Protein AF-0000000083951255 (afdb_homodimer)

Nearest PDB structures (foldseek):
  6qnm-assembly1_A  TM=9.210E-01  e=4.735E-25  Treponema denticola ATCC 35404
  2q9u-assembly1_A  TM=8.535E-01  e=2.891E-14  Giardia duodenalis
  6h0d-assembly1_A  TM=8.303E-01  e=8.601E-14  Synechocystis sp. PCC 6803 substr. Kazusa
  1e5d-assembly1_B  TM=8.683E-01  e=1.236E-12  Megalodesulfovibrio gigas
  1ycf-assembly1_A  TM=8.390E-01  e=2.263E-11  Neomoorella thermoacetica

Sequence (490 aa):
MKSQLLLETHSHKWIYFGRDPDKPDGIIDTNQYMLVTAEQALLMDPGGIELFAPMLANVVCHIPIEQLTHLFASHQDPDIISSLGLWDQTLERAQLHAPWIWEGFIRHFGMEHIQYQAIKDQGGKLTLDGVEVQFIPAHYLHASGNFHVYDPVGKVLMSGDIGAALEDTNAGLFVDDFGRHTEKMRFFHQRWMPSNRAKQDWIARVRELELDYLCPQHGRIFRGEQIPEFLDWFERLEVGVAVGNMKSQLLLETHSHKWIYFGRDPDKPDGIIDTNQYMLVTAEQALLMDPGGIELFAPMLANVVCHIPIEQLTHLFASHQDPDIISSLGLWDQTLERAQLHAPWIWEGFIRHFGMEHIQYQAIKDQGGKLTLDGVEVQFIPAHYLHASGNFHVYDPVGKVLMSGDIGAALEDTNAGLFVDDFGRHTEKMRFFHQRWMPSNRAKQDWIARVRELELDYLCPQHGRIFRGEQIPEFLDWFERLEVGVAVGN

InterPro domains:
  IPR001279 Metallo-beta-lactamase [SM00849] (29-218)
  IPR036866 Ribonuclease Z/Hydroxyacylglutathione hydrolase-like [G3DSA:3.60.15.10] (6-238)
  IPR036866 Ribonuclease Z/Hydroxyacylglutathione hydrolase-like [SSF56281] (7-237)
  IPR045761 ODP domain [PF19583] (28-219)

Solvent-accessible surface area (backbone atoms only — not comparable to full-atom values): 25078 Å² total; per-residue (Å²): 99,44,72,42,80,74,48,74,58,98,69,37,35,35,36,38,35,33,65,42,84,81,57,63,86,71,48,69,73,55,38,30,40,32,42,37,39,88,71,37,24,38,37,34,27,72,19,17,46,88,40,37,65,57,48,54,59,51,48,53,74,75,39,64,68,87,27,51,39,30,36,32,36,36,51,68,50,33,49,33,42,45,21,40,30,59,49,24,74,69,35,77,76,22,35,36,39,30,37,46,87,40,48,38,35,51,50,53,39,43,53,86,47,34,40,78,42,64,34,51,84,77,32,50,74,49,72,47,91,83,46,59,34,32,38,40,57,30,43,30,53,42,43,45,49,23,39,25,45,34,30,71,86,77,12,34,32,40,39,35,65,49,70,26,28,78,63,60,83,81,54,66,64,55,64,86,50,61,77,68,49,45,72,45,24,47,64,58,51,20,50,40,19,48,30,57,67,37,50,50,50,38,49,60,56,55,69,73,52,69,67,50,33,42,39,23,27,16,56,37,29,31,44,63,71,46,43,62,51,48,54,53,52,55,70,70,52,74,38,31,64,74,57,91,112,98,45,71,44,78,73,49,74,58,99,68,37,35,36,35,39,35,32,66,41,83,80,58,64,86,71,49,70,73,54,37,30,41,32,42,36,38,89,72,36,24,38,37,33,29,74,19,18,45,86,38,37,65,58,47,53,59,52,49,53,72,76,38,62,67,87,29,53,38,32,35,31,35,35,50,68,50,34,51,34,43,44,20,41,30,60,49,24,73,69,34,77,74,22,34,36,38,30,38,48,86,41,48,38,35,52,50,54,41,43,54,86,48,34,42,78,44,64,36,51,82,79,32,51,73,49,72,48,89,83,46,58,34,32,39,41,55,31,43,30,54,44,42,44,50,23,37,25,44,34,29,72,87,76,12,34,31,38,39,34,64,50,69,26,29,78,64,62,82,81,53,66,65,55,64,85,50,62,79,71,49,45,72,46,24,44,63,56,51,19,51,41,19,48,30,57,68,38,51,50,51,37,50,58,56,54,69,74,53,70,67,50,34,42,39,23,27,15,57,38,29,30,45,62,71,45,44,63,53,47,53,55,51,55,70,69,51,75,36,31,66,73,56,92,110

Radius of gyration: 22.28 Å; Cα contacts (8 Å, |Δi|>4): 1132; chains: 2; bounding box: 43×62×50 Å

Structure (mmCIF, N/CA/C/O backbone):
data_AF-0000000083951255-model_v1
#
loop_
_entity.id
_entity.type
_entity.pdbx_description
1 polymer 'Metallo-beta-lactamase superfamily'
#
loop_
_atom_site.group_PDB
_atom_site.id
_atom_site.type_symbol
_atom_site.label_atom_id
_atom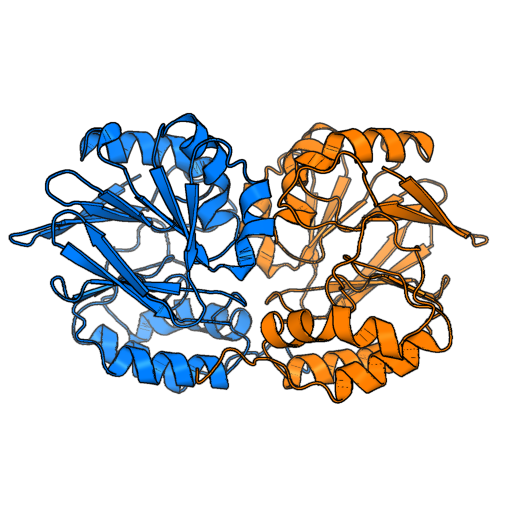_site.label_alt_id
_atom_site.label_comp_id
_atom_site.label_asym_id
_atom_site.label_entity_id
_atom_site.label_seq_id
_atom_site.pdbx_PDB_ins_code
_atom_site.Cartn_x
_atom_site.Cartn_y
_atom_site.Cartn_z
_atom_site.occupancy
_atom_site.B_iso_or_equiv
_atom_site.auth_seq_id
_atom_site.auth_comp_id
_atom_site.auth_asym_id
_atom_site.auth_atom_id
_atom_site.pdbx_PDB_model_num
ATOM 1 N N . MET A 1 1 ? 13.32 21.641 -3.357 1 88.94 1 MET A N 1
ATOM 2 C CA . MET A 1 1 ? 12.047 21.516 -2.662 1 88.94 1 MET A CA 1
ATOM 3 C C . MET A 1 1 ? 11.656 22.828 -1.981 1 88.94 1 MET A C 1
ATOM 5 O O . MET A 1 1 ? 12.492 23.469 -1.334 1 88.94 1 MET A O 1
ATOM 9 N N . LYS A 1 2 ? 10.422 23.188 -2.178 1 88.19 2 LYS A N 1
ATOM 10 C CA . LYS A 1 2 ? 9.898 24.422 -1.604 1 88.19 2 LYS A CA 1
ATOM 11 C C . LYS A 1 2 ? 9.281 24.172 -0.232 1 88.19 2 LYS A C 1
ATOM 13 O O . LYS A 1 2 ? 8.766 23.078 0.033 1 88.19 2 LYS A O 1
ATOM 18 N N . SER A 1 3 ? 9.469 25.141 0.637 1 94.38 3 SER A N 1
ATOM 19 C CA . SER A 1 3 ? 8.734 25.125 1.896 1 94.38 3 SER A CA 1
ATOM 20 C C . SER A 1 3 ? 7.941 26.422 2.09 1 94.38 3 SER A C 1
ATOM 22 O O . SER A 1 3 ? 8.344 27.484 1.607 1 94.38 3 SER A O 1
ATOM 24 N N . GLN A 1 4 ? 6.883 26.281 2.709 1 95.31 4 GLN A N 1
ATOM 25 C CA . GLN A 1 4 ? 6.004 27.422 2.93 1 95.31 4 GLN A CA 1
ATOM 26 C C . GLN A 1 4 ? 5.305 27.328 4.281 1 95.31 4 GLN A C 1
ATOM 28 O O . GLN A 1 4 ? 4.812 26.266 4.656 1 95.31 4 GLN A O 1
ATOM 33 N N . LEU A 1 5 ? 5.344 28.453 4.992 1 97.62 5 LEU A N 1
ATOM 34 C CA . LEU A 1 5 ? 4.543 28.547 6.211 1 97.62 5 LEU A CA 1
ATOM 35 C C . LEU A 1 5 ? 3.057 28.609 5.875 1 97.62 5 LEU A C 1
ATOM 37 O O . LEU A 1 5 ? 2.615 29.531 5.18 1 97.62 5 LEU A O 1
ATOM 41 N N . LEU A 1 6 ? 2.285 27.656 6.316 1 97.12 6 LEU A N 1
ATOM 42 C CA . LEU A 1 6 ? 0.853 27.641 6.039 1 97.12 6 LEU A CA 1
ATOM 43 C C . LEU A 1 6 ? 0.089 28.484 7.059 1 97.12 6 LEU A C 1
ATOM 45 O O . LEU A 1 6 ? -0.825 29.219 6.695 1 97.12 6 LEU A O 1
ATOM 49 N N . LEU A 1 7 ? 0.428 28.297 8.328 1 97.12 7 LEU A N 1
ATOM 50 C CA . LEU A 1 7 ? -0.223 29.031 9.406 1 97.12 7 LEU A CA 1
ATOM 51 C C . LEU A 1 7 ? 0.658 29.062 10.648 1 97.12 7 LEU A C 1
ATOM 53 O O . LEU A 1 7 ? 1.54 28.219 10.812 1 97.12 7 LEU A O 1
ATOM 57 N N . GLU A 1 8 ? 0.464 30.078 11.43 1 97.94 8 GLU A N 1
ATOM 58 C CA . GLU A 1 8 ? 1.115 30.25 12.719 1 97.94 8 GLU A CA 1
ATOM 59 C C . GLU A 1 8 ? 0.124 30.719 13.781 1 97.94 8 GLU A C 1
ATOM 61 O O . GLU A 1 8 ? -0.564 31.734 13.586 1 97.94 8 GLU A O 1
ATOM 66 N N . THR A 1 9 ? 0.064 29.906 14.766 1 97.62 9 THR A N 1
ATOM 67 C CA . THR A 1 9 ? -0.744 30.281 15.922 1 97.62 9 THR A CA 1
ATOM 68 C C . THR A 1 9 ? 0.145 30.688 17.094 1 97.62 9 THR A C 1
ATOM 70 O O . THR A 1 9 ? 1.362 30.812 16.938 1 97.62 9 THR A O 1
ATOM 73 N N . HIS A 1 10 ? -0.508 30.953 18.234 1 97.12 10 HIS A N 1
ATOM 74 C CA . HIS A 1 10 ? 0.247 31.297 19.438 1 97.12 10 HIS A CA 1
ATOM 75 C C . HIS A 1 10 ? 1.044 30.109 19.953 1 97.12 10 HIS A C 1
ATOM 77 O O . HIS A 1 10 ? 2.082 30.281 20.594 1 97.12 10 HIS A O 1
ATOM 83 N N . SER A 1 11 ? 0.602 28.891 19.531 1 97.94 11 SER A N 1
ATOM 84 C CA . SER A 1 11 ? 1.183 27.703 20.172 1 97.94 11 SER A CA 1
ATOM 85 C C . SER A 1 11 ? 1.994 26.891 19.188 1 97.94 11 SER A C 1
ATOM 87 O O . SER A 1 11 ? 2.85 26.094 19.578 1 97.94 11 SER A O 1
ATOM 89 N N . HIS A 1 12 ? 1.701 27.047 17.891 1 98.62 12 HIS A N 1
ATOM 90 C CA . HIS A 1 12 ? 2.393 26.188 16.938 1 98.62 12 HIS A CA 1
ATOM 91 C C . HIS A 1 12 ? 2.283 26.734 15.523 1 98.62 12 HIS A C 1
ATOM 93 O O . HIS A 1 12 ? 1.58 27.719 15.289 1 98.62 12 HIS A O 1
ATOM 99 N N . LYS A 1 13 ? 3.02 26.125 14.617 1 98.5 13 LYS A N 1
ATOM 100 C CA . LYS A 1 13 ? 2.943 26.484 13.203 1 98.5 13 LYS A CA 1
ATOM 101 C C . LYS A 1 13 ? 2.891 25.25 12.32 1 98.5 13 LYS A C 1
ATOM 103 O O . LYS A 1 13 ? 3.244 24.156 12.758 1 98.5 13 LYS A O 1
ATOM 108 N N . TRP A 1 14 ? 2.346 25.406 11.133 1 98.81 14 TRP A N 1
ATOM 109 C CA . TRP A 1 14 ? 2.316 24.391 10.078 1 98.81 14 TRP A CA 1
ATOM 110 C C . TRP A 1 14 ? 3.197 24.812 8.898 1 98.81 14 TRP A C 1
ATOM 112 O O . TRP A 1 14 ? 3.102 25.938 8.414 1 98.81 14 TRP A O 1
ATOM 122 N N . ILE A 1 15 ? 4.023 23.891 8.492 1 98.69 15 ILE A N 1
ATOM 123 C CA . ILE A 1 15 ? 4.914 24.125 7.359 1 98.69 15 ILE A CA 1
ATOM 124 C C . ILE A 1 15 ? 4.637 23.109 6.262 1 98.69 15 ILE A C 1
ATOM 126 O O . ILE A 1 15 ? 4.504 21.906 6.543 1 98.69 15 ILE A O 1
ATOM 130 N N . TYR A 1 16 ? 4.516 23.594 5.074 1 97.88 16 TYR A N 1
ATOM 131 C CA . TYR A 1 16 ? 4.352 22.797 3.867 1 97.88 16 TYR A CA 1
ATOM 132 C C . TYR A 1 16 ? 5.688 22.578 3.168 1 97.88 16 TYR A C 1
ATOM 134 O O . TYR A 1 16 ? 6.516 23.484 3.105 1 97.88 16 TYR A O 1
ATOM 142 N N . PHE A 1 17 ? 5.918 21.328 2.727 1 96.44 17 PHE A N 1
ATOM 143 C CA . PHE A 1 17 ? 7.043 21 1.859 1 96.44 17 PHE A CA 1
ATOM 144 C C . PHE A 1 17 ? 6.559 20.344 0.566 1 96.44 17 PHE A C 1
ATOM 146 O O . PHE A 1 17 ? 5.719 19.453 0.594 1 96.44 17 PHE A O 1
ATOM 153 N N . GLY A 1 18 ? 6.992 20.781 -0.582 1 92.06 18 GLY A N 1
ATOM 154 C CA . GLY A 1 18 ? 6.641 20.125 -1.834 1 92.06 18 GLY A CA 1
ATOM 155 C C . GLY A 1 18 ? 7.238 20.812 -3.049 1 92.06 18 GLY A C 1
ATOM 156 O O . GLY A 1 18 ? 8.141 21.641 -2.92 1 92.06 18 GLY A O 1
ATOM 157 N N . ARG A 1 19 ? 6.855 20.281 -4.168 1 86.81 19 ARG A N 1
ATOM 158 C CA . ARG A 1 19 ? 7.227 20.844 -5.461 1 86.81 19 ARG A CA 1
ATOM 159 C C . ARG A 1 19 ? 8.742 20.828 -5.652 1 86.81 19 ARG A C 1
ATOM 161 O O . ARG A 1 19 ? 9.336 21.859 -5.988 1 86.81 19 ARG A O 1
ATOM 168 N N . ASP A 1 20 ? 9.219 19.703 -5.469 1 82.38 20 ASP A N 1
ATOM 169 C CA . ASP A 1 20 ? 10.648 19.547 -5.719 1 82.38 20 ASP A CA 1
ATOM 170 C C . ASP A 1 20 ? 10.945 19.516 -7.219 1 82.38 20 ASP A C 1
ATOM 172 O O . ASP A 1 20 ? 10.594 18.547 -7.902 1 82.38 20 ASP A O 1
ATOM 176 N N . PRO A 1 21 ? 11.578 20.516 -7.723 1 79.19 21 PRO A N 1
ATOM 177 C CA . PRO A 1 21 ? 11.836 20.547 -9.164 1 79.19 21 PRO A CA 1
ATOM 178 C C . PRO A 1 21 ? 12.758 19.422 -9.633 1 79.19 21 PRO A C 1
ATOM 180 O O . PRO A 1 21 ? 12.797 19.109 -10.828 1 79.19 21 PRO A O 1
ATOM 183 N N . ASP A 1 22 ? 13.516 18.844 -8.742 1 79.5 22 ASP A N 1
ATOM 184 C CA . ASP A 1 22 ? 14.5 17.828 -9.094 1 79.5 22 ASP A CA 1
ATOM 185 C C . ASP A 1 22 ? 13.922 16.422 -8.898 1 79.5 22 ASP A C 1
ATOM 187 O O . ASP A 1 22 ? 14.656 15.43 -8.992 1 79.5 22 ASP A O 1
ATOM 191 N N . LYS A 1 23 ? 12.68 16.422 -8.609 1 79 23 LYS A N 1
ATOM 192 C CA . LYS A 1 23 ? 12.055 15.117 -8.484 1 79 23 LYS A CA 1
ATOM 193 C C . LYS A 1 23 ? 12.25 14.289 -9.75 1 79 23 LYS A C 1
ATOM 195 O O . LYS A 1 23 ? 12.117 14.812 -10.867 1 79 23 LYS A O 1
ATOM 200 N N . PRO A 1 24 ? 12.586 12.977 -9.594 1 76.31 24 PRO A N 1
ATOM 201 C CA . PRO A 1 24 ? 12.75 12.141 -10.781 1 76.31 24 PRO A CA 1
ATOM 202 C C . PRO A 1 24 ? 11.453 12.008 -11.586 1 76.31 24 PRO A C 1
ATOM 204 O O . PRO A 1 24 ? 10.367 12 -11.016 1 76.31 24 PRO A O 1
ATOM 207 N N . ASP A 1 25 ? 11.711 11.875 -12.852 1 78.06 25 ASP A N 1
ATOM 208 C CA . ASP A 1 25 ? 10.57 11.656 -13.75 1 78.06 25 ASP A CA 1
ATOM 209 C C . ASP A 1 25 ? 9.891 10.32 -13.445 1 78.06 25 ASP A C 1
ATOM 211 O O . ASP A 1 25 ? 10.547 9.344 -13.086 1 78.06 25 ASP A O 1
ATOM 215 N N . GLY A 1 26 ? 8.617 10.297 -13.477 1 78.12 26 GLY A N 1
ATOM 216 C CA . GLY A 1 26 ? 7.918 9.023 -13.398 1 78.12 26 GLY A CA 1
ATOM 217 C C . GLY A 1 26 ? 7.387 8.719 -12.016 1 78.12 26 GLY A C 1
ATOM 218 O O . GLY A 1 26 ? 6.652 7.746 -11.828 1 78.12 26 GLY A O 1
ATOM 219 N N . ILE A 1 27 ? 7.852 9.539 -11.102 1 80.5 27 ILE A N 1
ATOM 220 C CA . ILE A 1 27 ? 7.293 9.312 -9.773 1 80.5 27 ILE A CA 1
ATOM 221 C C . ILE A 1 27 ? 6.234 10.367 -9.469 1 80.5 27 ILE A C 1
ATOM 223 O O . ILE A 1 27 ? 6.281 11.477 -10 1 80.5 27 ILE A O 1
ATOM 227 N N . ILE A 1 28 ? 5.32 10.078 -8.609 1 82.25 28 ILE A N 1
ATOM 228 C CA . ILE A 1 28 ? 4.242 10.992 -8.25 1 82.25 28 ILE A CA 1
ATOM 229 C C . ILE A 1 28 ? 4.762 12.031 -7.258 1 82.25 28 ILE A C 1
ATOM 231 O O . ILE A 1 28 ? 5.574 11.711 -6.383 1 82.25 28 ILE A O 1
ATOM 235 N N . ASP A 1 29 ? 4.293 13.25 -7.445 1 85.06 29 ASP A N 1
ATOM 236 C CA . ASP A 1 29 ? 4.641 14.312 -6.504 1 85.06 29 ASP A CA 1
ATOM 237 C C . ASP A 1 29 ? 3.877 14.156 -5.191 1 85.06 29 ASP A C 1
ATOM 239 O O . ASP A 1 29 ? 2.697 13.789 -5.191 1 85.06 29 ASP A O 1
ATOM 243 N N . THR A 1 30 ? 4.598 14.477 -4.141 1 92.25 30 THR A N 1
ATOM 244 C CA . THR A 1 30 ? 3.971 14.352 -2.83 1 92.25 30 THR A CA 1
ATOM 245 C C . THR A 1 30 ? 4.152 15.633 -2.023 1 92.25 30 THR A C 1
ATOM 247 O O . THR A 1 30 ? 5.152 16.344 -2.184 1 92.25 30 THR A O 1
ATOM 250 N N . ASN A 1 31 ? 3.186 15.93 -1.269 1 95.62 31 ASN A N 1
ATOM 251 C CA . ASN A 1 31 ? 3.248 16.984 -0.261 1 95.62 31 ASN A CA 1
ATOM 252 C C . ASN A 1 31 ? 3.584 16.422 1.117 1 95.62 31 ASN A C 1
ATOM 254 O O . ASN A 1 31 ? 3.098 15.359 1.494 1 95.62 31 ASN A O 1
ATOM 258 N N . GLN A 1 32 ? 4.418 17.141 1.788 1 97.69 32 GLN A N 1
ATOM 259 C CA . GLN A 1 32 ? 4.656 16.859 3.197 1 97.69 32 GLN A CA 1
ATOM 260 C C . GLN A 1 32 ? 4.258 18.031 4.078 1 97.69 32 GLN A C 1
ATOM 262 O O . GLN A 1 32 ? 4.238 19.188 3.623 1 97.69 32 GLN A O 1
ATOM 267 N N . TYR A 1 33 ? 3.941 17.719 5.297 1 98.69 33 TYR A N 1
ATOM 268 C CA . TYR A 1 33 ? 3.537 18.734 6.258 1 98.69 33 TYR A CA 1
ATOM 269 C C . TYR A 1 33 ? 4.219 18.516 7.605 1 98.69 33 TYR A C 1
ATOM 271 O O . TYR A 1 33 ? 4.426 17.375 8.023 1 98.69 33 TYR A O 1
ATOM 279 N N . MET A 1 34 ? 4.523 19.609 8.234 1 98.88 34 MET A N 1
ATOM 280 C CA . MET A 1 34 ? 5.141 19.531 9.555 1 98.88 34 MET A CA 1
ATOM 281 C C . MET A 1 34 ? 4.469 20.484 10.531 1 98.88 34 MET A C 1
ATOM 283 O O . MET A 1 34 ? 4.25 21.656 10.203 1 98.88 34 MET A O 1
ATOM 287 N N . LEU A 1 35 ? 4 19.938 11.617 1 98.88 35 LEU A N 1
ATOM 288 C CA . LEU A 1 35 ? 3.541 20.75 12.75 1 98.88 35 LEU A CA 1
ATOM 289 C C . LEU A 1 35 ? 4.668 20.969 13.75 1 98.88 35 LEU A C 1
ATOM 291 O O . LEU A 1 35 ? 5.328 20.016 14.172 1 98.88 35 LEU A O 1
ATOM 295 N N . VAL A 1 36 ? 4.926 22.219 14.086 1 98.88 36 VAL A N 1
ATOM 296 C CA . VAL A 1 36 ? 6.039 22.562 14.961 1 98.88 36 VAL A CA 1
ATOM 297 C C . VAL A 1 36 ? 5.516 23.266 16.203 1 98.88 36 VAL A C 1
ATOM 299 O O . VAL A 1 36 ? 4.77 24.25 16.109 1 98.88 36 VAL A O 1
ATOM 302 N N . THR A 1 37 ? 5.855 22.719 17.312 1 98.69 37 THR A N 1
ATOM 303 C CA . THR A 1 37 ? 5.574 23.344 18.594 1 98.69 37 THR A CA 1
ATOM 304 C C . THR A 1 37 ? 6.859 23.875 19.234 1 98.69 37 THR A C 1
ATOM 306 O O . THR A 1 37 ? 7.871 24.047 18.547 1 98.69 37 THR A O 1
ATOM 309 N N . ALA A 1 38 ? 6.812 24.234 20.531 1 98.12 38 ALA A N 1
ATOM 310 C CA . ALA A 1 38 ? 7.945 24.875 21.203 1 98.12 38 ALA A CA 1
ATOM 311 C C . ALA A 1 38 ? 9.172 23.953 21.188 1 98.12 38 ALA A C 1
ATOM 313 O O . ALA A 1 38 ? 10.289 24.406 20.938 1 98.12 38 ALA A O 1
ATOM 314 N N . GLU A 1 39 ? 8.93 22.641 21.422 1 98.31 39 GLU A N 1
ATOM 315 C CA . GLU A 1 39 ? 10.086 21.766 21.625 1 98.31 39 GLU A CA 1
ATOM 316 C C . GLU A 1 39 ? 9.977 20.516 20.766 1 98.31 39 GLU A C 1
ATOM 318 O O . GLU A 1 39 ? 10.906 19.703 20.734 1 98.31 39 GLU A O 1
ATOM 323 N N . GLN A 1 40 ? 8.852 20.359 20.094 1 98.62 40 GLN A N 1
ATOM 324 C CA . GLN A 1 40 ? 8.609 19.141 19.344 1 98.62 40 GLN A CA 1
ATOM 325 C C . GLN A 1 40 ? 8.109 19.438 17.938 1 98.62 40 GLN A C 1
ATOM 327 O O . GLN A 1 40 ? 7.719 20.562 17.641 1 98.62 40 GLN A O 1
ATOM 332 N N . ALA A 1 41 ? 8.164 18.438 17.078 1 98.81 41 ALA A N 1
ATOM 333 C CA . ALA A 1 41 ? 7.594 18.531 15.742 1 98.81 41 ALA A CA 1
ATOM 334 C C . ALA A 1 41 ? 7.062 17.188 15.266 1 98.81 41 ALA A C 1
ATOM 336 O O . ALA A 1 41 ? 7.547 16.141 15.695 1 98.81 41 ALA A O 1
ATOM 337 N N . LEU A 1 42 ? 6.066 17.266 14.492 1 98.88 42 LEU A N 1
ATOM 338 C CA . LEU A 1 42 ? 5.441 16.125 13.828 1 98.88 42 LEU A CA 1
ATOM 339 C C . LEU A 1 42 ? 5.547 16.266 12.312 1 98.88 42 LEU A C 1
ATOM 341 O O . LEU A 1 42 ? 4.938 17.156 11.719 1 98.88 42 LEU A O 1
ATOM 345 N N . LEU A 1 43 ? 6.375 15.445 11.703 1 98.81 43 LEU A N 1
ATOM 346 C CA . LEU A 1 43 ? 6.473 15.383 10.25 1 98.81 43 LEU A CA 1
ATOM 347 C C . LEU A 1 43 ? 5.527 14.328 9.688 1 98.81 43 LEU A C 1
ATOM 349 O O . LEU A 1 43 ? 5.559 13.172 10.102 1 98.81 43 LEU A O 1
ATOM 353 N N . MET A 1 44 ? 4.68 14.742 8.75 1 98.75 44 MET A N 1
ATOM 354 C CA . MET A 1 44 ? 3.609 13.883 8.258 1 98.75 44 MET A CA 1
ATOM 355 C C . MET A 1 44 ? 3.889 13.43 6.832 1 98.75 44 MET A C 1
ATOM 357 O O . MET A 1 44 ? 4.141 14.25 5.949 1 98.75 44 MET A O 1
ATOM 361 N N . ASP A 1 45 ? 3.811 12.078 6.656 1 98 45 ASP A N 1
ATOM 362 C CA . ASP A 1 45 ? 4.07 11.453 5.363 1 98 45 ASP A CA 1
ATOM 363 C C . ASP A 1 45 ? 5.395 11.93 4.777 1 98 45 ASP A C 1
ATOM 365 O O . ASP A 1 45 ? 5.414 12.602 3.742 1 98 45 ASP A O 1
ATOM 369 N N . PRO A 1 46 ? 6.5 11.531 5.34 1 96.12 46 PRO A N 1
ATOM 370 C CA . PRO A 1 46 ? 7.809 12.148 5.113 1 96.12 46 PRO A CA 1
ATOM 371 C C . PRO A 1 46 ? 8.328 11.922 3.693 1 96.12 46 PRO A C 1
ATOM 373 O O . PRO A 1 46 ? 9.344 12.508 3.307 1 96.12 46 PRO A O 1
ATOM 376 N N . GLY A 1 47 ? 7.684 11.055 2.885 1 93.88 47 GLY A N 1
ATOM 377 C CA . GLY A 1 47 ? 8.016 10.977 1.47 1 93.88 47 GLY A CA 1
ATOM 378 C C . GLY A 1 47 ? 8.797 9.734 1.104 1 93.88 47 GLY A C 1
ATOM 379 O O . GLY A 1 47 ? 9.039 8.875 1.955 1 93.88 47 GLY A O 1
ATOM 380 N N . GLY A 1 48 ? 9.117 9.617 -0.182 1 92.56 48 GLY A N 1
ATOM 381 C CA . GLY A 1 48 ? 9.914 8.516 -0.692 1 92.56 48 GLY A CA 1
ATOM 382 C C . GLY A 1 48 ? 11.406 8.711 -0.486 1 92.56 48 GLY A C 1
ATOM 383 O O . GLY A 1 48 ? 11.844 9.789 -0.067 1 92.56 48 GLY A O 1
ATOM 384 N N . ILE A 1 49 ? 12.125 7.656 -0.814 1 90.88 49 ILE A N 1
ATOM 385 C CA . ILE A 1 49 ? 13.562 7.613 -0.578 1 90.88 49 ILE A CA 1
ATOM 386 C C . ILE A 1 49 ? 14.242 8.766 -1.313 1 90.88 49 ILE A C 1
ATOM 388 O O . ILE A 1 49 ? 15.156 9.398 -0.782 1 90.88 49 ILE A O 1
ATOM 392 N N . GLU A 1 50 ? 13.758 9.117 -2.436 1 89.25 50 GLU A N 1
ATOM 393 C CA . GLU A 1 50 ? 14.367 10.141 -3.273 1 89.25 50 GLU A CA 1
ATOM 394 C C . GLU A 1 50 ? 14.172 11.531 -2.67 1 89.25 50 GLU A C 1
ATOM 396 O O . GLU A 1 50 ? 14.867 12.484 -3.045 1 89.25 50 GLU A O 1
ATOM 401 N N . LEU A 1 51 ? 13.266 11.68 -1.774 1 90.12 51 LEU A N 1
ATOM 402 C CA . LEU A 1 51 ? 12.922 12.977 -1.2 1 90.12 51 LEU A CA 1
ATOM 403 C C . LEU A 1 51 ? 13.617 13.18 0.139 1 90.12 51 LEU A C 1
ATOM 405 O O . LEU A 1 51 ? 13.562 14.273 0.715 1 90.12 51 LEU A O 1
ATOM 409 N N . PHE A 1 52 ? 14.344 12.18 0.588 1 94.31 52 PHE A N 1
ATOM 410 C CA . PHE A 1 52 ? 14.891 12.258 1.937 1 94.31 52 PHE A CA 1
ATOM 411 C C . PHE A 1 52 ? 15.852 13.43 2.062 1 94.31 52 PHE A C 1
ATOM 413 O O . PHE A 1 52 ? 15.711 14.266 2.961 1 94.31 52 PHE A O 1
ATOM 420 N N . ALA A 1 53 ? 16.797 13.516 1.148 1 94.5 53 ALA A N 1
ATOM 421 C CA . ALA A 1 53 ? 17.875 14.508 1.265 1 94.5 53 ALA A CA 1
ATOM 422 C C . ALA A 1 53 ? 17.312 15.922 1.215 1 94.5 53 ALA A C 1
ATOM 424 O O . ALA A 1 53 ? 17.562 16.734 2.107 1 94.5 53 ALA A O 1
ATOM 425 N N . PRO A 1 54 ? 16.484 16.219 0.199 1 94.5 54 PRO A N 1
ATOM 426 C CA . PRO A 1 54 ? 15.922 17.562 0.21 1 94.5 54 PRO A CA 1
ATOM 427 C C . PRO A 1 54 ? 14.992 17.812 1.398 1 94.5 54 PRO A C 1
ATOM 429 O O . PRO A 1 54 ? 14.922 18.938 1.904 1 94.5 54 PRO A O 1
ATOM 432 N N . MET A 1 55 ? 14.273 16.875 1.86 1 95.75 55 MET A N 1
ATOM 433 C CA . MET A 1 55 ? 13.414 17.016 3.033 1 95.75 55 MET A CA 1
ATOM 434 C C . MET A 1 55 ? 14.234 17.312 4.277 1 95.75 55 MET A C 1
ATOM 436 O O . MET A 1 55 ? 13.906 18.234 5.035 1 95.75 55 MET A O 1
ATOM 440 N N . LEU A 1 56 ? 15.297 16.547 4.484 1 96.69 56 LEU A N 1
ATOM 441 C CA . LEU A 1 56 ? 16.156 16.75 5.641 1 96.69 56 LEU A CA 1
ATOM 442 C C . LEU A 1 56 ? 16.766 18.156 5.625 1 96.69 56 LEU A C 1
ATOM 444 O O . LEU A 1 56 ? 16.719 18.859 6.633 1 96.69 56 LEU A O 1
ATOM 448 N N . ALA A 1 57 ? 17.234 18.516 4.465 1 95.69 57 ALA A N 1
ATOM 449 C CA . ALA A 1 57 ? 17.828 19.844 4.301 1 95.69 57 ALA A CA 1
ATOM 450 C C . ALA A 1 57 ? 16.828 20.938 4.645 1 95.69 57 ALA A C 1
ATOM 452 O O . ALA A 1 57 ? 17.188 21.938 5.285 1 95.69 57 ALA A O 1
ATOM 453 N N . ASN A 1 58 ? 15.602 20.734 4.238 1 96.06 58 ASN A N 1
ATOM 454 C CA . ASN A 1 58 ? 14.578 21.75 4.488 1 96.06 58 ASN A CA 1
ATOM 455 C C . ASN A 1 58 ? 14.141 21.75 5.949 1 96.06 58 ASN A C 1
ATOM 457 O O . ASN A 1 58 ? 13.93 22.812 6.539 1 96.06 58 ASN A O 1
ATOM 461 N N . VAL A 1 59 ? 13.953 20.609 6.473 1 97.5 59 VAL A N 1
ATOM 462 C CA . VAL A 1 59 ? 13.508 20.484 7.855 1 97.5 59 VAL A CA 1
ATOM 463 C C . VAL A 1 59 ? 14.477 21.203 8.789 1 97.5 59 VAL A C 1
ATOM 465 O O . VAL A 1 59 ? 14.062 21.953 9.672 1 97.5 59 VAL A O 1
ATOM 468 N N . VAL A 1 60 ? 15.797 21.047 8.578 1 97 60 VAL A N 1
ATOM 469 C CA . VAL A 1 60 ? 16.797 21.578 9.5 1 97 60 VAL A CA 1
ATOM 470 C C . VAL A 1 60 ? 16.891 23.094 9.352 1 97 60 VAL A C 1
ATOM 472 O O . VAL A 1 60 ? 17.484 23.781 10.188 1 97 60 VAL A O 1
ATOM 475 N N . CYS A 1 61 ? 16.312 23.625 8.281 1 96.69 61 CYS A N 1
ATOM 476 C CA . CYS A 1 61 ? 16.219 25.078 8.141 1 96.69 61 CYS A CA 1
ATOM 477 C C . CYS A 1 61 ? 15.148 25.641 9.07 1 96.69 61 CYS A C 1
ATOM 479 O O . CYS A 1 61 ? 15.148 26.828 9.367 1 96.69 61 CYS A O 1
ATOM 481 N N . HIS A 1 62 ? 14.25 24.797 9.5 1 97.06 62 HIS A N 1
ATOM 482 C CA . HIS A 1 62 ? 13.125 25.281 10.289 1 97.06 62 HIS A CA 1
ATOM 483 C C . HIS A 1 62 ? 13.273 24.906 11.758 1 97.06 62 HIS A C 1
ATOM 485 O O . HIS A 1 62 ? 12.812 25.641 12.641 1 97.06 62 HIS A O 1
ATOM 491 N N . ILE A 1 63 ? 13.875 23.797 11.984 1 97.75 63 ILE A N 1
ATOM 492 C CA . ILE A 1 63 ? 14.031 23.312 13.352 1 97.75 63 ILE A CA 1
ATOM 493 C C . ILE A 1 63 ? 15.344 22.547 13.484 1 97.75 63 ILE A C 1
ATOM 495 O O . ILE A 1 63 ? 15.844 21.984 12.5 1 97.75 63 ILE A O 1
ATOM 499 N N . PRO A 1 64 ? 15.898 22.516 14.797 1 97.38 64 PRO A N 1
ATOM 500 C CA . PRO A 1 64 ? 16.938 21.5 15.008 1 97.38 64 PRO A CA 1
ATOM 501 C C . PRO A 1 64 ? 16.422 20.078 14.836 1 97.38 64 PRO A C 1
ATOM 503 O O . PRO A 1 64 ? 15.273 19.781 15.188 1 97.38 64 PRO A O 1
ATOM 506 N N . ILE A 1 65 ? 17.234 19.25 14.32 1 97.31 65 ILE A N 1
ATOM 507 C CA . ILE A 1 65 ? 16.797 17.906 13.945 1 97.31 65 ILE A CA 1
ATOM 508 C C . ILE A 1 65 ? 16.297 17.172 15.188 1 97.31 65 ILE A C 1
ATOM 510 O O . ILE A 1 65 ? 15.367 16.359 15.094 1 97.31 65 ILE A O 1
ATOM 514 N N . GLU A 1 66 ? 16.875 17.5 16.391 1 96.69 66 GLU A N 1
ATOM 515 C CA . GLU A 1 66 ? 16.5 16.844 17.641 1 96.69 66 GLU A CA 1
ATOM 516 C C . GLU A 1 66 ? 15.062 17.188 18.031 1 96.69 66 GLU A C 1
ATOM 518 O O . GLU A 1 66 ? 14.445 16.484 18.844 1 96.69 66 GLU A O 1
ATOM 523 N N . GLN A 1 67 ? 14.562 18.203 17.422 1 97.94 67 GLN A N 1
ATOM 524 C CA . GLN A 1 67 ? 13.195 18.641 17.703 1 97.94 67 GLN A CA 1
ATOM 525 C C . GLN A 1 67 ? 12.18 17.797 16.953 1 97.94 67 GLN A C 1
ATOM 527 O O . GLN A 1 67 ? 10.992 17.797 17.281 1 97.94 67 GLN A O 1
ATOM 532 N N . LEU A 1 68 ? 12.586 17.109 15.938 1 98.44 68 LEU A N 1
ATOM 533 C CA . LEU A 1 68 ? 11.711 16.203 15.211 1 98.44 68 LEU A CA 1
ATOM 534 C C . LEU A 1 68 ? 11.5 14.914 15.992 1 98.44 68 LEU A C 1
ATOM 536 O O . LEU A 1 68 ? 12.172 13.914 15.734 1 98.44 68 LEU A O 1
ATOM 540 N N . THR A 1 69 ? 10.484 14.914 16.797 1 98.38 69 THR A N 1
ATOM 541 C CA . THR A 1 69 ? 10.305 13.836 17.766 1 98.38 69 THR A CA 1
ATOM 542 C C . THR A 1 69 ? 9.203 12.883 17.297 1 98.38 69 THR A C 1
ATOM 544 O O . THR A 1 69 ? 9.07 11.773 17.828 1 98.38 69 THR A O 1
ATOM 547 N N . HIS A 1 70 ? 8.391 13.312 16.312 1 98.75 70 HIS A N 1
ATOM 548 C CA . HIS A 1 70 ? 7.277 12.492 15.852 1 98.75 70 HIS A CA 1
ATOM 549 C C . HIS A 1 70 ? 7.203 12.469 14.328 1 98.75 70 HIS A C 1
ATOM 551 O O . HIS A 1 70 ? 7.449 13.484 13.68 1 98.75 70 HIS A O 1
ATOM 557 N N . LEU A 1 71 ? 6.93 11.352 13.836 1 98.62 71 LEU A N 1
ATOM 558 C CA . LEU A 1 71 ? 6.539 11.133 12.445 1 98.62 71 LEU A CA 1
ATOM 559 C C . LEU A 1 71 ? 5.133 10.547 12.367 1 98.62 71 LEU A C 1
ATOM 561 O O . LEU A 1 71 ? 4.668 9.906 13.305 1 98.62 71 LEU A O 1
ATOM 565 N N . PHE A 1 72 ? 4.48 10.812 11.32 1 98.81 72 PHE A N 1
ATOM 566 C CA . PHE A 1 72 ? 3.176 10.242 11.016 1 98.81 72 PHE A CA 1
ATOM 567 C C . PHE A 1 72 ? 3.156 9.664 9.602 1 98.81 72 PHE A C 1
ATOM 569 O O . PHE A 1 72 ? 3.643 10.297 8.664 1 98.81 72 PHE A O 1
ATOM 576 N N . ALA A 1 73 ? 2.697 8.484 9.438 1 98.31 73 ALA A N 1
ATOM 577 C CA . ALA A 1 73 ? 2.406 7.875 8.141 1 98.31 73 ALA A CA 1
ATOM 578 C C . ALA A 1 73 ? 0.918 7.566 8 1 98.31 73 ALA A C 1
ATOM 580 O O . ALA A 1 73 ? 0.369 6.77 8.766 1 98.31 73 ALA A O 1
ATOM 581 N N . SER A 1 74 ? 0.326 8.164 7.031 1 98.5 74 SER A N 1
ATOM 582 C CA . SER A 1 74 ? -1.104 7.957 6.828 1 98.5 74 SER A CA 1
ATOM 583 C C . SER A 1 74 ? -1.407 6.508 6.453 1 98.5 74 SER A C 1
ATOM 585 O O . SER A 1 74 ? -2.439 5.965 6.852 1 98.5 74 SER A O 1
ATOM 587 N N . HIS A 1 75 ? -0.565 5.93 5.602 1 97.88 75 HIS A N 1
ATOM 588 C CA . HIS A 1 75 ? -0.685 4.547 5.156 1 97.88 75 HIS A CA 1
ATOM 589 C C . HIS A 1 75 ? 0.652 4.012 4.656 1 97.88 75 HIS A C 1
ATOM 591 O O . HIS A 1 75 ? 1.693 4.641 4.855 1 97.88 75 HIS A O 1
ATOM 597 N N . GLN A 1 76 ? 0.751 2.842 4.027 1 96.25 76 GLN A N 1
ATOM 598 C CA . GLN A 1 76 ? 1.989 2.084 3.873 1 96.25 76 GLN A CA 1
ATOM 599 C C . GLN A 1 76 ? 2.586 2.283 2.482 1 96.25 76 GLN A C 1
ATOM 601 O O . GLN A 1 76 ? 3.594 1.66 2.139 1 96.25 76 GLN A O 1
ATOM 606 N N . ASP A 1 77 ? 2.01 3.119 1.608 1 96.81 77 ASP A N 1
ATOM 607 C CA . ASP A 1 77 ? 2.502 3.258 0.241 1 96.81 77 ASP A CA 1
ATOM 608 C C . ASP A 1 77 ? 3.936 3.781 0.225 1 96.81 77 ASP A C 1
ATOM 610 O O . ASP A 1 77 ? 4.301 4.637 1.034 1 96.81 77 ASP A O 1
ATOM 614 N N . PRO A 1 78 ? 4.727 3.328 -0.737 1 94.88 78 PRO A N 1
ATOM 615 C CA . PRO A 1 78 ? 6.152 3.662 -0.749 1 94.88 78 PRO A CA 1
ATOM 616 C C . PRO A 1 78 ? 6.41 5.137 -1.056 1 94.88 78 PRO A C 1
ATOM 618 O O . PRO A 1 78 ? 7.41 5.699 -0.601 1 94.88 78 PRO A O 1
ATOM 621 N N . ASP A 1 79 ? 5.531 5.828 -1.765 1 93.44 79 ASP A N 1
ATOM 622 C CA . ASP A 1 79 ? 5.781 7.223 -2.117 1 93.44 79 ASP A CA 1
ATOM 623 C C . ASP A 1 79 ? 5.715 8.125 -0.885 1 93.44 79 ASP A C 1
ATOM 625 O O . ASP A 1 79 ? 6.234 9.242 -0.897 1 93.44 79 ASP A O 1
ATOM 629 N N . ILE A 1 80 ? 5.156 7.621 0.17 1 93.19 80 ILE A N 1
ATOM 630 C CA . ILE A 1 80 ? 4.977 8.5 1.322 1 93.19 80 ILE A CA 1
ATOM 631 C C . ILE A 1 80 ? 5.957 8.102 2.426 1 93.19 80 ILE A C 1
ATOM 633 O O . ILE A 1 80 ? 6.316 8.93 3.268 1 93.19 80 ILE A O 1
ATOM 637 N N . ILE A 1 81 ? 6.434 6.777 2.367 1 94.75 81 ILE A N 1
ATOM 638 C CA . ILE A 1 81 ? 7.133 6.422 3.596 1 94.75 81 ILE A CA 1
ATOM 639 C C . ILE A 1 81 ? 8.352 5.559 3.266 1 94.75 81 ILE A C 1
ATOM 641 O O . ILE A 1 81 ? 9 5.016 4.164 1 94.75 81 ILE A O 1
ATOM 645 N N . SER A 1 82 ? 8.75 5.391 2.051 1 94.25 82 SER A N 1
ATOM 646 C CA . SER A 1 82 ? 9.922 4.574 1.74 1 94.25 82 SER A CA 1
ATOM 647 C C . SER A 1 82 ? 11.203 5.238 2.229 1 94.25 82 SER A C 1
ATOM 649 O O . SER A 1 82 ? 12.258 4.605 2.266 1 94.25 82 SER A O 1
ATOM 651 N N . SER A 1 83 ? 11.164 6.492 2.666 1 95.38 83 SER A N 1
ATOM 652 C CA . SER A 1 83 ? 12.32 7.188 3.236 1 95.38 83 SER A CA 1
ATOM 653 C C . SER A 1 83 ? 12.492 6.844 4.711 1 95.38 83 SER A C 1
ATOM 655 O O . SER A 1 83 ? 13.469 7.27 5.34 1 95.38 83 SER A O 1
ATOM 657 N N . LEU A 1 84 ? 11.625 6.078 5.285 1 95.88 84 LEU A N 1
ATOM 658 C CA . LEU A 1 84 ? 11.586 5.82 6.723 1 95.88 84 LEU A CA 1
ATOM 659 C C . LEU A 1 84 ? 12.898 5.207 7.199 1 95.88 84 LEU A C 1
ATOM 661 O O . LEU A 1 84 ? 13.367 5.508 8.305 1 95.88 84 LEU A O 1
ATOM 665 N N . GLY A 1 85 ? 13.477 4.344 6.418 1 94.31 85 GLY A N 1
ATOM 666 C CA . GLY A 1 85 ? 14.758 3.771 6.797 1 94.31 85 GLY A CA 1
ATOM 667 C C . GLY A 1 85 ? 15.836 4.812 7.012 1 94.31 85 GLY A C 1
ATOM 668 O O . GLY A 1 85 ? 16.625 4.711 7.949 1 94.31 85 GLY A O 1
ATOM 669 N N . LEU A 1 86 ? 15.867 5.797 6.172 1 96 86 LEU A N 1
ATOM 670 C CA . LEU A 1 86 ? 16.844 6.879 6.285 1 96 86 LEU A CA 1
ATOM 671 C C . LEU A 1 86 ? 16.516 7.777 7.473 1 96 86 LEU A C 1
ATOM 673 O O . LEU A 1 86 ? 17.422 8.188 8.211 1 96 86 LEU A O 1
ATOM 677 N N . TRP A 1 87 ? 15.25 8.039 7.691 1 97.25 87 TRP A N 1
ATOM 678 C CA . TRP A 1 87 ? 14.844 8.805 8.867 1 97.25 87 TRP A CA 1
ATOM 679 C C . TRP A 1 87 ? 15.219 8.062 10.148 1 97.25 87 TRP A C 1
ATOM 681 O O . TRP A 1 87 ? 15.625 8.688 11.133 1 97.25 87 TRP A O 1
ATOM 691 N N . ASP A 1 88 ? 15.062 6.754 10.086 1 96.44 88 ASP A N 1
ATOM 692 C CA . ASP A 1 88 ? 15.391 5.918 11.242 1 96.44 88 ASP A CA 1
ATOM 693 C C . ASP A 1 88 ? 16.859 6.051 11.609 1 96.44 88 ASP A C 1
ATOM 695 O O . ASP A 1 88 ? 17.219 6.051 12.797 1 96.44 88 ASP A O 1
ATOM 699 N N . GLN A 1 89 ? 17.703 6.199 10.664 1 95.25 89 GLN A N 1
ATOM 700 C CA . GLN A 1 89 ? 19.141 6.344 10.898 1 95.25 89 GLN A CA 1
ATOM 701 C C . GLN A 1 89 ? 19.469 7.746 11.398 1 95.25 89 GLN A C 1
ATOM 703 O O . GLN A 1 89 ? 20.531 7.965 11.992 1 95.25 89 GLN A O 1
ATOM 708 N N . THR A 1 90 ? 18.625 8.625 11.102 1 96.38 90 THR A N 1
ATOM 709 C CA . THR A 1 90 ? 18.906 10.031 11.352 1 96.38 90 THR A CA 1
ATOM 710 C C . THR A 1 90 ? 18.359 10.453 12.711 1 96.38 90 THR A C 1
ATOM 712 O O . THR A 1 90 ? 18.969 11.258 13.414 1 96.38 90 THR A O 1
ATOM 715 N N . LEU A 1 91 ? 17.203 9.859 13.016 1 96 91 LEU A N 1
ATOM 716 C CA . LEU A 1 91 ? 16.516 10.281 14.227 1 96 91 LEU A CA 1
ATOM 717 C C . LEU A 1 91 ? 16.781 9.297 15.367 1 96 91 LEU A C 1
ATOM 719 O O . LEU A 1 91 ? 16.609 8.086 15.203 1 96 91 LEU A O 1
ATOM 723 N N . GLU A 1 92 ? 17.25 9.656 16.516 1 86.62 92 GLU A N 1
ATOM 724 C CA . GLU A 1 92 ? 17.641 8.797 17.641 1 86.62 92 GLU A CA 1
ATOM 725 C C . GLU A 1 92 ? 16.406 8.281 18.391 1 86.62 92 GLU A C 1
ATOM 727 O O . GLU A 1 92 ? 16.359 7.117 18.781 1 86.62 92 GLU A O 1
ATOM 732 N N . ARG A 1 93 ? 15.414 9.109 18.688 1 86.56 93 ARG A N 1
ATOM 733 C CA . ARG A 1 93 ? 14.336 8.727 19.594 1 86.56 93 ARG A CA 1
ATOM 734 C C . ARG A 1 93 ? 12.984 9.188 19.062 1 86.56 93 ARG A C 1
ATOM 736 O O . ARG A 1 93 ? 12.102 9.562 19.828 1 86.56 93 ARG A O 1
ATOM 743 N N . ALA A 1 94 ? 12.75 9.039 17.828 1 96.56 94 ALA A N 1
ATOM 744 C CA . ALA A 1 94 ? 11.477 9.523 17.297 1 96.56 94 ALA A CA 1
ATOM 745 C C . ALA A 1 94 ? 10.406 8.438 17.375 1 96.56 94 ALA A C 1
ATOM 747 O O . ALA A 1 94 ? 10.719 7.266 17.578 1 96.56 94 ALA A O 1
ATOM 748 N N . GLN A 1 95 ? 9.156 8.805 17.391 1 98.31 95 GLN A N 1
ATOM 749 C CA . GLN A 1 95 ? 8 7.922 17.328 1 98.31 95 GLN A CA 1
ATOM 750 C C . GLN A 1 95 ? 7.297 8.031 15.977 1 98.31 95 GLN A C 1
ATOM 752 O O . GLN A 1 95 ? 7.105 9.141 15.461 1 98.31 95 GLN A O 1
ATOM 757 N N . LEU A 1 96 ? 7.008 6.895 15.398 1 98.44 96 LEU A N 1
ATOM 758 C CA . LEU A 1 96 ? 6.188 6.855 14.188 1 98.44 96 LEU A CA 1
ATOM 759 C C . LEU A 1 96 ? 4.754 6.461 14.516 1 98.44 96 LEU A C 1
ATOM 761 O O . LEU A 1 96 ? 4.504 5.359 15.008 1 98.44 96 LEU A O 1
ATOM 765 N N . HIS A 1 97 ? 3.838 7.367 14.312 1 98.81 97 HIS A N 1
ATOM 766 C CA . HIS A 1 97 ? 2.412 7.086 14.438 1 98.81 97 HIS A CA 1
ATOM 767 C C . HIS A 1 97 ? 1.821 6.645 13.102 1 98.81 97 HIS A C 1
ATOM 769 O O . HIS A 1 97 ? 1.854 7.395 12.125 1 98.81 97 HIS A O 1
ATOM 775 N N . ALA A 1 98 ? 1.327 5.434 13.008 1 98.44 98 ALA A N 1
ATOM 776 C CA . ALA A 1 98 ? 0.744 4.859 11.805 1 98.44 98 ALA A CA 1
ATOM 777 C C . ALA A 1 98 ? -0.302 3.803 12.148 1 98.44 98 ALA A C 1
ATOM 779 O O . ALA A 1 98 ? -0.332 3.291 13.266 1 98.44 98 ALA A O 1
ATOM 780 N N . PRO A 1 99 ? -1.219 3.527 11.219 1 98.38 99 PRO A N 1
ATOM 781 C CA . PRO A 1 99 ? -2.238 2.518 11.516 1 98.38 99 PRO A CA 1
ATOM 782 C C . PRO A 1 99 ? -1.639 1.2 12 1 98.38 99 PRO A C 1
ATOM 784 O O . PRO A 1 99 ? -0.645 0.727 11.445 1 98.38 99 PRO A O 1
ATOM 787 N N . TRP A 1 100 ? -2.307 0.571 12.945 1 98.12 100 TRP A N 1
ATOM 788 C CA . TRP A 1 100 ? -1.8 -0.65 13.562 1 98.12 100 TRP A CA 1
ATOM 789 C C . TRP A 1 100 ? -1.675 -1.769 12.531 1 98.12 100 TRP A C 1
ATOM 791 O O . TRP A 1 100 ? -0.748 -2.58 12.594 1 98.12 100 TRP A O 1
ATOM 801 N N . ILE A 1 101 ? -2.48 -1.794 11.57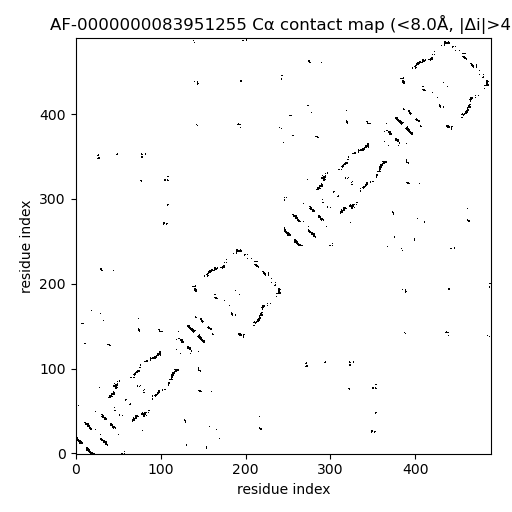 1 96.88 101 ILE A N 1
ATOM 802 C CA . ILE A 1 101 ? -2.557 -2.938 10.672 1 96.88 101 ILE A CA 1
ATOM 803 C C . ILE A 1 101 ? -1.344 -2.941 9.742 1 96.88 101 ILE A C 1
ATOM 805 O O . ILE A 1 101 ? -1.052 -3.953 9.094 1 96.88 101 ILE A O 1
ATOM 809 N N . TRP A 1 102 ? -0.651 -1.851 9.664 1 96.88 102 TRP A N 1
ATOM 810 C CA . TRP A 1 102 ? 0.429 -1.753 8.688 1 96.88 102 TRP A CA 1
ATOM 811 C C . TRP A 1 102 ? 1.784 -1.981 9.352 1 96.88 102 TRP A C 1
ATOM 813 O O . TRP A 1 102 ? 2.82 -1.949 8.688 1 96.88 102 TRP A O 1
ATOM 823 N N . GLU A 1 103 ? 1.823 -2.225 10.648 1 95.88 103 GLU A N 1
ATOM 824 C CA . GLU A 1 103 ? 3.104 -2.289 11.352 1 95.88 103 GLU A CA 1
ATOM 825 C C . GLU A 1 103 ? 4.027 -3.328 10.719 1 95.88 103 GLU A C 1
ATOM 827 O O . GLU A 1 103 ? 5.176 -3.029 10.391 1 95.88 103 GLU A O 1
ATOM 832 N N . GLY A 1 104 ? 3.463 -4.527 10.469 1 92.25 104 GLY A N 1
ATOM 833 C CA . GLY A 1 104 ? 4.266 -5.605 9.914 1 92.25 104 GLY A CA 1
ATOM 834 C C . GLY A 1 104 ? 4.715 -5.34 8.492 1 92.25 104 GLY A C 1
ATOM 835 O O . GLY A 1 104 ? 5.605 -6.02 7.977 1 92.25 104 GLY A O 1
ATOM 836 N N . PHE A 1 105 ? 4.141 -4.406 7.82 1 93.19 105 PHE A N 1
ATOM 837 C CA . PHE A 1 105 ? 4.477 -4.012 6.457 1 93.19 105 PHE A CA 1
ATOM 838 C C . PHE A 1 105 ? 5.488 -2.873 6.457 1 93.19 105 PHE A C 1
ATOM 840 O O . PHE A 1 105 ? 6.488 -2.924 5.734 1 93.19 105 PHE A O 1
ATOM 847 N N . ILE A 1 106 ? 5.25 -1.899 7.285 1 94 106 ILE A N 1
ATOM 848 C CA . ILE A 1 106 ? 6.043 -0.677 7.32 1 94 106 ILE A CA 1
ATOM 849 C C . ILE A 1 106 ? 7.441 -0.986 7.852 1 94 106 ILE A C 1
ATOM 851 O O . ILE A 1 106 ? 8.422 -0.372 7.43 1 94 106 ILE A O 1
ATOM 855 N N . ARG A 1 107 ? 7.582 -2.002 8.641 1 92.5 107 ARG A N 1
ATOM 856 C CA . ARG A 1 107 ? 8.867 -2.375 9.211 1 92.5 107 ARG A CA 1
ATOM 857 C C . ARG A 1 107 ? 9.82 -2.877 8.133 1 92.5 107 ARG A C 1
ATOM 859 O O . ARG A 1 107 ? 11.039 -2.936 8.352 1 92.5 107 ARG A O 1
ATOM 866 N N . HIS A 1 108 ? 9.328 -3.182 7.016 1 89.12 108 HIS A N 1
ATOM 867 C CA . HIS A 1 108 ? 10.18 -3.592 5.906 1 89.12 108 HIS A CA 1
ATOM 868 C C . HIS A 1 108 ? 11.016 -2.422 5.395 1 89.12 108 HIS A C 1
ATOM 870 O O . HIS A 1 108 ? 11.984 -2.623 4.656 1 89.12 108 HIS A O 1
ATOM 876 N N . PHE A 1 109 ? 10.664 -1.185 5.68 1 88.38 109 PHE A N 1
ATOM 877 C CA . PHE A 1 109 ? 11.43 -0.015 5.262 1 88.38 109 PHE A CA 1
ATOM 878 C C . PHE A 1 109 ? 12.586 0.241 6.219 1 88.38 109 PHE A C 1
ATOM 880 O O . PHE A 1 109 ? 13.367 1.18 6.023 1 88.38 109 PHE A O 1
ATOM 887 N N . GLY A 1 110 ? 12.758 -0.542 7.152 1 82.69 110 GLY A N 1
ATOM 888 C CA . GLY A 1 110 ? 13.828 -0.33 8.109 1 82.69 110 GLY A CA 1
ATOM 889 C C . GLY A 1 110 ? 13.406 0.528 9.289 1 82.69 110 GLY A C 1
ATOM 890 O O . GLY A 1 110 ? 12.945 1.657 9.117 1 82.69 110 GLY A O 1
ATOM 891 N N . MET A 1 111 ? 13.258 0.006 10.461 1 86.69 111 MET A N 1
ATOM 892 C CA . MET A 1 111 ? 12.844 0.718 11.664 1 86.69 111 MET A CA 1
ATOM 893 C C . MET A 1 111 ? 13.523 0.132 12.898 1 86.69 111 MET A C 1
ATOM 895 O O . MET A 1 111 ? 12.859 -0.444 13.766 1 86.69 111 MET A O 1
ATOM 899 N N . GLU A 1 112 ? 14.688 0.464 13.031 1 87.62 112 GLU A N 1
ATOM 900 C CA . GLU A 1 112 ? 15.469 -0.083 14.133 1 87.62 112 GLU A CA 1
ATOM 901 C C . GLU A 1 112 ? 15.383 0.813 15.367 1 87.62 112 GLU A C 1
ATOM 903 O O . GLU A 1 112 ? 15.359 0.323 16.5 1 87.62 112 GLU A O 1
ATOM 908 N N . HIS A 1 113 ? 15.305 2.088 15.18 1 92.25 113 HIS A N 1
ATOM 909 C CA . HIS A 1 113 ? 15.398 3.035 16.281 1 92.25 113 HIS A CA 1
ATOM 910 C C . HIS A 1 113 ? 14.055 3.711 16.547 1 92.25 113 HIS A C 1
ATOM 912 O O . HIS A 1 113 ? 13.664 3.904 17.703 1 92.25 113 HIS A O 1
ATOM 918 N N . ILE A 1 114 ? 13.391 4.039 15.492 1 95.12 114 ILE A N 1
ATOM 919 C CA . ILE A 1 114 ? 12.102 4.723 15.602 1 95.12 114 ILE A CA 1
ATOM 920 C C . ILE A 1 114 ? 11.07 3.787 16.234 1 95.12 114 ILE A C 1
ATOM 922 O O . ILE A 1 114 ? 10.945 2.631 15.828 1 95.12 114 ILE A O 1
ATOM 926 N N . GLN A 1 115 ? 10.398 4.246 17.25 1 96.75 115 GLN A N 1
ATOM 927 C CA . GLN A 1 115 ? 9.359 3.465 17.906 1 96.75 115 GLN A CA 1
ATOM 928 C C . GLN A 1 115 ? 8.039 3.549 17.156 1 96.75 115 GLN A C 1
ATOM 930 O O . GLN A 1 115 ? 7.559 4.645 16.844 1 96.75 115 GLN A O 1
ATOM 935 N N . TYR A 1 116 ? 7.473 2.396 16.875 1 96.69 116 TYR A N 1
ATOM 936 C CA . TYR A 1 116 ? 6.172 2.359 16.219 1 96.69 116 TYR A CA 1
ATOM 937 C C . TYR A 1 116 ? 5.043 2.576 17.219 1 96.69 116 TYR A C 1
ATOM 939 O O . TYR A 1 116 ? 4.895 1.811 18.172 1 96.69 116 TYR A O 1
ATOM 947 N N . GLN A 1 117 ? 4.344 3.621 17.109 1 98.25 117 GLN A N 1
ATOM 948 C CA . GLN A 1 117 ? 3.137 3.889 17.875 1 98.25 117 GLN A CA 1
ATOM 949 C C . GLN A 1 117 ? 1.884 3.574 17.062 1 98.25 117 GLN A C 1
ATOM 951 O O . GLN A 1 117 ? 1.387 4.426 16.328 1 98.25 117 GLN A O 1
ATOM 956 N N . ALA A 1 118 ? 1.339 2.389 17.281 1 98.25 118 ALA A N 1
ATOM 957 C CA . ALA A 1 118 ? 0.217 1.887 16.484 1 98.25 118 ALA A CA 1
ATOM 958 C C . ALA A 1 118 ? -1.062 2.656 16.797 1 98.25 118 ALA A C 1
ATOM 960 O O . ALA A 1 118 ? -1.452 2.775 17.969 1 98.25 118 ALA A O 1
ATOM 961 N N . ILE A 1 119 ? -1.697 3.178 15.805 1 98.56 119 ILE A N 1
ATOM 962 C CA . ILE A 1 119 ? -2.986 3.842 15.969 1 98.56 119 ILE A CA 1
ATOM 963 C C . ILE A 1 119 ? -4.113 2.816 15.844 1 98.56 119 ILE A C 1
ATOM 965 O O . ILE A 1 119 ? -4.219 2.123 14.836 1 98.56 119 ILE A O 1
ATOM 969 N N . LYS A 1 120 ? -4.941 2.783 16.828 1 97.69 120 LYS A N 1
ATOM 970 C CA . LYS A 1 120 ? -6.098 1.893 16.781 1 97.69 120 LYS A CA 1
ATOM 971 C C . LYS A 1 120 ? -7.133 2.379 15.781 1 97.69 120 LYS A C 1
ATOM 973 O O . LYS A 1 120 ? -7.129 3.549 15.391 1 97.69 120 LYS A O 1
ATOM 978 N N . ASP A 1 121 ? -8.055 1.521 15.383 1 97.81 121 ASP A N 1
ATOM 979 C CA . ASP A 1 121 ? -8.992 1.793 14.305 1 97.81 121 ASP A CA 1
ATOM 980 C C . ASP A 1 121 ? -9.812 3.049 14.594 1 97.81 121 ASP A C 1
ATOM 982 O O . ASP A 1 121 ? -10.172 3.787 13.672 1 97.81 121 ASP A O 1
ATOM 986 N N . GLN A 1 122 ? -10.047 3.27 15.812 1 96.75 122 GLN A N 1
ATOM 987 C CA . GLN A 1 122 ? -10.914 4.383 16.172 1 96.75 122 GLN A CA 1
ATOM 988 C C . GLN A 1 122 ? -10.156 5.703 16.172 1 96.75 122 GLN A C 1
ATOM 990 O O . GLN A 1 122 ? -10.758 6.773 16.281 1 96.75 122 GLN A O 1
ATOM 995 N N . GLY A 1 123 ? -8.898 5.645 15.984 1 97.19 123 GLY A N 1
ATOM 996 C CA . GLY A 1 123 ? -8.078 6.848 16.016 1 97.19 123 GLY A CA 1
ATOM 997 C C . GLY A 1 123 ? -7.562 7.18 17.406 1 97.19 123 GLY A C 1
ATOM 998 O O . GLY A 1 123 ? -7.234 6.281 18.172 1 97.19 123 GLY A O 1
ATOM 999 N N . GLY A 1 124 ? -7.234 8.367 17.578 1 96.81 124 GLY A N 1
ATOM 1000 C CA . GLY A 1 124 ? -6.688 8.844 18.844 1 96.81 124 GLY A CA 1
ATOM 1001 C C . GLY A 1 124 ? -6.152 10.258 18.766 1 96.81 124 GLY A C 1
ATOM 1002 O O . GLY A 1 124 ? -6.523 11.023 17.875 1 96.81 124 GLY A O 1
ATOM 1003 N N . LYS A 1 125 ? -5.457 10.586 19.859 1 98.44 125 LYS A N 1
ATOM 1004 C CA . LYS A 1 125 ? -4.906 11.93 19.969 1 98.44 125 LYS A CA 1
ATOM 1005 C C . LYS A 1 125 ? -3.412 11.891 20.266 1 98.44 125 LYS A C 1
ATOM 1007 O O . LYS A 1 125 ? -2.902 10.891 20.766 1 98.44 125 LYS A O 1
ATOM 1012 N N . LEU A 1 126 ? -2.725 12.859 19.859 1 98.75 126 LEU A N 1
ATOM 1013 C CA . LEU A 1 126 ? -1.322 13.117 20.172 1 98.75 126 LEU A CA 1
ATOM 1014 C C . LEU A 1 126 ? -1.129 14.531 20.703 1 98.75 126 LEU A C 1
ATOM 1016 O O . LEU A 1 126 ? -1.656 15.492 20.141 1 98.75 126 LEU A O 1
ATOM 1020 N N . THR A 1 127 ? -0.488 14.672 21.812 1 98.69 127 THR A N 1
ATOM 1021 C CA . THR A 1 127 ? -0.229 15.984 22.391 1 98.69 127 THR A CA 1
ATOM 1022 C C . THR A 1 127 ? 1.258 16.328 22.328 1 98.69 127 THR A C 1
ATOM 1024 O O . THR A 1 127 ? 2.1 15.547 22.781 1 98.69 127 THR A O 1
ATOM 1027 N N . LEU A 1 128 ? 1.566 17.438 21.688 1 98.25 128 LEU A N 1
ATOM 1028 C CA . LEU A 1 128 ? 2.912 17.984 21.594 1 98.25 128 LEU A CA 1
ATOM 1029 C C . LEU A 1 128 ? 2.992 19.328 22.328 1 98.25 128 LEU A C 1
ATOM 1031 O O . LEU A 1 128 ? 2.447 20.328 21.859 1 98.25 128 LEU A O 1
ATOM 1035 N N . ASP A 1 129 ? 3.678 19.406 23.438 1 98.31 129 ASP A N 1
ATOM 1036 C CA . ASP A 1 129 ? 3.84 20.625 24.203 1 98.31 129 ASP A CA 1
ATOM 1037 C C . ASP A 1 129 ? 2.492 21.297 24.453 1 98.31 129 ASP A C 1
ATOM 1039 O O . ASP A 1 129 ? 2.348 22.516 24.25 1 98.31 129 ASP A O 1
ATOM 1043 N N . GLY A 1 130 ? 1.529 20.5 24.719 1 97.94 130 GLY A N 1
ATOM 1044 C CA . GLY A 1 130 ? 0.216 21.031 25.031 1 97.94 130 GLY A CA 1
ATOM 1045 C C . GLY A 1 130 ? -0.68 21.188 23.812 1 97.94 130 GLY A C 1
ATOM 1046 O O . GLY A 1 130 ? -1.882 21.422 23.953 1 97.94 130 GLY A O 1
ATOM 1047 N N . VAL A 1 131 ? -0.164 21.094 22.609 1 98.25 131 VAL A N 1
ATOM 1048 C CA . VAL A 1 131 ? -0.941 21.141 21.375 1 98.25 131 VAL A CA 1
ATOM 1049 C C . VAL A 1 131 ? -1.479 19.75 21.047 1 98.25 131 VAL A C 1
ATOM 1051 O O . VAL A 1 131 ? -0.708 18.797 20.875 1 98.25 131 VAL A O 1
ATOM 1054 N N . GLU A 1 132 ? -2.779 19.641 20.969 1 98.44 132 GLU A N 1
ATOM 1055 C CA . GLU A 1 132 ? -3.398 18.359 20.688 1 98.44 132 GLU A CA 1
ATOM 1056 C C . GLU A 1 132 ? -3.82 18.234 19.234 1 98.44 132 GLU A C 1
ATOM 1058 O O . GLU A 1 132 ? -4.48 19.125 18.703 1 98.44 132 GLU A O 1
ATOM 1063 N N . VAL A 1 133 ? -3.373 17.188 18.609 1 98.81 133 VAL A N 1
ATOM 1064 C CA . VAL A 1 133 ? -3.893 16.828 17.297 1 98.81 133 VAL A CA 1
ATOM 1065 C C . VAL A 1 133 ? -4.621 15.477 17.391 1 98.81 133 VAL A C 1
ATOM 1067 O O . VAL A 1 133 ? -4.426 14.727 18.344 1 98.81 133 VAL A O 1
ATOM 1070 N N . GLN A 1 134 ? -5.477 15.242 16.391 1 98.88 134 GLN A N 1
ATOM 1071 C CA . GLN A 1 134 ? -6.309 14.047 16.391 1 98.88 134 GLN A CA 1
ATOM 1072 C C . GLN A 1 134 ? -6.055 13.203 15.141 1 98.88 134 GLN A C 1
ATOM 1074 O O . GLN A 1 134 ? -5.895 13.742 14.039 1 98.88 134 GLN A O 1
ATOM 1079 N N . PHE A 1 135 ? -5.973 11.922 15.328 1 98.81 135 PHE A N 1
ATOM 1080 C CA . PHE A 1 135 ? -5.941 10.977 14.219 1 98.81 135 PHE A CA 1
ATOM 1081 C C . PHE A 1 135 ? -7.352 10.602 13.781 1 98.81 135 PHE A C 1
ATOM 1083 O O . PHE A 1 135 ? -8.094 9.977 14.539 1 98.81 135 PHE A O 1
ATOM 1090 N N . ILE A 1 136 ? -7.734 10.945 12.562 1 98.31 136 ILE A N 1
ATOM 1091 C CA . ILE A 1 136 ? -9.078 10.773 12.031 1 98.31 136 ILE A CA 1
ATOM 1092 C C . ILE A 1 136 ? -9.117 9.562 11.102 1 98.31 136 ILE A C 1
ATOM 1094 O O . ILE A 1 136 ? -8.398 9.516 10.102 1 98.31 136 ILE A O 1
ATOM 1098 N N . PRO A 1 137 ? -9.984 8.602 11.43 1 98.06 137 PRO A N 1
ATOM 1099 C CA . PRO A 1 137 ? -10.047 7.43 10.562 1 98.06 137 PRO A CA 1
ATOM 1100 C C . PRO A 1 137 ? -10.484 7.777 9.141 1 98.06 137 PRO A C 1
ATOM 1102 O O . PRO A 1 137 ? -11.406 8.578 8.945 1 98.06 137 PRO A O 1
ATOM 1105 N N . ALA A 1 138 ? -9.797 7.219 8.242 1 98.25 138 ALA A N 1
ATOM 1106 C CA . ALA A 1 138 ? -10.133 7.266 6.82 1 98.25 138 ALA A CA 1
ATOM 1107 C C . ALA A 1 138 ? -9.961 5.895 6.172 1 98.25 138 ALA A C 1
ATOM 1109 O O . ALA A 1 138 ? -9.508 5.789 5.031 1 98.25 138 ALA A O 1
ATOM 1110 N N . HIS A 1 139 ? -10.32 4.848 6.848 1 98.25 139 HIS A N 1
ATOM 1111 C CA . HIS A 1 139 ? -10.117 3.48 6.383 1 98.25 139 HIS A CA 1
ATOM 1112 C C . HIS A 1 139 ? -10.703 3.277 4.992 1 98.25 139 HIS A C 1
ATOM 1114 O O . HIS A 1 139 ? -11.797 3.768 4.699 1 98.25 139 HIS A O 1
ATOM 1120 N N . TYR A 1 140 ? -9.93 2.555 4.125 1 98.25 140 TYR A N 1
ATOM 1121 C CA . TYR A 1 140 ? -10.312 2.096 2.797 1 98.25 140 TYR A CA 1
ATOM 1122 C C . TYR A 1 140 ? -10.344 3.256 1.808 1 98.25 140 TYR A C 1
ATOM 1124 O O . TYR A 1 140 ? -10.82 3.105 0.68 1 98.25 140 TYR A O 1
ATOM 1132 N N . LEU A 1 141 ? -9.68 4.48 2.139 1 97.5 141 LEU A N 1
ATOM 1133 C CA . LEU A 1 141 ? -9.594 5.629 1.244 1 97.5 141 LEU A CA 1
ATOM 1134 C C . LEU A 1 141 ? -8.156 6.109 1.103 1 97.5 141 LEU A C 1
ATOM 1136 O O . LEU A 1 141 ? -7.777 7.133 1.677 1 97.5 141 LEU A O 1
ATOM 1140 N N . HIS A 1 142 ? -7.441 5.348 0.329 1 95.5 142 HIS A N 1
ATOM 1141 C CA . HIS A 1 142 ? -7.75 4.125 -0.406 1 95.5 142 HIS A CA 1
ATOM 1142 C C . HIS A 1 142 ? -7.203 2.896 0.314 1 95.5 142 HIS A C 1
ATOM 1144 O O . HIS A 1 142 ? -7.535 1.765 -0.044 1 95.5 142 HIS A O 1
ATOM 1150 N N . ALA A 1 143 ? -6.285 3.086 1.256 1 97.62 143 ALA A N 1
ATOM 1151 C CA . ALA A 1 143 ? -5.656 1.974 1.965 1 97.62 143 ALA A CA 1
ATOM 1152 C C . ALA A 1 143 ? -6.598 1.386 3.01 1 97.62 143 ALA A C 1
ATOM 1154 O O . ALA A 1 143 ? -7.406 2.105 3.6 1 97.62 143 ALA A O 1
ATOM 1155 N N . SER A 1 144 ? -6.438 0.076 3.34 1 98.06 144 SER A N 1
ATOM 1156 C CA . SER A 1 144 ? -7.301 -0.609 4.297 1 98.06 144 SER A CA 1
ATOM 1157 C C . SER A 1 144 ? -7.254 0.065 5.664 1 98.06 144 SER A C 1
ATOM 1159 O O . SER A 1 144 ? -8.258 0.091 6.383 1 98.06 144 SER A O 1
ATOM 1161 N N . GLY A 1 145 ? -6.113 0.458 6.086 1 97.75 145 GLY A N 1
ATOM 1162 C CA . GLY A 1 145 ? -5.887 1.317 7.238 1 97.75 145 GLY A CA 1
ATOM 1163 C C . GLY A 1 145 ? -5.301 2.668 6.871 1 97.75 145 GLY A C 1
ATOM 1164 O O . GLY A 1 145 ? -4.191 2.746 6.34 1 97.75 145 GLY A O 1
ATOM 1165 N N . ASN A 1 146 ? -6.055 3.674 7.043 1 98.19 146 ASN A N 1
ATOM 1166 C CA . ASN A 1 146 ? -5.68 5.035 6.68 1 98.19 146 ASN A CA 1
ATOM 1167 C C . ASN A 1 146 ? -6.133 6.043 7.73 1 98.19 146 ASN A C 1
ATOM 1169 O O . ASN A 1 146 ? -7.223 5.914 8.289 1 98.19 146 ASN A O 1
ATOM 1173 N N . PHE A 1 147 ? -5.262 7.008 7.988 1 98.62 147 PHE A N 1
ATOM 1174 C CA . PHE A 1 147 ? -5.617 8.055 8.945 1 98.62 147 PHE A CA 1
ATOM 1175 C C . PHE A 1 147 ? -5.234 9.43 8.414 1 98.62 147 PHE A C 1
ATOM 1177 O O . PHE A 1 147 ? -4.367 9.547 7.543 1 98.62 147 PHE A O 1
ATOM 1184 N N . HIS A 1 148 ? -5.879 10.406 8.953 1 98.75 148 HIS A N 1
ATOM 1185 C CA . HIS A 1 148 ? -5.582 11.82 8.758 1 98.75 148 HIS A CA 1
ATOM 1186 C C . HIS A 1 148 ? -5.215 12.492 10.078 1 98.75 148 HIS A C 1
ATOM 1188 O O . HIS A 1 148 ? -5.418 11.922 11.148 1 98.75 148 HIS A O 1
ATOM 1194 N N . VAL A 1 149 ? -4.633 13.617 10.008 1 98.94 149 VAL A N 1
ATOM 1195 C CA . VAL A 1 149 ? -4.309 14.398 11.195 1 98.94 149 VAL A CA 1
ATOM 1196 C C . VAL A 1 149 ? -5.117 15.695 11.195 1 98.94 149 VAL A C 1
ATOM 1198 O O . VAL A 1 149 ? -5.078 16.453 10.227 1 98.94 149 VAL A O 1
ATOM 1201 N N . TYR A 1 150 ? -5.863 15.883 12.297 1 98.94 150 TYR A N 1
ATOM 1202 C CA . TYR A 1 150 ? -6.672 17.078 12.477 1 98.94 150 TYR A CA 1
ATOM 1203 C C . TYR A 1 150 ? -6.121 17.938 13.617 1 98.94 150 TYR A C 1
ATOM 1205 O O . TYR A 1 150 ? -5.859 17.438 14.711 1 98.94 150 TYR A O 1
ATOM 1213 N N . ASP A 1 151 ? -5.84 19.156 13.32 1 98.88 151 ASP A N 1
ATOM 1214 C CA . ASP A 1 151 ? -5.469 20.188 14.281 1 98.88 151 ASP A CA 1
ATOM 1215 C C . ASP A 1 151 ? -6.641 21.125 14.547 1 98.88 151 ASP A C 1
ATOM 1217 O O . ASP A 1 151 ? -6.902 22.047 13.758 1 98.88 151 ASP A O 1
ATOM 1221 N N . PRO A 1 152 ? -7.312 20.891 15.688 1 98.44 152 PRO A N 1
ATOM 1222 C CA . PRO A 1 152 ? -8.516 21.703 15.93 1 98.44 152 PRO A CA 1
ATOM 1223 C C . PRO A 1 152 ? -8.195 23.172 16.141 1 98.44 152 PRO A C 1
ATOM 1225 O O . PRO A 1 152 ? -9.016 24.031 15.82 1 98.44 152 PRO A O 1
ATOM 1228 N N . VAL A 1 153 ? -7.043 23.516 16.688 1 98.31 153 VAL A N 1
ATOM 1229 C CA . VAL A 1 153 ? -6.684 24.906 16.953 1 98.31 153 VAL A CA 1
ATOM 1230 C C . VAL A 1 153 ? -6.383 25.609 15.633 1 98.31 153 VAL A C 1
ATOM 1232 O O . VAL A 1 153 ? -6.922 26.688 15.367 1 98.31 153 VAL A O 1
ATOM 1235 N N . GLY A 1 154 ? -5.598 25 14.82 1 98.12 154 GLY A N 1
ATOM 1236 C CA . GLY A 1 154 ? -5.27 25.578 13.523 1 98.12 154 GLY A CA 1
ATOM 1237 C C . GLY A 1 154 ? -6.348 25.344 12.484 1 98.12 154 GLY A C 1
ATOM 1238 O O . GLY A 1 154 ? -6.336 25.969 11.422 1 98.12 154 GLY A O 1
ATOM 1239 N N . LYS A 1 155 ? -7.285 24.469 12.797 1 98.44 155 LYS A N 1
ATOM 1240 C CA . LYS A 1 155 ? -8.367 24.078 11.898 1 98.44 155 LYS A CA 1
ATOM 1241 C C . LYS A 1 155 ? -7.816 23.531 10.578 1 98.44 155 LYS A C 1
ATOM 1243 O O . LYS A 1 155 ? -8.25 23.953 9.5 1 98.44 155 LYS A O 1
ATOM 1248 N N . VAL A 1 156 ? -6.863 22.641 10.664 1 98.75 156 VAL A N 1
ATOM 1249 C CA . VAL A 1 156 ? -6.188 22.016 9.531 1 98.75 156 VAL A CA 1
ATOM 1250 C C . VAL A 1 156 ? -6.426 20.516 9.547 1 98.75 156 VAL A C 1
ATOM 1252 O O . VAL A 1 156 ? -6.336 19.875 10.594 1 98.75 156 VAL A O 1
ATOM 1255 N N . LEU A 1 157 ? -6.812 19.984 8.414 1 98.88 157 LEU A N 1
ATOM 1256 C CA . LEU A 1 157 ? -6.855 18.531 8.227 1 98.88 157 LEU A CA 1
ATOM 1257 C C . LEU A 1 157 ? -5.859 18.109 7.152 1 98.88 157 LEU A C 1
ATOM 1259 O O . LEU A 1 157 ? -6.004 18.469 5.98 1 98.88 157 LEU A O 1
ATOM 1263 N N . MET A 1 158 ? -4.777 17.469 7.535 1 98.88 158 MET A N 1
ATOM 1264 C CA . MET A 1 158 ? -3.994 16.703 6.559 1 98.88 158 MET A CA 1
ATOM 1265 C C . MET A 1 158 ? -4.746 15.461 6.105 1 98.88 158 MET A C 1
ATOM 1267 O O . MET A 1 158 ? -4.973 14.547 6.898 1 98.88 158 MET A O 1
ATOM 1271 N N . SER A 1 159 ? -5.125 15.367 4.855 1 98.75 159 SER A N 1
ATOM 1272 C CA . SER A 1 159 ? -6.168 14.438 4.426 1 98.75 159 SER A CA 1
ATOM 1273 C C . SER A 1 159 ? -5.59 13.312 3.572 1 98.75 159 SER A C 1
ATOM 1275 O O . SER A 1 159 ? -6.312 12.68 2.799 1 98.75 159 SER A O 1
ATOM 1277 N N . GLY A 1 160 ? -4.305 13.117 3.672 1 97.44 160 GLY A N 1
ATOM 1278 C CA . GLY A 1 160 ? -3.715 12.039 2.896 1 97.44 160 GLY A CA 1
ATOM 1279 C C . GLY A 1 160 ? -4.051 12.109 1.419 1 97.44 160 GLY A C 1
ATOM 1280 O O . GLY A 1 160 ? -3.865 13.148 0.784 1 97.44 160 GLY A O 1
ATOM 1281 N N . ASP A 1 161 ? -4.594 11.031 0.855 1 97.62 161 ASP A N 1
ATOM 1282 C CA . ASP A 1 161 ? -4.84 10.945 -0.581 1 97.62 161 ASP A CA 1
ATOM 1283 C C . ASP A 1 161 ? -6.211 11.516 -0.938 1 97.62 161 ASP A C 1
ATOM 1285 O O . ASP A 1 161 ? -6.559 11.617 -2.115 1 97.62 161 ASP A O 1
ATOM 1289 N N . ILE A 1 162 ? -7.004 11.82 0.068 1 98.5 162 ILE A N 1
ATOM 1290 C CA . ILE A 1 162 ? -8.281 12.453 -0.239 1 98.5 162 ILE A CA 1
ATOM 1291 C C . ILE A 1 162 ? -8.055 13.914 -0.617 1 98.5 162 ILE A C 1
ATOM 1293 O O . ILE A 1 162 ? -7.449 14.672 0.142 1 98.5 162 ILE A O 1
ATOM 1297 N N . GLY A 1 163 ? -8.523 14.305 -1.754 1 98.12 163 GLY A N 1
ATOM 1298 C CA . GLY A 1 163 ? -8.281 15.625 -2.309 1 98.12 163 GLY A CA 1
ATOM 1299 C C . GLY A 1 163 ? -7.094 15.664 -3.256 1 98.12 163 GLY A C 1
ATOM 1300 O O . GLY A 1 163 ? -6.754 16.719 -3.791 1 98.12 163 GLY A O 1
ATOM 1301 N N . ALA A 1 164 ? -6.496 14.5 -3.516 1 96.44 164 ALA A N 1
ATOM 1302 C CA . ALA A 1 164 ? -5.297 14.414 -4.344 1 96.44 164 ALA A CA 1
ATOM 1303 C C . ALA A 1 164 ? -5.598 14.789 -5.789 1 96.44 164 ALA A C 1
ATOM 1305 O O . ALA A 1 164 ? -6.66 14.453 -6.316 1 96.44 164 ALA A O 1
ATOM 1306 N N . ALA A 1 165 ? -4.648 15.398 -6.375 1 94 165 ALA A N 1
ATOM 1307 C CA . ALA A 1 165 ? -4.691 15.766 -7.789 1 94 165 ALA A CA 1
ATOM 1308 C C . ALA A 1 165 ? -3.299 15.727 -8.406 1 94 165 ALA A C 1
ATOM 1310 O O . ALA A 1 165 ? -2.299 15.945 -7.723 1 94 165 ALA A O 1
ATOM 1311 N N . LEU A 1 166 ? -3.275 15.367 -9.688 1 83.81 166 LEU A N 1
ATOM 1312 C CA . LEU A 1 166 ? -2.027 15.5 -10.43 1 83.81 166 LEU A CA 1
ATOM 1313 C C . LEU A 1 166 ? -1.857 16.922 -10.961 1 83.81 166 LEU A C 1
ATOM 1315 O O . LEU A 1 166 ? -2.73 17.438 -11.664 1 83.81 166 LEU A O 1
ATOM 1319 N N . GLU A 1 167 ? -0.85 17.5 -10.516 1 82.75 167 GLU A N 1
ATOM 1320 C CA . GLU A 1 167 ? -0.607 18.891 -10.891 1 82.75 167 GLU A CA 1
ATOM 1321 C C . GLU A 1 167 ? 0.758 19.047 -11.555 1 82.75 167 GLU A C 1
ATOM 1323 O O . GLU A 1 167 ? 1.66 18.234 -11.336 1 82.75 167 GLU A O 1
ATOM 1328 N N . ASP A 1 168 ? 0.75 20.047 -12.352 1 78 168 ASP A N 1
ATOM 1329 C CA . ASP A 1 168 ? 2.049 20.453 -12.867 1 78 168 ASP A CA 1
ATOM 1330 C C . ASP A 1 168 ? 2.924 21.031 -11.758 1 78 168 ASP A C 1
ATOM 1332 O O . ASP A 1 168 ? 2.414 21.609 -10.789 1 78 168 ASP A O 1
ATOM 1336 N N . THR A 1 169 ? 4.207 20.922 -11.93 1 75.88 169 THR A N 1
ATOM 1337 C CA . THR A 1 169 ? 5.156 21.406 -10.938 1 75.88 169 THR A CA 1
ATOM 1338 C C . THR A 1 169 ? 4.992 22.906 -10.727 1 75.88 169 THR A C 1
ATOM 1340 O O . THR A 1 169 ? 5.363 23.438 -9.672 1 75.88 169 THR A O 1
ATOM 1343 N N . ASN A 1 170 ? 4.391 23.562 -11.68 1 80 170 ASN A N 1
ATOM 1344 C CA . ASN A 1 170 ? 4.285 25.016 -11.594 1 80 170 ASN A CA 1
ATOM 1345 C C . ASN A 1 170 ? 2.932 25.453 -11.039 1 80 170 ASN A C 1
ATOM 1347 O O . ASN A 1 170 ? 2.664 26.641 -10.914 1 80 170 ASN A O 1
ATOM 1351 N N . ALA A 1 171 ? 2.143 24.531 -10.633 1 83.81 171 ALA A N 1
ATOM 1352 C CA . ALA A 1 171 ? 0.823 24.859 -10.102 1 83.81 171 ALA A CA 1
ATOM 1353 C C . ALA A 1 171 ? 0.934 25.578 -8.766 1 83.81 171 ALA A C 1
ATOM 1355 O O . ALA A 1 171 ? 1.887 25.375 -8.016 1 83.81 171 ALA A O 1
ATOM 1356 N N . GLY A 1 172 ? 0.053 26.484 -8.578 1 87.5 172 GLY A N 1
ATOM 1357 C CA . GLY A 1 172 ? -0.013 27.141 -7.277 1 87.5 172 GLY A CA 1
ATOM 1358 C C . GLY A 1 172 ? -0.293 26.172 -6.141 1 87.5 172 GLY A C 1
ATOM 1359 O O . GLY A 1 172 ? -0.634 25.016 -6.371 1 87.5 172 GLY A O 1
ATOM 1360 N N . LEU A 1 173 ? -0.154 26.672 -4.938 1 93.12 173 LEU A N 1
ATOM 1361 C CA . LEU A 1 173 ? -0.276 25.844 -3.742 1 93.12 173 LEU A CA 1
ATOM 1362 C C . LEU A 1 173 ? -1.741 25.609 -3.395 1 93.12 173 LEU A C 1
ATOM 1364 O O . LEU A 1 173 ? -2.098 24.547 -2.885 1 93.12 173 LEU A O 1
ATOM 1368 N N . PHE A 1 174 ? -2.578 26.609 -3.75 1 96.25 174 PHE A N 1
ATOM 1369 C CA . PHE A 1 174 ? -3.965 26.562 -3.299 1 96.25 174 PHE A CA 1
ATOM 1370 C C . PHE A 1 174 ? -4.91 26.375 -4.477 1 96.25 174 PHE A C 1
ATOM 1372 O O . PHE A 1 174 ? -4.652 26.875 -5.574 1 96.25 174 PHE A O 1
ATOM 1379 N N . VAL A 1 175 ? -5.945 25.656 -4.238 1 96.19 175 VAL A N 1
ATOM 1380 C CA . VAL A 1 175 ? -7.02 25.562 -5.219 1 96.19 175 VAL A CA 1
ATOM 1381 C C . VAL A 1 175 ? -7.688 26.922 -5.387 1 96.19 175 VAL A C 1
ATOM 1383 O O . VAL A 1 175 ? -8.055 27.562 -4.402 1 96.19 175 VAL A O 1
ATOM 1386 N N . ASP A 1 176 ? -7.844 27.406 -6.59 1 91.56 176 ASP A N 1
ATOM 1387 C CA . ASP A 1 176 ? -8.422 28.719 -6.836 1 91.56 176 ASP A CA 1
ATOM 1388 C C . ASP A 1 176 ? -9.703 28.609 -7.66 1 91.56 176 ASP A C 1
ATOM 1390 O O . ASP A 1 176 ? -10.516 29.531 -7.676 1 91.56 176 ASP A O 1
ATOM 1394 N N . ASP A 1 177 ? -9.828 27.594 -8.383 1 91.94 177 ASP A N 1
ATOM 1395 C CA . ASP A 1 177 ? -11.016 27.266 -9.164 1 91.94 177 ASP A CA 1
ATOM 1396 C C . ASP A 1 177 ? -11.406 25.812 -8.984 1 91.94 177 ASP A C 1
ATOM 1398 O O . ASP A 1 177 ? -10.922 24.938 -9.711 1 91.94 177 ASP A O 1
ATOM 1402 N N . PHE A 1 178 ? -12.344 25.578 -8.109 1 95.19 178 PHE A N 1
ATOM 1403 C CA . PHE A 1 178 ? -12.711 24.203 -7.75 1 95.19 178 PHE A CA 1
ATOM 1404 C C . PHE A 1 178 ? -13.266 23.469 -8.953 1 95.19 178 PHE A C 1
ATOM 1406 O O . PHE A 1 178 ? -12.93 22.297 -9.18 1 95.19 178 PHE A O 1
ATOM 1413 N N . GLY A 1 179 ? -14.18 24.094 -9.703 1 94.25 179 GLY A N 1
ATOM 1414 C CA . GLY A 1 179 ? -14.75 23.469 -10.883 1 94.25 179 GLY A CA 1
ATOM 1415 C C . GLY A 1 179 ? -13.703 22.875 -11.812 1 94.25 179 GLY A C 1
ATOM 1416 O O . GLY A 1 179 ? -13.805 21.703 -12.203 1 94.25 179 GLY A O 1
ATOM 1417 N N . ARG A 1 180 ? -12.742 23.688 -12.125 1 93.62 180 ARG A N 1
ATOM 1418 C CA . ARG A 1 180 ? -11.664 23.234 -13 1 93.62 180 ARG A CA 1
ATOM 1419 C C . ARG A 1 180 ? -10.812 22.188 -12.305 1 93.62 180 ARG A C 1
ATOM 1421 O O . ARG A 1 180 ? -10.32 21.25 -12.945 1 93.62 180 ARG A O 1
ATOM 1428 N N . HIS A 1 181 ? -10.609 22.344 -11.031 1 95.75 181 HIS A N 1
ATOM 1429 C CA . HIS A 1 181 ? -9.75 21.453 -10.258 1 95.75 181 HIS A CA 1
ATOM 1430 C C . HIS A 1 181 ? -10.336 20.047 -10.156 1 95.75 181 HIS A C 1
ATOM 1432 O O . HIS A 1 181 ? -9.602 19.078 -10.047 1 95.75 181 HIS A O 1
ATOM 1438 N N . THR A 1 182 ? -11.711 19.891 -10.281 1 96.44 182 THR A N 1
ATOM 1439 C CA . THR A 1 182 ? -12.359 18.578 -10.148 1 96.44 182 THR A CA 1
ATOM 1440 C C . THR A 1 182 ? -11.859 17.609 -11.211 1 96.44 182 THR A C 1
ATOM 1442 O O . THR A 1 182 ? -11.75 16.406 -10.961 1 96.44 182 THR A O 1
ATOM 1445 N N . GLU A 1 183 ? -11.531 18.094 -12.367 1 94.81 183 GLU A N 1
ATOM 1446 C CA . GLU A 1 183 ? -11.094 17.266 -13.477 1 94.81 183 GLU A CA 1
ATOM 1447 C C . GLU A 1 183 ? -9.758 16.594 -13.164 1 94.81 183 GLU A C 1
ATOM 1449 O O . GLU A 1 183 ? -9.477 15.492 -13.641 1 94.81 183 GLU A O 1
ATOM 1454 N N . LYS A 1 184 ? -8.984 17.219 -12.328 1 94.75 184 LYS A N 1
ATOM 1455 C CA . LYS A 1 184 ? -7.668 16.703 -11.961 1 94.75 184 LYS A CA 1
ATOM 1456 C C . LYS A 1 184 ? -7.77 15.695 -10.82 1 94.75 184 LYS A C 1
ATOM 1458 O O . LYS A 1 184 ? -6.816 14.969 -10.539 1 94.75 184 LYS A O 1
ATOM 1463 N N . MET A 1 185 ? -8.961 15.648 -10.211 1 96.94 185 MET A N 1
ATOM 1464 C CA . MET A 1 185 ? -9.141 14.82 -9.016 1 96.94 185 MET A CA 1
ATOM 1465 C C . MET A 1 185 ? -9.977 13.586 -9.336 1 96.94 185 MET A C 1
ATOM 1467 O O . MET A 1 185 ? -9.805 12.539 -8.703 1 96.94 185 MET A O 1
ATOM 1471 N N . ARG A 1 186 ? -10.805 13.695 -10.32 1 97.38 186 ARG A N 1
ATOM 1472 C CA . ARG A 1 186 ? -11.922 12.789 -10.516 1 97.38 186 ARG A CA 1
ATOM 1473 C C . ARG A 1 186 ? -11.445 11.352 -10.688 1 97.38 186 ARG A C 1
ATOM 1475 O O . ARG A 1 186 ? -11.82 10.461 -9.922 1 97.38 186 ARG A O 1
ATOM 1482 N N . PHE A 1 187 ? -10.641 11.125 -11.648 1 96.69 187 PHE A N 1
ATOM 1483 C CA . PHE A 1 187 ? -10.258 9.766 -11.992 1 96.69 187 PHE A CA 1
ATOM 1484 C C . PHE A 1 187 ? -9.523 9.102 -10.828 1 96.69 187 PHE A C 1
ATOM 1486 O O . PHE A 1 187 ? -9.766 7.934 -10.523 1 96.69 187 PHE A O 1
ATOM 1493 N N . PHE A 1 188 ? -8.625 9.836 -10.164 1 95.81 188 PHE A N 1
ATOM 1494 C CA . PHE A 1 188 ? -7.875 9.273 -9.039 1 95.81 188 PHE A CA 1
ATOM 1495 C C . PHE A 1 188 ? -8.82 8.781 -7.953 1 95.81 188 PHE A C 1
ATOM 1497 O O . PHE A 1 188 ? -8.711 7.637 -7.504 1 95.81 188 PHE A O 1
ATOM 1504 N N . HIS A 1 189 ? -9.75 9.602 -7.57 1 98.12 189 HIS A N 1
ATOM 1505 C CA . HIS A 1 189 ? -10.664 9.227 -6.496 1 98.12 189 HIS A CA 1
ATOM 1506 C C . HIS A 1 189 ? -11.555 8.055 -6.918 1 98.12 189 HIS A C 1
ATOM 1508 O O . HIS A 1 189 ? -11.773 7.129 -6.141 1 98.12 189 HIS A O 1
ATOM 1514 N N . GLN A 1 190 ? -11.977 8.062 -8.156 1 97.94 190 GLN A N 1
ATOM 1515 C CA . GLN A 1 190 ? -12.852 7.008 -8.656 1 97.94 190 GLN A CA 1
ATOM 1516 C C . GLN A 1 190 ? -12.117 5.672 -8.727 1 97.94 190 GLN A C 1
ATOM 1518 O O . GLN A 1 190 ? -12.695 4.625 -8.414 1 97.94 190 GLN A O 1
ATOM 1523 N N . ARG A 1 191 ? -10.883 5.742 -9.102 1 97.69 191 ARG A N 1
ATOM 1524 C CA . ARG A 1 191 ? -10.148 4.52 -9.414 1 97.69 191 ARG A CA 1
ATOM 1525 C C . ARG A 1 191 ? -9.43 3.977 -8.188 1 97.69 191 ARG A C 1
ATOM 1527 O O . ARG A 1 191 ? -9.328 2.762 -8.008 1 97.69 191 ARG A O 1
ATOM 1534 N N . TRP A 1 192 ? -8.938 4.832 -7.301 1 97.69 192 TRP A N 1
ATOM 1535 C CA . TRP A 1 192 ? -8.102 4.375 -6.195 1 97.69 192 TRP A CA 1
ATOM 1536 C C . TRP A 1 192 ? -8.945 4.074 -4.961 1 97.69 192 TRP A C 1
ATOM 1538 O O . TRP A 1 192 ? -8.492 3.379 -4.051 1 97.69 192 TRP A O 1
ATOM 1548 N N . MET A 1 193 ? -10.133 4.625 -4.867 1 97.88 193 MET A N 1
ATOM 1549 C CA . MET A 1 193 ? -10.953 4.43 -3.674 1 97.88 193 MET A CA 1
ATOM 1550 C C . MET A 1 193 ? -12.094 3.455 -3.947 1 97.88 193 MET A C 1
ATOM 1552 O O . MET A 1 193 ? -12.922 3.695 -4.824 1 97.88 193 MET A O 1
ATOM 1556 N N . PRO A 1 194 ? -12.234 2.424 -3.166 1 97.44 194 PRO A N 1
ATOM 1557 C CA . PRO A 1 194 ? -13.031 1.259 -3.543 1 97.44 194 PRO A CA 1
ATOM 1558 C C . PRO A 1 194 ? -14.477 1.353 -3.057 1 97.44 194 PRO A C 1
ATOM 1560 O O . PRO A 1 194 ? -15.344 0.609 -3.527 1 97.44 194 PRO A O 1
ATOM 1563 N N . SER A 1 195 ? -14.773 2.135 -2.07 1 96.38 195 SER A N 1
ATOM 1564 C CA . SER A 1 195 ? -15.984 1.911 -1.288 1 96.38 195 SER A CA 1
ATOM 1565 C C . SER A 1 195 ? -16.766 3.209 -1.088 1 96.38 195 SER A C 1
ATOM 1567 O O . SER A 1 195 ? -16.297 4.109 -0.382 1 96.38 195 SER A O 1
ATOM 1569 N N . ASN A 1 196 ? -17.938 3.236 -1.622 1 96.94 196 ASN A N 1
ATOM 1570 C CA . ASN A 1 196 ? -18.828 4.367 -1.377 1 96.94 196 ASN A CA 1
ATOM 1571 C C . ASN A 1 196 ? -19.234 4.457 0.092 1 96.94 196 ASN A C 1
ATOM 1573 O O . ASN A 1 196 ? -19.391 5.551 0.636 1 96.94 196 ASN A O 1
ATOM 1577 N N . ARG A 1 197 ? -19.375 3.291 0.684 1 96.56 197 ARG A N 1
ATOM 1578 C CA . ARG A 1 197 ? -19.719 3.268 2.104 1 96.56 197 ARG A CA 1
ATOM 1579 C C . ARG A 1 197 ? -18.625 3.943 2.934 1 96.56 197 ARG A C 1
ATOM 1581 O O . ARG A 1 197 ? -18.922 4.773 3.797 1 96.56 197 ARG A O 1
ATOM 1588 N N . ALA A 1 198 ? -17.406 3.611 2.672 1 97.56 198 ALA A N 1
ATOM 1589 C CA . ALA A 1 198 ? -16.281 4.223 3.377 1 97.56 198 ALA A CA 1
ATOM 1590 C C . ALA A 1 198 ? -16.219 5.723 3.104 1 97.56 198 ALA A C 1
ATOM 1592 O O . ALA A 1 198 ? -15.977 6.516 4.02 1 97.56 198 ALA A O 1
ATOM 1593 N N . LYS A 1 199 ? -16.422 6.078 1.842 1 98.12 199 LYS A N 1
ATOM 1594 C CA . LYS A 1 199 ? -16.406 7.477 1.425 1 98.12 199 LYS A CA 1
ATOM 1595 C C . LYS A 1 199 ? -17.453 8.289 2.189 1 98.12 199 LYS A C 1
ATOM 1597 O O . LYS A 1 199 ? -17.125 9.344 2.748 1 98.12 199 LYS A O 1
ATOM 1602 N N . GLN A 1 200 ? -18.641 7.742 2.268 1 98.06 200 GLN A N 1
ATOM 1603 C CA . GLN A 1 200 ? -19.719 8.445 2.945 1 98.06 200 GLN A CA 1
ATOM 1604 C C . GLN A 1 200 ? -19.453 8.578 4.441 1 98.06 200 GLN A C 1
ATOM 1606 O O . GLN A 1 200 ? -19.719 9.617 5.043 1 98.06 200 GLN A O 1
ATOM 1611 N N . ASP A 1 201 ? -18.953 7.52 5 1 97.81 201 ASP A N 1
ATOM 1612 C CA . ASP A 1 201 ? -18.594 7.531 6.418 1 97.81 201 ASP A CA 1
ATOM 1613 C C . ASP A 1 201 ? -17.562 8.609 6.723 1 97.81 201 ASP A C 1
ATOM 1615 O O . ASP A 1 201 ? -17.703 9.352 7.695 1 97.81 201 ASP A O 1
ATOM 1619 N N . TRP A 1 202 ? -16.562 8.703 5.938 1 98.06 202 TRP A N 1
ATOM 1620 C CA . TRP A 1 202 ? -15.516 9.703 6.09 1 98.06 202 TRP A CA 1
ATOM 1621 C C . TRP A 1 202 ? -16.078 11.109 5.945 1 98.06 202 TRP A C 1
ATOM 1623 O O . TRP A 1 202 ? -15.766 12 6.734 1 98.06 202 TRP A O 1
ATOM 1633 N N . ILE A 1 203 ? -16.906 11.336 4.941 1 98.44 203 ILE A N 1
ATOM 1634 C CA . ILE A 1 203 ? -17.469 12.648 4.668 1 98.44 203 ILE A CA 1
ATOM 1635 C C . ILE A 1 203 ? -18.297 13.109 5.863 1 98.44 203 ILE A C 1
ATOM 1637 O O . ILE A 1 203 ? -18.203 14.258 6.293 1 98.44 203 ILE A O 1
ATOM 1641 N N . ALA A 1 204 ? -19.109 12.195 6.371 1 97.88 204 ALA A N 1
ATOM 1642 C CA . ALA A 1 204 ? -19.922 12.523 7.539 1 97.88 204 ALA A CA 1
ATOM 1643 C C . ALA A 1 204 ? -19.047 12.961 8.711 1 97.88 204 ALA A C 1
ATOM 1645 O O . ALA A 1 204 ? -19.359 13.938 9.398 1 97.88 204 ALA A O 1
ATOM 1646 N N . ARG A 1 205 ? -17.969 12.281 8.914 1 97.06 205 ARG A N 1
ATOM 1647 C CA . ARG A 1 205 ? -17.047 12.578 10 1 97.06 205 ARG A CA 1
ATOM 1648 C C . ARG A 1 205 ? -16.359 13.922 9.789 1 97.06 205 ARG A C 1
ATOM 1650 O O . ARG A 1 205 ? -16.25 14.727 10.719 1 97.06 205 ARG A O 1
ATOM 1657 N N . VAL A 1 206 ? -15.922 14.203 8.609 1 98.12 206 VAL A N 1
ATOM 1658 C CA . VAL A 1 206 ? -15.133 15.391 8.312 1 98.12 206 VAL A CA 1
ATOM 1659 C C . VAL A 1 206 ? -16.031 16.625 8.344 1 98.12 206 VAL A C 1
ATOM 1661 O O . VAL A 1 206 ? -15.602 17.719 8.734 1 98.12 206 VAL A O 1
ATOM 1664 N N . ARG A 1 207 ? -17.266 16.469 8 1 98.06 207 ARG A N 1
ATOM 1665 C CA . ARG A 1 207 ? -18.203 17.594 8.016 1 98.06 207 ARG A CA 1
ATOM 1666 C C . ARG A 1 207 ? -18.422 18.109 9.43 1 98.06 207 ARG A C 1
ATOM 1668 O O . ARG A 1 207 ? -18.891 19.234 9.617 1 98.06 207 ARG A O 1
ATOM 1675 N N . GLU A 1 208 ? -18.109 17.312 10.438 1 97.81 208 GLU A N 1
ATOM 1676 C CA . GLU A 1 208 ? -18.281 17.719 11.828 1 97.81 208 GLU A CA 1
ATOM 1677 C C . GLU A 1 208 ? -17.094 18.547 12.312 1 97.81 208 GLU A C 1
ATOM 1679 O O . GLU A 1 208 ? -17.125 19.109 13.398 1 97.81 208 GLU A O 1
ATOM 1684 N N . LEU A 1 209 ? -16.062 18.609 11.539 1 98.19 209 LEU A N 1
ATOM 1685 C CA . LEU A 1 209 ? -14.844 19.312 11.93 1 98.19 209 LEU A CA 1
ATOM 1686 C C . LEU A 1 209 ? -14.883 20.766 11.477 1 98.19 209 LEU A C 1
ATOM 1688 O O . LEU A 1 209 ? -15.461 21.078 10.43 1 98.19 209 LEU A O 1
ATOM 1692 N N . GLU A 1 210 ? -14.32 21.641 12.289 1 98.12 210 GLU A N 1
ATOM 1693 C CA . GLU A 1 210 ? -14.055 23 11.844 1 98.12 210 GLU A CA 1
ATOM 1694 C C . GLU A 1 210 ? -12.758 23.078 11.047 1 98.12 210 GLU A C 1
ATOM 1696 O O . GLU A 1 210 ? -11.68 22.844 11.586 1 98.12 210 GLU A O 1
ATOM 1701 N N . LEU A 1 211 ? -12.883 23.484 9.734 1 98.31 211 LEU A N 1
ATOM 1702 C CA . LEU A 1 211 ? -11.703 23.438 8.867 1 98.31 211 LEU A CA 1
ATOM 1703 C C . LEU A 1 211 ? -11.484 24.766 8.172 1 98.31 211 LEU A C 1
ATOM 1705 O O . LEU A 1 211 ? -12.422 25.344 7.617 1 98.31 211 LEU A O 1
ATOM 1709 N N . ASP A 1 212 ? -10.273 25.219 8.211 1 98.25 212 ASP A N 1
ATOM 1710 C CA . ASP A 1 212 ? -9.828 26.328 7.367 1 98.25 212 ASP A CA 1
ATOM 1711 C C . ASP A 1 212 ? -8.93 25.828 6.238 1 98.25 212 ASP A C 1
ATOM 1713 O O . ASP A 1 212 ? -8.836 26.469 5.188 1 98.25 212 ASP A O 1
ATOM 1717 N N . TYR A 1 213 ? -8.242 24.656 6.445 1 98.5 213 TYR A N 1
ATOM 1718 C CA . TYR A 1 213 ? -7.34 24.078 5.461 1 98.5 213 TYR A CA 1
ATOM 1719 C C . TYR A 1 213 ? -7.586 22.578 5.32 1 98.5 213 TYR A C 1
ATOM 1721 O O . TYR A 1 213 ? -7.738 21.859 6.316 1 98.5 213 TYR A O 1
ATOM 1729 N N . LEU A 1 214 ? -7.777 22.109 4.141 1 98.75 214 LEU A N 1
ATOM 1730 C CA . LEU A 1 214 ? -7.676 20.703 3.775 1 98.75 214 LEU A CA 1
ATOM 1731 C C . LEU A 1 214 ? -6.406 20.453 2.967 1 98.75 214 LEU A C 1
ATOM 1733 O O . LEU A 1 214 ? -6.25 20.984 1.865 1 98.75 214 LEU A O 1
ATOM 1737 N N . CYS A 1 215 ? -5.496 19.656 3.494 1 98.62 215 CYS A N 1
ATOM 1738 C CA . CYS A 1 215 ? -4.125 19.547 3.01 1 98.62 215 CYS A CA 1
ATOM 1739 C C . CYS A 1 215 ? -3.852 18.141 2.496 1 98.62 215 CYS A C 1
ATOM 1741 O O . CYS A 1 215 ? -3.375 17.281 3.242 1 98.62 215 CYS A O 1
ATOM 1743 N N . PRO A 1 216 ? -4.094 17.906 1.195 1 98.12 216 PRO A N 1
ATOM 1744 C CA . PRO A 1 216 ? -3.869 16.562 0.64 1 98.12 216 PRO A CA 1
ATOM 1745 C C . PRO A 1 216 ? -2.389 16.25 0.433 1 98.12 216 PRO A C 1
ATOM 1747 O O . PRO A 1 216 ? -1.555 17.156 0.433 1 98.12 216 PRO A O 1
ATOM 1750 N N . GLN A 1 217 ? -2.154 14.992 0.318 1 96.25 217 GLN A N 1
ATOM 1751 C CA . GLN A 1 217 ? -0.801 14.492 0.101 1 96.25 217 GLN A CA 1
ATOM 1752 C C . GLN A 1 217 ? -0.321 14.797 -1.314 1 96.25 217 GLN A C 1
ATOM 1754 O O . GLN A 1 217 ? 0.882 14.789 -1.583 1 96.25 217 GLN A O 1
ATOM 1759 N N . HIS A 1 218 ? -1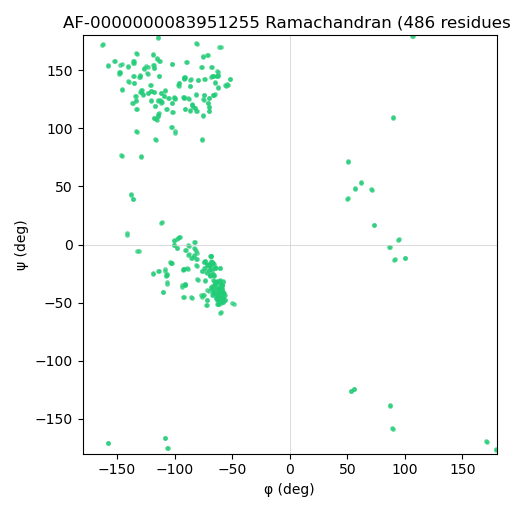.2 14.969 -2.205 1 94.56 218 HIS A N 1
ATOM 1760 C CA . HIS A 1 218 ? -0.907 15.312 -3.594 1 94.56 218 HIS A CA 1
ATOM 1761 C C . HIS A 1 218 ? -1.746 16.5 -4.059 1 94.56 218 HIS A C 1
ATOM 1763 O O . HIS A 1 218 ? -2.906 16.641 -3.662 1 94.56 218 HIS A O 1
ATOM 1769 N N . GLY A 1 219 ? -1.085 17.297 -4.898 1 93.94 219 GLY A N 1
ATOM 1770 C CA . GLY A 1 219 ? -1.832 18.375 -5.512 1 93.94 219 GLY A CA 1
ATOM 1771 C C . GLY A 1 219 ? -1.854 19.641 -4.664 1 93.94 219 GLY A C 1
ATOM 1772 O O . GLY A 1 219 ? -0.81 20.094 -4.188 1 93.94 219 GLY A O 1
ATOM 1773 N N . ARG A 1 220 ? -3.086 20.297 -4.629 1 96.12 220 ARG A N 1
ATOM 1774 C CA . ARG A 1 220 ? -3.191 21.641 -4.047 1 96.12 220 ARG A CA 1
ATOM 1775 C C . ARG A 1 220 ? -4.016 21.609 -2.764 1 96.12 220 ARG A C 1
ATOM 1777 O O . ARG A 1 220 ? -4.852 20.734 -2.574 1 96.12 220 ARG A O 1
ATOM 1784 N N . ILE A 1 221 ? -3.795 22.609 -1.966 1 97.81 221 ILE A N 1
ATOM 1785 C CA . ILE A 1 221 ? -4.453 22.766 -0.673 1 97.81 221 ILE A CA 1
ATOM 1786 C C . ILE A 1 221 ? -5.785 23.484 -0.853 1 97.81 221 ILE A C 1
ATOM 1788 O O . ILE A 1 221 ? -5.875 24.453 -1.618 1 97.81 221 ILE A O 1
ATOM 1792 N N . PHE A 1 222 ? -6.832 22.984 -0.173 1 98.38 222 PHE A N 1
ATOM 1793 C CA . PHE A 1 222 ? -8.141 23.641 -0.173 1 98.38 222 PHE A CA 1
ATOM 1794 C C . PHE A 1 222 ? -8.258 24.609 0.996 1 98.38 222 PHE A C 1
ATOM 1796 O O . PHE A 1 222 ? -7.801 24.312 2.104 1 98.38 222 PHE A O 1
ATOM 1803 N N . ARG A 1 223 ? -8.945 25.781 0.751 1 96.88 223 ARG A N 1
ATOM 1804 C CA . ARG A 1 223 ? -9.234 26.766 1.79 1 96.88 223 ARG A CA 1
ATOM 1805 C C . ARG A 1 223 ? -10.633 27.344 1.622 1 96.88 223 ARG A C 1
ATOM 1807 O O . ARG A 1 223 ? -11.203 27.297 0.528 1 96.88 223 ARG A O 1
ATOM 1814 N N . GLY A 1 224 ? -11.148 27.766 2.766 1 91.69 224 GLY A N 1
ATOM 1815 C CA . GLY A 1 224 ? -12.406 28.5 2.738 1 91.69 224 GLY A CA 1
ATOM 1816 C C . GLY A 1 224 ? -13.523 27.734 2.059 1 91.69 224 GLY A C 1
ATOM 1817 O O . GLY A 1 224 ? -13.781 26.578 2.391 1 91.69 224 GLY A O 1
ATOM 1818 N N . GLU A 1 225 ? -14.102 28.312 1.089 1 93.31 225 GLU A N 1
ATOM 1819 C CA . GLU A 1 225 ? -15.305 27.781 0.46 1 93.31 225 GLU A CA 1
ATOM 1820 C C . GLU A 1 225 ? -14.984 26.547 -0.376 1 93.31 225 GLU A C 1
ATOM 1822 O O . GLU A 1 225 ? -15.875 25.734 -0.674 1 93.31 225 GLU A O 1
ATOM 1827 N N . GLN A 1 226 ? -13.758 26.375 -0.677 1 96.12 226 GLN A N 1
ATOM 1828 C CA . GLN A 1 226 ? -13.383 25.234 -1.504 1 96.12 226 GLN A CA 1
ATOM 1829 C C . GLN A 1 226 ? -13.531 23.922 -0.734 1 96.12 226 GLN A C 1
ATOM 1831 O O . GLN A 1 226 ? -13.664 22.859 -1.335 1 96.12 226 GLN A O 1
ATOM 1836 N N . ILE A 1 227 ? -13.508 24 0.613 1 97.75 227 ILE A N 1
ATOM 1837 C CA . ILE A 1 227 ? -13.555 22.797 1.426 1 97.75 227 ILE A CA 1
ATOM 1838 C C . ILE A 1 227 ? -14.961 22.188 1.376 1 97.75 227 ILE A C 1
ATOM 1840 O O . ILE A 1 227 ? -15.141 21.031 0.984 1 97.75 227 ILE A O 1
ATOM 1844 N N . PRO A 1 228 ? -16.062 22.969 1.66 1 97.5 228 PRO A N 1
ATOM 1845 C CA . PRO A 1 228 ? -17.391 22.375 1.51 1 97.5 228 PRO A CA 1
ATOM 1846 C C . PRO A 1 228 ? -17.719 22 0.063 1 97.5 228 PRO A C 1
ATOM 1848 O O . PRO A 1 228 ? -18.438 21.031 -0.183 1 97.5 228 PRO A O 1
ATOM 1851 N N . GLU A 1 229 ? -17.234 22.703 -0.908 1 98.06 229 GLU A N 1
ATOM 1852 C CA . GLU A 1 229 ? -17.422 22.344 -2.311 1 98.06 229 GLU A CA 1
ATOM 1853 C C . GLU A 1 229 ? -16.812 20.984 -2.613 1 98.06 229 GLU A C 1
ATOM 1855 O O . GLU A 1 229 ? -17.438 20.156 -3.295 1 98.06 229 GLU A O 1
ATOM 1860 N N . PHE A 1 230 ? -15.617 20.797 -2.139 1 98.69 230 PHE A N 1
ATOM 1861 C CA . PHE A 1 230 ? -14.961 19.516 -2.326 1 98.69 230 PHE A CA 1
ATOM 1862 C C . PHE A 1 230 ? -15.766 18.391 -1.673 1 98.69 230 PHE A C 1
ATOM 1864 O O . PHE A 1 230 ? -15.969 17.344 -2.275 1 98.69 230 PHE A O 1
ATOM 1871 N N . LEU A 1 231 ? -16.188 18.594 -0.418 1 98.62 231 LEU A N 1
ATOM 1872 C CA . LEU A 1 231 ? -16.922 17.547 0.301 1 98.62 231 LEU A CA 1
ATOM 1873 C C . LEU A 1 231 ? -18.203 17.203 -0.427 1 98.62 231 LEU A C 1
ATOM 1875 O O . LEU A 1 231 ? -18.562 16.016 -0.539 1 98.62 231 LEU A O 1
ATOM 1879 N N . ASP A 1 232 ? -18.891 18.203 -0.971 1 98.56 232 ASP A N 1
ATOM 1880 C CA . ASP A 1 232 ? -20.109 17.953 -1.744 1 98.56 232 ASP A CA 1
ATOM 1881 C C . ASP A 1 232 ? -19.812 17.156 -3.01 1 98.56 232 ASP A C 1
ATOM 1883 O O . ASP A 1 232 ? -20.531 16.219 -3.342 1 98.56 232 ASP A O 1
ATOM 1887 N N . TRP A 1 233 ? -18.797 17.578 -3.684 1 98.62 233 TRP A N 1
ATOM 1888 C CA . TRP A 1 233 ? -18.391 16.906 -4.91 1 98.62 233 TRP A CA 1
ATOM 1889 C C . TRP A 1 233 ? -18.031 15.453 -4.641 1 98.62 233 TRP A C 1
ATOM 1891 O O . TRP A 1 233 ? -18.5 14.555 -5.352 1 98.62 233 TRP A O 1
ATOM 1901 N N . PHE A 1 234 ? -17.203 15.266 -3.625 1 98.69 234 PHE A N 1
ATOM 1902 C CA . PHE A 1 234 ? -16.75 13.922 -3.283 1 98.69 234 PHE A CA 1
ATOM 1903 C C . PHE A 1 234 ? -17.922 13.047 -2.863 1 98.69 234 PHE A C 1
ATOM 1905 O O . PHE A 1 234 ? -17.969 11.867 -3.201 1 98.69 234 PHE A O 1
ATOM 1912 N N . GLU A 1 235 ? -18.859 13.609 -2.168 1 98.5 235 GLU A N 1
ATOM 1913 C CA . GLU A 1 235 ? -20.062 12.891 -1.729 1 98.5 235 GLU A CA 1
ATOM 1914 C C . GLU A 1 235 ? -20.828 12.328 -2.92 1 98.5 235 GLU A C 1
ATOM 1916 O O . GLU A 1 235 ? -21.359 11.219 -2.852 1 98.5 235 GLU A O 1
ATOM 1921 N N . ARG A 1 236 ? -20.844 12.984 -4.004 1 98.19 236 ARG A N 1
ATOM 1922 C CA . ARG A 1 236 ? -21.625 12.602 -5.172 1 98.19 236 ARG A CA 1
ATOM 1923 C C . ARG A 1 236 ? -20.828 11.68 -6.09 1 98.19 236 ARG A C 1
ATOM 1925 O O . ARG A 1 236 ? -21.406 11.016 -6.961 1 98.19 236 ARG A O 1
ATOM 1932 N N . LEU A 1 237 ? -19.578 11.703 -5.957 1 98.25 237 LEU A N 1
ATOM 1933 C CA . LEU A 1 237 ? -18.703 10.953 -6.852 1 98.25 237 LEU A CA 1
ATOM 1934 C C . LEU A 1 237 ? -18.812 9.453 -6.594 1 98.25 237 LEU A C 1
ATOM 1936 O O . LEU A 1 237 ? -18.594 9 -5.469 1 98.25 237 LEU A O 1
ATOM 1940 N N . GLU A 1 238 ? -19.172 8.68 -7.609 1 97.75 238 GLU A N 1
ATOM 1941 C CA . GLU A 1 238 ? -19.109 7.223 -7.492 1 97.75 238 GLU A CA 1
ATOM 1942 C C . GLU A 1 238 ? -17.672 6.727 -7.566 1 97.75 238 GLU A C 1
ATOM 1944 O O . GLU A 1 238 ? -16.922 7.109 -8.461 1 97.75 238 GLU A O 1
ATOM 1949 N N . VAL A 1 239 ? -17.312 5.918 -6.57 1 97.62 239 VAL A N 1
ATOM 1950 C CA . VAL A 1 239 ? -15.961 5.383 -6.555 1 97.62 239 VAL A CA 1
ATOM 1951 C C . VAL A 1 239 ? -16 3.869 -6.742 1 97.62 239 VAL A C 1
ATO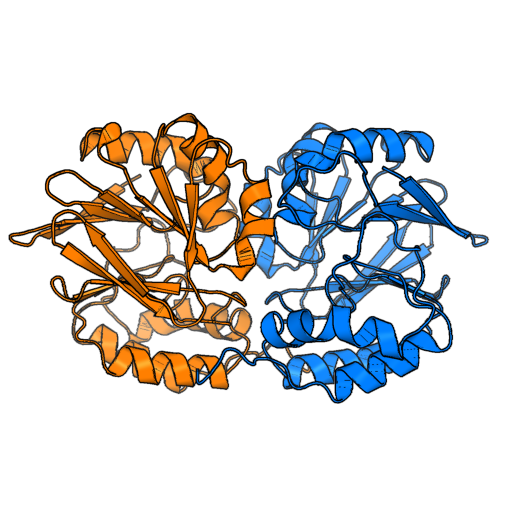M 1953 O O . VAL A 1 239 ? -17.078 3.271 -6.797 1 97.62 239 VAL A O 1
ATOM 1956 N N . GLY A 1 240 ? -14.805 3.193 -6.797 1 96.88 240 GLY A N 1
ATOM 1957 C CA . GLY A 1 240 ? -14.727 1.758 -7.02 1 96.88 240 GLY A CA 1
ATOM 1958 C C . GLY A 1 240 ? -15.086 1.354 -8.438 1 96.88 240 GLY A C 1
ATOM 1959 O O . GLY A 1 240 ? -15.797 0.369 -8.648 1 96.88 240 GLY A O 1
ATOM 1960 N N . VAL A 1 241 ? -14.539 2.033 -9.398 1 96 241 VAL A N 1
ATOM 1961 C CA . VAL A 1 241 ? -15.07 1.945 -10.75 1 96 241 VAL A CA 1
ATOM 1962 C C . VAL A 1 241 ? -14.375 0.817 -11.508 1 96 241 VAL A C 1
ATOM 1964 O O . VAL A 1 241 ? -14.719 0.533 -12.664 1 96 241 VAL A O 1
ATOM 1967 N N . ALA A 1 242 ? -13.422 0.211 -10.938 1 94.62 242 ALA A N 1
ATOM 1968 C CA . ALA A 1 242 ? -12.672 -0.811 -11.664 1 94.62 242 ALA A CA 1
ATOM 1969 C C . ALA A 1 242 ? -13.336 -2.178 -11.531 1 94.62 242 ALA A C 1
ATOM 1971 O O . ALA A 1 242 ? -12.828 -3.176 -12.039 1 94.62 242 ALA A O 1
ATOM 1972 N N . VAL A 1 243 ? -14.391 -2.254 -10.812 1 91.56 243 VAL A N 1
ATOM 1973 C CA . VAL A 1 243 ? -15.117 -3.512 -10.672 1 91.56 243 VAL A CA 1
ATOM 1974 C C . VAL A 1 243 ? -16.125 -3.66 -11.812 1 91.56 243 VAL A C 1
ATOM 1976 O O . VAL A 1 243 ? -16.812 -2.701 -12.164 1 91.56 243 VAL A O 1
ATOM 1979 N N . GLY A 1 244 ? -16.312 -4.887 -12.359 1 77.25 244 GLY A N 1
ATOM 1980 C CA . GLY A 1 244 ? -17.312 -5.188 -13.367 1 77.25 244 GLY A CA 1
ATOM 1981 C C . GLY A 1 244 ? -16.828 -4.941 -14.781 1 77.25 244 GLY A C 1
ATOM 1982 O O . GLY A 1 244 ? -17.609 -4.98 -15.734 1 77.25 244 GLY A O 1
ATOM 1983 N N . ASN A 1 245 ? -15.539 -4.418 -15.031 1 59.69 245 ASN A N 1
ATOM 1984 C CA . ASN A 1 245 ? -15.055 -4.184 -16.391 1 59.69 245 ASN A CA 1
ATOM 1985 C C . ASN A 1 245 ? -14.422 -5.441 -16.984 1 59.69 245 ASN A C 1
ATOM 1987 O O . ASN A 1 245 ? -13.875 -6.27 -16.25 1 59.69 245 ASN A O 1
ATOM 1991 N N . MET B 1 1 ? 15.391 -20.188 4.27 1 88.88 1 MET B N 1
ATOM 1992 C CA . MET B 1 1 ? 14.188 -20.203 3.438 1 88.88 1 MET B CA 1
ATOM 1993 C C . MET B 1 1 ? 14.031 -21.547 2.732 1 88.88 1 MET B C 1
ATOM 1995 O O . MET B 1 1 ? 15 -22.078 2.186 1 88.88 1 MET B O 1
ATOM 1999 N N . LYS B 1 2 ? 12.828 -22.047 2.799 1 88.31 2 LYS B N 1
ATOM 2000 C CA . LYS B 1 2 ? 12.523 -23.344 2.182 1 88.31 2 LYS B CA 1
ATOM 2001 C C . LYS B 1 2 ? 12.023 -23.156 0.75 1 88.31 2 LYS B C 1
ATOM 2003 O O . LYS B 1 2 ? 11.406 -22.141 0.424 1 88.31 2 LYS B O 1
ATOM 2008 N N . SER B 1 3 ? 12.422 -24.094 -0.086 1 94.31 3 SER B N 1
ATOM 2009 C CA . SER B 1 3 ? 11.828 -24.172 -1.417 1 94.31 3 SER B CA 1
ATOM 2010 C C . SER B 1 3 ? 11.211 -25.531 -1.685 1 94.31 3 SER B C 1
ATOM 2012 O O . SER B 1 3 ? 11.688 -26.547 -1.156 1 94.31 3 SER B O 1
ATOM 2014 N N . GLN B 1 4 ? 10.211 -25.516 -2.408 1 95.31 4 GLN B N 1
ATOM 2015 C CA . GLN B 1 4 ? 9.508 -26.766 -2.715 1 95.31 4 GLN B CA 1
ATOM 2016 C C . GLN B 1 4 ? 8.945 -26.734 -4.133 1 95.31 4 GLN B C 1
ATOM 2018 O O . GLN B 1 4 ? 8.375 -25.734 -4.562 1 95.31 4 GLN B O 1
ATOM 2023 N N . LEU B 1 5 ? 9.18 -27.844 -4.832 1 97.62 5 LEU B N 1
ATOM 2024 C CA . LEU B 1 5 ? 8.523 -28.031 -6.125 1 97.62 5 LEU B CA 1
ATOM 2025 C C . LEU B 1 5 ? 7.031 -28.281 -5.949 1 97.62 5 LEU B C 1
ATOM 2027 O O . LEU B 1 5 ? 6.633 -29.234 -5.297 1 97.62 5 LEU B O 1
ATOM 2031 N N . LEU B 1 6 ? 6.203 -27.422 -6.473 1 97.19 6 LEU B N 1
ATOM 2032 C CA . LEU B 1 6 ? 4.758 -27.578 -6.344 1 97.19 6 LEU B CA 1
ATOM 2033 C C . LEU B 1 6 ? 4.211 -28.484 -7.434 1 97.19 6 LEU B C 1
ATOM 2035 O O . LEU B 1 6 ? 3.357 -29.344 -7.164 1 97.19 6 LEU B O 1
ATOM 2039 N N . LEU B 1 7 ? 4.656 -28.25 -8.656 1 97.12 7 LEU B N 1
ATOM 2040 C CA . LEU B 1 7 ? 4.211 -29.062 -9.797 1 97.12 7 LEU B CA 1
ATOM 2041 C C . LEU B 1 7 ? 5.215 -28.984 -10.938 1 97.12 7 LEU B C 1
ATOM 2043 O O . LEU B 1 7 ? 6.004 -28.031 -11.016 1 97.12 7 LEU B O 1
ATOM 2047 N N . GLU B 1 8 ? 5.223 -30 -11.734 1 97.94 8 GLU B N 1
ATOM 2048 C CA . GLU B 1 8 ? 6.02 -30.078 -12.953 1 97.94 8 GLU B CA 1
ATOM 2049 C C . GLU B 1 8 ? 5.207 -30.672 -14.109 1 97.94 8 GLU B C 1
ATOM 2051 O O . GLU B 1 8 ? 4.621 -31.75 -13.977 1 97.94 8 GLU B O 1
ATOM 2056 N N . THR B 1 9 ? 5.148 -29.859 -15.102 1 97.62 9 THR B N 1
ATOM 2057 C CA . THR B 1 9 ? 4.516 -30.328 -16.328 1 97.62 9 THR B CA 1
ATOM 2058 C C . THR B 1 9 ? 5.562 -30.609 -17.406 1 97.62 9 THR B C 1
ATOM 2060 O O . THR B 1 9 ? 6.766 -30.578 -17.125 1 97.62 9 THR B O 1
ATOM 2063 N N . HIS B 1 10 ? 5.078 -30.938 -18.594 1 97.12 10 HIS B N 1
ATOM 2064 C CA . HIS B 1 10 ? 5.988 -31.188 -19.719 1 97.12 10 HIS B CA 1
ATOM 2065 C C . HIS B 1 10 ? 6.688 -29.906 -20.141 1 97.12 10 HIS B C 1
ATOM 2067 O O . HIS B 1 10 ? 7.801 -29.953 -20.672 1 97.12 10 HIS B O 1
ATOM 2073 N N . SER B 1 11 ? 6.059 -28.75 -19.797 1 97.94 11 SER B N 1
ATOM 2074 C CA . SER B 1 11 ? 6.559 -27.516 -20.375 1 97.94 11 SER B CA 1
ATOM 2075 C C . SER B 1 11 ? 7.164 -26.609 -19.312 1 97.94 11 SER B C 1
ATOM 2077 O O . SER B 1 11 ? 7.961 -25.719 -19.625 1 97.94 11 SER B O 1
ATOM 2079 N N . HIS B 1 12 ? 6.754 -26.797 -18.062 1 98.62 12 HIS B N 1
ATOM 2080 C CA . HIS B 1 12 ? 7.238 -25.875 -17.047 1 98.62 12 HIS B CA 1
ATOM 2081 C C . HIS B 1 12 ? 7.047 -26.453 -15.641 1 98.62 12 HIS B C 1
ATOM 2083 O O . HIS B 1 12 ? 6.449 -27.516 -15.477 1 98.62 12 HIS B O 1
ATOM 2089 N N . LYS B 1 13 ? 7.609 -25.75 -14.664 1 98.5 13 LYS B N 1
ATOM 2090 C CA . LYS B 1 13 ? 7.434 -26.141 -13.266 1 98.5 13 LYS B CA 1
ATOM 2091 C C . LYS B 1 13 ? 7.141 -24.906 -12.398 1 98.5 13 LYS B C 1
ATOM 2093 O O . LYS B 1 13 ? 7.406 -23.781 -12.805 1 98.5 13 LYS B O 1
ATOM 2098 N N . TRP B 1 14 ? 6.492 -25.141 -11.266 1 98.81 14 TRP B N 1
ATOM 2099 C CA . TRP B 1 14 ? 6.234 -24.156 -10.227 1 98.81 14 TRP B CA 1
ATOM 2100 C C . TRP B 1 14 ? 7.031 -24.469 -8.969 1 98.81 14 TRP B C 1
ATOM 2102 O O . TRP B 1 14 ? 7.012 -25.594 -8.477 1 98.81 14 TRP B O 1
ATOM 2112 N N . ILE B 1 15 ? 7.703 -23.469 -8.484 1 98.69 15 ILE B N 1
ATOM 2113 C CA . ILE B 1 15 ? 8.492 -23.594 -7.266 1 98.69 15 ILE B CA 1
ATOM 2114 C C . ILE B 1 15 ? 7.988 -22.609 -6.211 1 98.69 15 ILE B C 1
ATOM 2116 O O . ILE B 1 15 ? 7.746 -21.438 -6.512 1 98.69 15 ILE B O 1
ATOM 2120 N N . TYR B 1 16 ? 7.809 -23.125 -5.035 1 97.88 16 TYR B N 1
ATOM 2121 C CA . TYR B 1 16 ? 7.426 -22.344 -3.859 1 97.88 16 TYR B CA 1
ATOM 2122 C C . TYR B 1 16 ? 8.648 -21.984 -3.027 1 97.88 16 TYR B C 1
ATOM 2124 O O . TYR B 1 16 ? 9.57 -22.781 -2.877 1 97.88 16 TYR B O 1
ATOM 2132 N N . PHE B 1 17 ? 8.672 -20.703 -2.562 1 96.44 17 PHE B N 1
ATOM 2133 C CA . PHE B 1 17 ? 9.656 -20.25 -1.585 1 96.44 17 PHE B CA 1
ATOM 2134 C C . PHE B 1 17 ? 8.969 -19.672 -0.354 1 96.44 17 PHE B C 1
ATOM 2136 O O . PHE B 1 17 ? 8.031 -18.891 -0.476 1 96.44 17 PHE B O 1
ATOM 2143 N N . GLY B 1 18 ? 9.328 -20.062 0.825 1 92.12 18 GLY B N 1
ATOM 2144 C CA . GLY B 1 18 ? 8.773 -19.469 2.027 1 92.12 18 GLY B CA 1
ATOM 2145 C C . GLY B 1 18 ? 9.32 -20.078 3.305 1 92.12 18 GLY B C 1
ATOM 2146 O O . GLY B 1 18 ? 10.32 -20.781 3.277 1 92.12 18 GLY B O 1
ATOM 2147 N N . ARG B 1 19 ? 8.766 -19.594 4.367 1 86.81 19 ARG B N 1
ATOM 2148 C CA . ARG B 1 19 ? 9.062 -20.109 5.699 1 86.81 19 ARG B CA 1
ATOM 2149 C C . ARG B 1 19 ? 10.539 -19.922 6.043 1 86.81 19 ARG B C 1
ATOM 2151 O O . ARG B 1 19 ? 11.219 -20.859 6.453 1 86.81 19 ARG B O 1
ATOM 2158 N N . ASP B 1 20 ? 10.891 -18.75 5.906 1 82.31 20 ASP B N 1
ATOM 2159 C CA . ASP B 1 20 ? 12.25 -18.406 6.297 1 82.31 20 ASP B CA 1
ATOM 2160 C C . ASP B 1 20 ? 12.383 -18.344 7.816 1 82.31 20 ASP B C 1
ATOM 2162 O O . ASP B 1 20 ? 11.852 -17.438 8.453 1 82.31 20 ASP B O 1
ATOM 2166 N N . PRO B 1 21 ? 13.078 -19.266 8.391 1 79.12 21 PRO B N 1
ATOM 2167 C CA . PRO B 1 21 ? 13.188 -19.281 9.852 1 79.12 21 PRO B CA 1
ATOM 2168 C C . PRO B 1 21 ? 13.922 -18.062 10.406 1 79.12 21 PRO B C 1
ATOM 2170 O O . PRO B 1 21 ? 13.805 -17.75 11.594 1 79.12 21 PRO B O 1
ATOM 2173 N N . ASP B 1 22 ? 14.688 -17.406 9.586 1 79.38 22 ASP B N 1
ATOM 2174 C CA . ASP B 1 22 ? 15.508 -16.281 10.031 1 79.38 22 ASP B CA 1
ATOM 2175 C C . ASP B 1 22 ? 14.797 -14.945 9.781 1 79.38 22 ASP B C 1
ATOM 2177 O O . ASP B 1 22 ? 15.398 -13.883 9.93 1 79.38 22 ASP B O 1
ATOM 2181 N N . LYS B 1 23 ? 13.594 -15.102 9.367 1 79.19 23 LYS B N 1
ATOM 2182 C CA . LYS B 1 23 ? 12.836 -13.867 9.18 1 79.19 23 LYS B CA 1
ATOM 2183 C C . LYS B 1 23 ? 12.805 -13.039 10.461 1 79.19 23 LYS B C 1
ATOM 2185 O O . LYS B 1 23 ? 12.625 -13.578 11.547 1 79.19 23 LYS B O 1
ATOM 2190 N N . PRO B 1 24 ? 13 -11.688 10.328 1 76.25 24 PRO B N 1
ATOM 2191 C CA . PRO B 1 24 ? 12.945 -10.852 11.531 1 76.25 24 PRO B CA 1
ATOM 2192 C C . PRO B 1 24 ? 11.57 -10.875 12.195 1 76.25 24 PRO B C 1
ATOM 2194 O O . PRO B 1 24 ? 10.547 -10.992 11.516 1 76.25 24 PRO B O 1
ATOM 2197 N N . ASP B 1 25 ? 11.68 -10.719 13.469 1 78.06 25 ASP B N 1
ATOM 2198 C CA . ASP B 1 25 ? 10.445 -10.648 14.242 1 78.06 25 ASP B CA 1
ATOM 2199 C C . ASP B 1 25 ? 9.641 -9.406 13.867 1 78.06 25 ASP B C 1
ATOM 2201 O O . ASP B 1 25 ? 10.211 -8.352 13.57 1 78.06 25 ASP B O 1
ATOM 2205 N N . GLY B 1 26 ? 8.375 -9.547 13.766 1 78 26 GLY B N 1
ATOM 2206 C CA . GLY B 1 26 ? 7.539 -8.367 13.609 1 78 26 GLY B CA 1
ATOM 2207 C C . GLY B 1 26 ? 7.113 -8.117 12.172 1 78 26 GLY B C 1
ATOM 2208 O O . GLY B 1 26 ? 6.281 -7.25 11.906 1 78 26 GLY B O 1
ATOM 2209 N N . ILE B 1 27 ? 7.77 -8.859 11.32 1 80.62 27 ILE B N 1
ATOM 2210 C CA . ILE B 1 27 ? 7.324 -8.695 9.938 1 80.62 27 ILE B CA 1
ATOM 2211 C C . ILE B 1 27 ? 6.434 -9.875 9.539 1 80.62 27 ILE B C 1
ATOM 2213 O O . ILE B 1 27 ? 6.566 -10.969 10.086 1 80.62 27 ILE B O 1
ATOM 2217 N N . ILE B 1 28 ? 5.59 -9.688 8.594 1 82.19 28 ILE B N 1
ATOM 2218 C CA . ILE B 1 28 ? 4.668 -10.727 8.133 1 82.19 28 ILE B CA 1
ATOM 2219 C C . ILE B 1 28 ? 5.402 -11.695 7.203 1 82.19 28 ILE B C 1
ATOM 2221 O O . ILE B 1 28 ? 6.25 -11.273 6.41 1 82.19 28 ILE B O 1
ATOM 2225 N N . ASP B 1 29 ? 5.062 -12.961 7.355 1 85.12 29 ASP B N 1
ATOM 2226 C CA . ASP B 1 29 ? 5.625 -13.969 6.461 1 85.12 29 ASP B CA 1
ATOM 2227 C C . ASP B 1 29 ? 4.992 -13.891 5.074 1 85.12 29 ASP B C 1
ATOM 2229 O O . ASP B 1 29 ? 3.787 -13.672 4.949 1 85.12 29 ASP B O 1
ATOM 2233 N N . THR B 1 30 ? 5.852 -14.117 4.109 1 92.25 30 THR B N 1
ATOM 2234 C CA . THR B 1 30 ? 5.355 -14.062 2.736 1 92.25 30 THR B CA 1
ATOM 2235 C C . THR B 1 30 ? 5.77 -15.305 1.96 1 92.25 30 THR B C 1
ATOM 2237 O O . THR B 1 30 ? 6.82 -15.891 2.232 1 92.25 30 THR B O 1
ATOM 2240 N N . ASN B 1 31 ? 4.93 -15.703 1.102 1 95.69 31 ASN B N 1
ATOM 2241 C CA . ASN B 1 31 ? 5.215 -16.734 0.112 1 95.69 31 ASN B CA 1
ATOM 2242 C C . ASN B 1 31 ? 5.625 -16.125 -1.229 1 95.69 31 ASN B C 1
ATOM 2244 O O . ASN B 1 31 ? 5.059 -15.125 -1.659 1 95.69 31 ASN B O 1
ATOM 2248 N N . GLN B 1 32 ? 6.598 -16.75 -1.811 1 97.69 32 GLN B N 1
ATOM 2249 C CA . GLN B 1 32 ? 6.945 -16.422 -3.189 1 97.69 32 GLN B CA 1
ATOM 2250 C C . GLN B 1 32 ? 6.781 -17.641 -4.102 1 97.69 32 GLN B C 1
ATOM 2252 O O . GLN B 1 32 ? 6.852 -18.781 -3.641 1 97.69 32 GLN B O 1
ATOM 2257 N N . TYR B 1 33 ? 6.559 -17.359 -5.348 1 98.69 33 TYR B N 1
ATOM 2258 C CA . TYR B 1 33 ? 6.379 -18.422 -6.34 1 98.69 33 TYR B CA 1
ATOM 2259 C C . TYR B 1 33 ? 7.16 -18.109 -7.609 1 98.69 33 TYR B C 1
ATOM 2261 O O . TYR B 1 33 ? 7.27 -16.938 -8.016 1 98.69 33 TYR B O 1
ATOM 2269 N N . MET B 1 34 ? 7.668 -19.141 -8.203 1 98.88 34 MET B N 1
ATOM 2270 C CA . MET B 1 34 ? 8.398 -18.984 -9.453 1 98.88 34 MET B CA 1
ATOM 2271 C C . MET B 1 34 ? 7.953 -20.016 -10.484 1 98.88 34 MET B C 1
ATOM 2273 O O . MET B 1 34 ? 7.844 -21.203 -10.18 1 98.88 34 MET B O 1
ATOM 2277 N N . LEU B 1 35 ? 7.535 -19.516 -11.617 1 98.94 35 LEU B N 1
ATOM 2278 C CA . LEU B 1 35 ? 7.289 -20.359 -12.781 1 98.94 35 LEU B CA 1
ATOM 2279 C C . LEU B 1 35 ? 8.531 -20.453 -13.664 1 98.94 35 LEU B C 1
ATOM 2281 O O . LEU B 1 35 ? 9.117 -19.422 -14.023 1 98.94 35 LEU B O 1
ATOM 2285 N N . VAL B 1 36 ? 8.961 -21.641 -13.969 1 98.88 36 VAL B N 1
ATOM 2286 C CA . VAL B 1 36 ? 10.195 -21.859 -14.719 1 98.88 36 VAL B CA 1
ATOM 2287 C C . VAL B 1 36 ? 9.891 -22.609 -16.016 1 98.88 36 VAL B C 1
ATOM 2289 O O . VAL B 1 36 ? 9.258 -23.672 -15.992 1 98.88 36 VAL B O 1
ATOM 2292 N N . THR B 1 37 ? 10.281 -22 -17.078 1 98.69 37 THR B N 1
ATOM 2293 C CA . THR B 1 37 ? 10.211 -22.656 -18.375 1 98.69 37 THR B CA 1
ATOM 2294 C C . THR B 1 37 ? 11.609 -23.031 -18.875 1 98.69 37 THR B C 1
ATOM 2296 O O . THR B 1 37 ? 12.562 -23.078 -18.078 1 98.69 37 THR B O 1
ATOM 2299 N N . ALA B 1 38 ? 11.734 -23.391 -20.156 1 98.12 38 ALA B N 1
ATOM 2300 C CA . ALA B 1 38 ? 13 -23.891 -20.688 1 98.12 38 ALA B CA 1
ATOM 2301 C C . ALA B 1 38 ? 14.102 -22.844 -20.578 1 98.12 38 ALA B C 1
ATOM 2303 O O . ALA B 1 38 ? 15.234 -23.156 -20.203 1 98.12 38 ALA B O 1
ATOM 2304 N N . GLU B 1 39 ? 13.742 -21.562 -20.828 1 98.31 39 GLU B N 1
ATOM 2305 C CA . GLU B 1 39 ? 14.797 -20.562 -20.922 1 98.31 39 GLU B CA 1
ATOM 2306 C C . GLU B 1 39 ? 14.453 -19.328 -20.094 1 98.31 39 GLU B C 1
ATOM 2308 O O . GLU B 1 39 ? 15.266 -18.406 -19.984 1 98.31 39 GLU B O 1
ATOM 2313 N N . GLN B 1 40 ? 13.25 -19.312 -19.531 1 98.62 40 GLN B N 1
ATOM 2314 C CA . GLN B 1 40 ? 12.797 -18.125 -18.828 1 98.62 40 GLN B CA 1
ATOM 2315 C C . GLN B 1 40 ? 12.188 -18.5 -17.469 1 98.62 40 GLN B C 1
ATOM 2317 O O . GLN B 1 40 ? 11.906 -19.672 -17.203 1 98.62 40 GLN B O 1
ATOM 2322 N N . ALA B 1 41 ? 12.031 -17.5 -16.625 1 98.81 41 ALA B N 1
ATOM 2323 C CA . ALA B 1 41 ? 11.344 -17.672 -15.352 1 98.81 41 ALA B CA 1
ATOM 2324 C C . ALA B 1 41 ? 10.617 -16.391 -14.945 1 98.81 41 ALA B C 1
ATOM 2326 O O . ALA B 1 41 ? 11.008 -15.297 -15.328 1 98.81 41 ALA B O 1
ATOM 2327 N N . LEU B 1 42 ? 9.555 -16.609 -14.281 1 98.88 42 LEU B N 1
ATOM 2328 C CA . LEU B 1 42 ? 8.734 -15.547 -13.688 1 98.88 42 LEU B CA 1
ATOM 2329 C C . LEU B 1 42 ? 8.695 -15.68 -12.172 1 98.88 42 LEU B C 1
ATOM 2331 O O . LEU B 1 42 ? 8.133 -16.641 -11.641 1 98.88 42 LEU B O 1
ATOM 2335 N N . LEU B 1 43 ? 9.352 -14.773 -11.484 1 98.81 43 LEU B N 1
ATOM 2336 C CA . LEU B 1 43 ? 9.289 -14.711 -10.031 1 98.81 43 LEU B CA 1
ATOM 2337 C C . LEU B 1 43 ? 8.172 -13.781 -9.57 1 98.81 43 LEU B C 1
ATOM 2339 O O . LEU B 1 43 ? 8.109 -12.625 -9.992 1 98.81 43 LEU B O 1
ATOM 2343 N N . MET B 1 44 ? 7.285 -14.289 -8.727 1 98.75 44 MET B N 1
ATOM 2344 C CA . MET B 1 44 ? 6.074 -13.57 -8.352 1 98.75 44 MET B CA 1
ATOM 2345 C C . MET B 1 44 ? 6.152 -13.086 -6.902 1 98.75 44 MET B C 1
ATOM 2347 O O . MET B 1 44 ? 6.41 -13.875 -5.996 1 98.75 44 MET B O 1
ATOM 2351 N N . ASP B 1 45 ? 5.895 -11.75 -6.75 1 97.94 45 ASP B N 1
ATOM 2352 C CA . ASP B 1 45 ? 5.949 -11.109 -5.441 1 97.94 45 ASP B CA 1
ATOM 2353 C C . ASP B 1 45 ? 7.258 -11.438 -4.727 1 97.94 45 ASP B C 1
ATOM 2355 O O . ASP B 1 45 ? 7.254 -12.109 -3.693 1 97.94 45 ASP B O 1
ATOM 2359 N N . PRO B 1 46 ? 8.359 -10.891 -5.176 1 96.12 46 PRO B N 1
ATOM 2360 C CA . PRO B 1 46 ? 9.703 -11.352 -4.816 1 96.12 46 PRO B CA 1
ATOM 2361 C C . PRO B 1 46 ? 10.047 -11.086 -3.354 1 96.12 46 PRO B C 1
ATOM 2363 O O . PRO B 1 46 ? 11.078 -11.547 -2.863 1 96.12 46 PRO B O 1
ATOM 2366 N N . GLY B 1 47 ? 9.234 -10.305 -2.613 1 93.81 47 GLY B N 1
ATOM 2367 C CA . GLY B 1 47 ? 9.406 -10.211 -1.173 1 93.81 47 GLY B CA 1
ATOM 2368 C C . GLY B 1 47 ? 9.992 -8.883 -0.731 1 93.81 47 GLY B C 1
ATOM 2369 O O . GLY B 1 47 ? 10.227 -7.992 -1.555 1 93.81 47 GLY B O 1
ATOM 2370 N N . GLY B 1 48 ? 10.156 -8.742 0.581 1 92.5 48 GLY B N 1
ATOM 2371 C CA . GLY B 1 48 ? 10.766 -7.555 1.167 1 92.5 48 GLY B CA 1
ATOM 2372 C C . GLY B 1 48 ? 12.281 -7.574 1.114 1 92.5 48 GLY B C 1
ATOM 2373 O O . GLY B 1 48 ? 12.883 -8.586 0.75 1 92.5 48 GLY B O 1
ATOM 2374 N N . ILE B 1 49 ? 12.82 -6.438 1.504 1 90.88 49 ILE B N 1
ATOM 2375 C CA . ILE B 1 49 ? 14.258 -6.223 1.413 1 90.88 49 ILE B CA 1
ATOM 2376 C C . ILE B 1 49 ? 14.992 -7.289 2.225 1 90.88 49 ILE B C 1
ATOM 2378 O O . ILE B 1 49 ? 16.031 -7.801 1.797 1 90.88 49 ILE B O 1
ATOM 2382 N N . GLU B 1 50 ? 14.445 -7.691 3.299 1 89.19 50 GLU B N 1
ATOM 2383 C CA . GLU B 1 50 ? 15.086 -8.641 4.203 1 89.19 50 GLU B CA 1
ATOM 2384 C C . GLU B 1 50 ? 15.125 -10.039 3.598 1 89.19 50 GLU B C 1
ATOM 2386 O O . GLU B 1 50 ? 15.883 -10.898 4.051 1 89.19 50 GLU B O 1
ATOM 2391 N N . LEU B 1 51 ? 14.336 -10.297 2.619 1 90.06 51 LEU B N 1
ATOM 2392 C CA . LEU B 1 51 ? 14.211 -11.625 2.023 1 90.06 51 LEU B CA 1
ATOM 2393 C C . LEU B 1 51 ? 15.062 -11.734 0.761 1 90.06 51 LEU B C 1
ATOM 2395 O O . LEU B 1 51 ? 15.188 -12.82 0.188 1 90.06 51 LEU B O 1
ATOM 2399 N N . PHE B 1 52 ? 15.695 -10.656 0.385 1 94.25 52 PHE B N 1
ATOM 2400 C CA . PHE B 1 52 ? 16.391 -10.664 -0.9 1 94.25 52 PHE B CA 1
ATOM 2401 C C . PHE B 1 52 ? 17.484 -11.711 -0.921 1 94.25 52 PHE B C 1
ATOM 2403 O O . PHE B 1 52 ? 17.547 -12.555 -1.824 1 94.25 52 PHE B O 1
ATOM 2410 N N . ALA B 1 53 ? 18.344 -11.688 0.085 1 94.44 53 ALA B N 1
ATOM 2411 C CA . ALA B 1 53 ? 19.531 -12.547 0.081 1 94.44 53 ALA B CA 1
ATOM 2412 C C . ALA B 1 53 ? 19.141 -14.023 0.081 1 94.44 53 ALA B C 1
ATOM 2414 O O . ALA B 1 53 ? 19.578 -14.789 -0.778 1 94.44 53 ALA B O 1
ATOM 2415 N N . PRO B 1 54 ? 18.25 -14.422 1.018 1 94.44 54 PRO B N 1
ATOM 2416 C CA . PRO B 1 54 ? 17.859 -15.828 0.955 1 94.44 54 PRO B CA 1
ATOM 2417 C C . PRO B 1 54 ? 17.094 -16.172 -0.321 1 94.44 54 PRO B C 1
ATOM 2419 O O . PRO B 1 54 ? 17.203 -17.297 -0.829 1 94.44 54 PRO B O 1
ATOM 2422 N N . MET B 1 55 ? 16.312 -15.32 -0.861 1 95.75 55 MET B N 1
ATOM 2423 C CA . MET B 1 55 ? 15.602 -15.547 -2.115 1 95.75 55 MET B CA 1
ATOM 2424 C C . MET B 1 55 ? 16.578 -15.742 -3.27 1 95.75 55 MET B C 1
ATOM 2426 O O . MET B 1 55 ? 16.438 -16.688 -4.051 1 95.75 55 MET B O 1
ATOM 2430 N N . LEU B 1 56 ? 17.562 -14.852 -3.371 1 96.69 56 LEU B N 1
ATOM 2431 C CA . LEU B 1 56 ? 18.562 -14.961 -4.43 1 96.69 56 LEU B CA 1
ATOM 2432 C C . LEU B 1 56 ? 19.312 -16.281 -4.344 1 96.69 56 LEU B C 1
ATOM 2434 O O . LEU B 1 56 ? 19.469 -16.984 -5.348 1 96.69 56 LEU B O 1
ATOM 2438 N N . ALA B 1 57 ? 19.703 -16.578 -3.137 1 95.62 57 ALA B N 1
ATOM 2439 C CA . ALA B 1 57 ? 20.438 -17.828 -2.906 1 95.62 57 ALA B CA 1
ATOM 2440 C C . ALA B 1 57 ? 19.609 -19.031 -3.346 1 95.62 57 ALA B C 1
ATOM 2442 O O . ALA B 1 57 ? 20.141 -19.969 -3.943 1 95.62 57 ALA B O 1
ATOM 2443 N N . ASN B 1 58 ? 18.328 -18.984 -3.068 1 96.06 58 ASN B N 1
ATOM 2444 C CA . ASN B 1 58 ? 17.453 -20.109 -3.42 1 96.06 58 ASN B CA 1
ATOM 2445 C C . ASN B 1 58 ? 17.172 -20.156 -4.918 1 96.06 58 ASN B C 1
ATOM 2447 O O . ASN B 1 58 ? 17.156 -21.219 -5.523 1 96.06 58 ASN B O 1
ATOM 2451 N N . VAL B 1 59 ? 16.906 -19.047 -5.469 1 97.5 59 VAL B N 1
ATOM 2452 C CA . VAL B 1 59 ? 16.594 -18.953 -6.891 1 97.5 59 VAL B CA 1
ATOM 2453 C C . VAL B 1 59 ? 17.75 -19.547 -7.707 1 97.5 59 VAL B C 1
ATOM 2455 O O . VAL B 1 59 ? 17.516 -20.344 -8.625 1 97.5 59 VAL B O 1
ATOM 2458 N N . VAL B 1 60 ? 19 -19.234 -7.363 1 97 60 VAL B N 1
ATOM 2459 C CA . VAL B 1 60 ? 20.141 -19.641 -8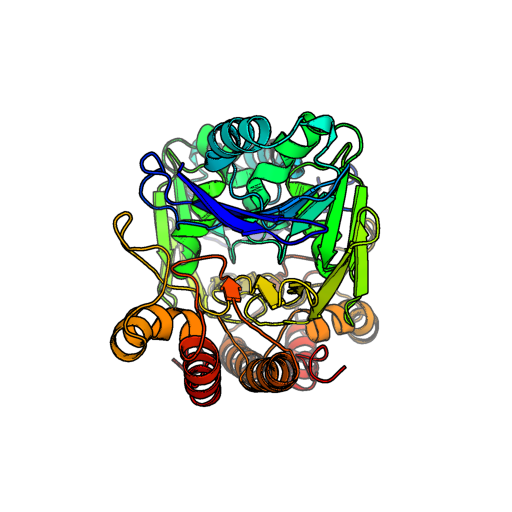.172 1 97 60 VAL B CA 1
ATOM 2460 C C . VAL B 1 60 ? 20.391 -21.141 -8 1 97 60 VAL B C 1
ATOM 2462 O O . VAL B 1 60 ? 21.141 -21.75 -8.773 1 97 60 VAL B O 1
ATOM 2465 N N . CYS B 1 61 ? 19.781 -21.734 -6.992 1 96.69 61 CYS B N 1
ATOM 2466 C CA . CYS B 1 61 ? 19.828 -23.188 -6.852 1 96.69 61 CYS B CA 1
ATOM 2467 C C . CYS B 1 61 ? 18.938 -23.875 -7.883 1 96.69 61 CYS B C 1
ATOM 2469 O O . CYS B 1 61 ? 19.109 -25.062 -8.172 1 96.69 61 CYS B O 1
ATOM 2471 N N . HIS B 1 62 ? 18 -23.141 -8.414 1 97.06 62 HIS B N 1
ATOM 2472 C CA . HIS B 1 62 ? 17.031 -23.75 -9.312 1 97.06 62 HIS B CA 1
ATOM 2473 C C . HIS B 1 62 ? 17.297 -23.359 -10.766 1 97.06 62 HIS B C 1
ATOM 2475 O O . HIS B 1 62 ? 17.016 -24.125 -11.688 1 97.06 62 HIS B O 1
ATOM 2481 N N . ILE B 1 63 ? 17.766 -22.172 -10.93 1 97.75 63 ILE B N 1
ATOM 2482 C CA . ILE B 1 63 ? 18.016 -21.656 -12.281 1 97.75 63 ILE B CA 1
ATOM 2483 C C . ILE B 1 63 ? 19.234 -20.75 -12.266 1 97.75 63 ILE B C 1
A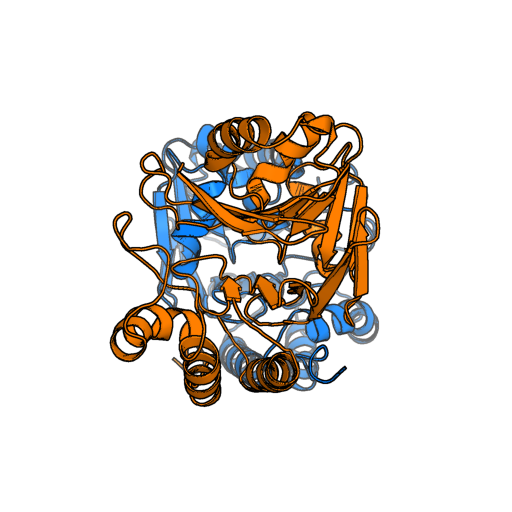TOM 2485 O O . ILE B 1 63 ? 19.562 -20.141 -11.242 1 97.75 63 ILE B O 1
ATOM 2489 N N . PRO B 1 64 ? 19.922 -20.625 -13.523 1 97.38 64 PRO B N 1
ATOM 2490 C CA . PRO B 1 64 ? 20.859 -19.5 -13.625 1 97.38 64 PRO B CA 1
ATOM 2491 C C . PRO B 1 64 ? 20.156 -18.156 -13.516 1 97.38 64 PRO B C 1
ATOM 2493 O O . PRO B 1 64 ? 19.016 -18 -13.984 1 97.38 64 PRO B O 1
ATOM 2496 N N . ILE B 1 65 ? 20.797 -17.25 -12.922 1 97.31 65 ILE B N 1
ATOM 2497 C CA . ILE B 1 65 ? 20.172 -15.969 -12.609 1 97.31 65 ILE B CA 1
ATOM 2498 C C . ILE B 1 65 ? 19.719 -15.281 -13.891 1 97.31 65 ILE B C 1
ATOM 2500 O O . ILE B 1 65 ? 18.703 -14.594 -13.906 1 97.31 65 ILE B O 1
ATOM 2504 N N . GLU B 1 66 ? 20.469 -15.516 -15.031 1 96.75 66 GLU B N 1
ATOM 2505 C CA . GLU B 1 66 ? 20.141 -14.906 -16.312 1 96.75 66 GLU B CA 1
ATOM 2506 C C . GLU B 1 66 ? 18.797 -15.414 -16.844 1 96.75 66 GLU B C 1
ATOM 2508 O O . GLU B 1 66 ? 18.188 -14.789 -17.719 1 96.75 66 GLU B O 1
ATOM 2513 N N . GLN B 1 67 ? 18.359 -16.484 -16.297 1 97.94 67 GLN B N 1
ATOM 2514 C CA . GLN B 1 67 ? 17.094 -17.078 -16.734 1 97.94 67 GLN B CA 1
ATOM 2515 C C . GLN B 1 67 ? 15.906 -16.375 -16.078 1 97.94 67 GLN B C 1
ATOM 2517 O O . GLN B 1 67 ? 14.773 -16.516 -16.531 1 97.94 67 GLN B O 1
ATOM 2522 N N . LEU B 1 68 ? 16.125 -15.664 -15.031 1 98.38 68 LEU B N 1
ATOM 2523 C CA . LEU B 1 68 ? 15.078 -14.875 -14.406 1 98.38 68 LEU B CA 1
ATOM 2524 C C . LEU B 1 68 ? 14.797 -13.609 -15.211 1 98.38 68 LEU B C 1
ATOM 2526 O O . LEU B 1 68 ? 15.32 -12.539 -14.891 1 98.38 68 LEU B O 1
ATOM 2530 N N . THR B 1 69 ? 13.883 -13.734 -16.125 1 98.31 69 THR B N 1
ATOM 2531 C CA . THR B 1 69 ? 13.672 -12.68 -17.109 1 98.31 69 THR B CA 1
ATOM 2532 C C . THR B 1 69 ? 12.43 -11.859 -16.766 1 98.31 69 THR B C 1
ATOM 2534 O O . THR B 1 69 ? 12.227 -10.773 -17.312 1 98.31 69 THR B O 1
ATOM 2537 N N . HIS B 1 70 ? 11.578 -12.383 -15.875 1 98.75 70 HIS B N 1
ATOM 2538 C CA . HIS B 1 70 ? 10.336 -11.703 -15.531 1 98.75 70 HIS B CA 1
ATOM 2539 C C . HIS B 1 70 ? 10.102 -11.695 -14.023 1 98.75 70 HIS B C 1
ATOM 2541 O O . HIS B 1 70 ? 10.391 -12.688 -13.344 1 98.75 70 HIS B O 1
ATOM 2547 N N . LEU B 1 71 ? 9.656 -10.625 -13.57 1 98.56 71 LEU B N 1
ATOM 2548 C CA . LEU B 1 71 ? 9.102 -10.461 -12.234 1 98.56 71 LEU B CA 1
ATOM 2549 C C . LEU B 1 71 ? 7.633 -10.047 -12.297 1 98.56 71 LEU B C 1
ATOM 2551 O O . LEU B 1 71 ? 7.199 -9.445 -13.281 1 98.56 71 LEU B O 1
ATOM 2555 N N . PHE B 1 72 ? 6.91 -10.391 -11.328 1 98.81 72 PHE B N 1
ATOM 2556 C CA . PHE B 1 72 ? 5.523 -9.977 -11.156 1 98.81 72 PHE B CA 1
ATOM 2557 C C . PHE B 1 72 ? 5.289 -9.414 -9.766 1 98.81 72 PHE B C 1
ATOM 2559 O O . PHE B 1 72 ? 5.742 -9.992 -8.773 1 98.81 72 PHE B O 1
ATOM 2566 N N . ALA B 1 73 ? 4.676 -8.297 -9.656 1 98.25 73 ALA B N 1
ATOM 2567 C CA . ALA B 1 73 ? 4.184 -7.738 -8.398 1 98.25 73 ALA B CA 1
ATOM 2568 C C . ALA B 1 73 ? 2.664 -7.605 -8.414 1 98.25 73 ALA B C 1
ATOM 2570 O O . ALA B 1 73 ? 2.109 -6.867 -9.227 1 98.25 73 ALA B O 1
ATOM 2571 N N . SER B 1 74 ? 2.055 -8.273 -7.512 1 98.5 74 SER B N 1
ATOM 2572 C CA . SER B 1 74 ? 0.597 -8.234 -7.457 1 98.5 74 SER B CA 1
ATOM 2573 C C . SER B 1 74 ? 0.091 -6.836 -7.125 1 98.5 74 SER B C 1
ATOM 2575 O O . SER B 1 74 ? -0.948 -6.406 -7.629 1 98.5 74 SER B O 1
ATOM 2577 N N . HIS B 1 75 ? 0.761 -6.172 -6.184 1 97.81 75 HIS B N 1
ATOM 2578 C CA . HIS B 1 75 ? 0.436 -4.816 -5.758 1 97.81 75 HIS B CA 1
ATOM 2579 C C . HIS B 1 75 ? 1.643 -4.137 -5.117 1 97.81 75 HIS B C 1
ATOM 2581 O O . HIS B 1 75 ? 2.764 -4.641 -5.211 1 97.81 75 HIS B O 1
ATOM 2587 N N . GLN B 1 76 ? 1.538 -2.969 -4.492 1 96.19 76 GLN B N 1
ATOM 2588 C CA . GLN B 1 76 ? 2.66 -2.078 -4.215 1 96.19 76 GLN B CA 1
ATOM 2589 C C . GLN B 1 76 ? 3.123 -2.211 -2.768 1 96.19 76 GLN B C 1
ATOM 2591 O O . GLN B 1 76 ? 4.008 -1.475 -2.322 1 96.19 76 GLN B O 1
ATOM 2596 N N . ASP B 1 77 ? 2.561 -3.117 -1.959 1 96.75 77 ASP B N 1
ATOM 2597 C CA . ASP B 1 77 ? 2.924 -3.209 -0.548 1 96.75 77 ASP B CA 1
ATOM 2598 C C . ASP B 1 77 ? 4.402 -3.559 -0.385 1 96.75 77 ASP B C 1
ATOM 2600 O O . ASP B 1 77 ? 4.945 -4.359 -1.149 1 96.75 77 ASP B O 1
ATOM 2604 N N . PRO B 1 78 ? 5.023 -3.02 0.65 1 94.81 78 PRO B N 1
ATOM 2605 C CA . PRO B 1 78 ? 6.473 -3.184 0.808 1 94.81 78 PRO B CA 1
ATOM 2606 C C . PRO B 1 78 ? 6.871 -4.617 1.146 1 94.81 78 PRO B C 1
ATOM 2608 O O . PRO B 1 78 ? 7.973 -5.055 0.801 1 94.81 78 PRO B O 1
ATOM 2611 N N . ASP B 1 79 ? 6.023 -5.41 1.771 1 93.44 79 ASP B N 1
ATOM 2612 C CA . ASP B 1 79 ? 6.398 -6.77 2.156 1 93.44 79 ASP B CA 1
ATOM 2613 C C . ASP B 1 79 ? 6.566 -7.66 0.927 1 93.44 79 ASP B C 1
ATOM 2615 O O . ASP B 1 79 ? 7.215 -8.703 0.997 1 93.44 79 ASP B O 1
ATOM 2619 N N . ILE B 1 80 ? 6.059 -7.23 -0.176 1 93.12 80 ILE B N 1
ATOM 2620 C CA . ILE B 1 80 ? 6.109 -8.117 -1.333 1 93.12 80 ILE B CA 1
ATOM 2621 C C . ILE B 1 80 ? 7.125 -7.59 -2.342 1 93.12 80 ILE B C 1
ATOM 2623 O O . ILE B 1 80 ? 7.648 -8.352 -3.16 1 93.12 80 ILE B O 1
ATOM 2627 N N . ILE B 1 81 ? 7.441 -6.219 -2.238 1 94.69 81 ILE B N 1
ATOM 2628 C CA . ILE B 1 81 ? 8.203 -5.762 -3.395 1 94.69 81 ILE B CA 1
ATOM 2629 C C . ILE B 1 81 ? 9.281 -4.773 -2.943 1 94.69 81 ILE B C 1
ATOM 2631 O O . ILE B 1 81 ? 9.953 -4.156 -3.773 1 94.69 81 ILE B O 1
ATOM 2635 N N . SER B 1 82 ? 9.531 -4.566 -1.698 1 94.19 82 SER B N 1
ATOM 2636 C CA . SER B 1 82 ? 10.555 -3.621 -1.275 1 94.19 82 SER B CA 1
ATOM 2637 C C . SER B 1 82 ? 11.953 -4.129 -1.626 1 94.19 82 SER B C 1
ATOM 2639 O O . SER B 1 82 ? 12.93 -3.377 -1.555 1 94.19 82 SER B O 1
ATOM 2641 N N . SER B 1 83 ? 12.109 -5.375 -2.062 1 95.31 83 SER B N 1
ATOM 2642 C CA . SER B 1 83 ? 13.383 -5.926 -2.506 1 95.31 83 SER B CA 1
ATOM 2643 C C . SER B 1 83 ? 13.672 -5.551 -3.957 1 95.31 83 SER B C 1
ATOM 2645 O O . SER B 1 83 ? 14.742 -5.855 -4.48 1 95.31 83 SER B O 1
ATOM 2647 N N . LEU B 1 84 ? 12.781 -4.895 -4.621 1 95.75 84 LEU B N 1
ATOM 2648 C CA . LEU B 1 84 ? 12.867 -4.633 -6.055 1 95.75 84 LEU B CA 1
ATOM 2649 C C . LEU B 1 84 ? 14.141 -3.863 -6.398 1 95.75 84 LEU B C 1
ATOM 2651 O O . LEU B 1 84 ? 14.742 -4.094 -7.445 1 95.75 84 LEU B O 1
ATOM 2655 N N . GLY B 1 85 ? 14.508 -2.943 -5.562 1 94.19 85 GLY B N 1
ATOM 2656 C CA . GLY B 1 85 ? 15.75 -2.221 -5.805 1 94.19 85 GLY B CA 1
ATOM 2657 C C . GLY B 1 85 ? 16.953 -3.127 -5.902 1 94.19 85 GLY B C 1
ATOM 2658 O O . GLY B 1 85 ? 17.828 -2.928 -6.762 1 94.19 85 GLY B O 1
ATOM 2659 N N . LEU B 1 86 ? 17.031 -4.102 -5.059 1 95.94 86 LEU B N 1
ATOM 2660 C CA . LEU B 1 86 ? 18.125 -5.062 -5.062 1 95.94 86 LEU B CA 1
ATOM 2661 C C . LEU B 1 86 ? 18.047 -5.984 -6.277 1 95.94 86 LEU B C 1
ATOM 2663 O O . LEU B 1 86 ? 19.062 -6.277 -6.91 1 95.94 86 LEU B O 1
ATOM 2667 N N . TRP B 1 87 ? 16.844 -6.395 -6.625 1 97.25 87 TRP B N 1
ATOM 2668 C CA . TRP B 1 87 ? 16.656 -7.195 -7.836 1 97.25 87 TRP B CA 1
ATOM 2669 C C . TRP B 1 87 ? 17.062 -6.406 -9.07 1 97.25 87 TRP B C 1
ATOM 2671 O O . TRP B 1 87 ? 17.656 -6.969 -10.008 1 97.25 87 TRP B O 1
ATOM 2681 N N . ASP B 1 88 ? 16.75 -5.129 -9.039 1 96.38 88 ASP B N 1
ATOM 2682 C CA . ASP B 1 88 ? 17.094 -4.25 -10.148 1 96.38 88 ASP B CA 1
ATOM 2683 C C . ASP B 1 88 ? 18.609 -4.203 -10.367 1 96.38 88 ASP B C 1
ATOM 2685 O O . ASP B 1 88 ? 19.078 -4.156 -11.508 1 96.38 88 ASP B O 1
ATOM 2689 N N . GLN B 1 89 ? 19.359 -4.25 -9.328 1 95.19 89 GLN B N 1
ATOM 2690 C CA . GLN B 1 89 ? 20.812 -4.219 -9.414 1 95.19 89 GLN B CA 1
ATOM 2691 C C . GLN B 1 89 ? 21.359 -5.57 -9.859 1 95.19 89 GLN B C 1
ATOM 2693 O O . GLN B 1 89 ? 22.484 -5.656 -10.344 1 95.19 89 GLN B O 1
ATOM 2698 N N . THR B 1 90 ? 20.594 -6.551 -9.648 1 96.38 90 THR B N 1
ATOM 2699 C CA . THR B 1 90 ? 21.078 -7.914 -9.867 1 96.38 90 THR B CA 1
ATOM 2700 C C . THR B 1 90 ? 20.719 -8.391 -11.273 1 96.38 90 THR B C 1
ATOM 2702 O O . THR B 1 90 ? 21.5 -9.109 -11.898 1 96.38 90 THR B O 1
ATOM 2705 N N . LEU B 1 91 ? 19.547 -7.938 -11.703 1 96 91 LEU B N 1
ATOM 2706 C CA . LEU B 1 91 ? 19.047 -8.422 -12.977 1 96 91 LEU B CA 1
ATOM 2707 C C . LEU B 1 91 ? 19.312 -7.414 -14.094 1 96 91 LEU B C 1
ATOM 2709 O O . LEU B 1 91 ? 18.969 -6.234 -13.953 1 96 91 LEU B O 1
ATOM 2713 N N . GLU B 1 92 ? 19.938 -7.707 -15.18 1 86.81 92 GLU B N 1
ATOM 2714 C CA . GLU B 1 92 ? 20.328 -6.801 -16.25 1 86.81 92 GLU B CA 1
ATOM 2715 C C . GLU B 1 92 ? 19.141 -6.434 -17.141 1 86.81 92 GLU B C 1
ATOM 2717 O O . GLU B 1 92 ? 18.984 -5.277 -17.531 1 86.81 92 GLU B O 1
ATOM 2722 N N . ARG B 1 93 ? 18.266 -7.379 -17.547 1 86.56 93 ARG B N 1
ATOM 2723 C CA . ARG B 1 93 ? 17.25 -7.125 -18.547 1 86.56 93 ARG B CA 1
ATOM 2724 C C . ARG B 1 93 ? 15.914 -7.746 -18.156 1 86.56 93 ARG B C 1
ATOM 2726 O O . ARG B 1 93 ? 15.172 -8.227 -19.016 1 86.56 93 ARG B O 1
ATOM 2733 N N . ALA B 1 94 ? 15.547 -7.617 -16.953 1 96.56 94 ALA B N 1
ATOM 2734 C CA . ALA B 1 94 ? 14.289 -8.25 -16.562 1 96.56 94 ALA B CA 1
ATOM 2735 C C . ALA B 1 94 ? 13.109 -7.297 -16.75 1 96.56 94 ALA B C 1
ATOM 2737 O O . ALA B 1 94 ? 13.305 -6.094 -16.938 1 96.56 94 ALA B O 1
ATOM 2738 N N . GLN B 1 95 ? 11.922 -7.816 -16.891 1 98.31 95 GLN B N 1
ATOM 2739 C CA . GLN B 1 95 ? 10.672 -7.07 -16.953 1 98.31 95 GLN B CA 1
ATOM 2740 C C . GLN B 1 95 ? 9.852 -7.273 -15.68 1 98.31 95 GLN B C 1
ATOM 2742 O O . GLN B 1 95 ? 9.742 -8.398 -15.172 1 98.31 95 GLN B O 1
ATOM 2747 N N . LEU B 1 96 ? 9.359 -6.176 -15.141 1 98.38 96 LEU B N 1
ATOM 2748 C CA . LEU B 1 96 ? 8.43 -6.242 -14.023 1 98.38 96 LEU B CA 1
ATOM 2749 C C . LEU B 1 96 ? 6.996 -6.016 -14.5 1 98.38 96 LEU B C 1
ATOM 2751 O O . LEU B 1 96 ? 6.672 -4.945 -15.023 1 98.38 96 LEU B O 1
ATOM 2755 N N . HIS B 1 97 ? 6.18 -7.02 -14.391 1 98.81 97 HIS B N 1
ATOM 2756 C CA . HIS B 1 97 ? 4.754 -6.906 -14.656 1 98.81 97 HIS B CA 1
ATOM 2757 C C . HIS B 1 97 ? 3.98 -6.547 -13.391 1 98.81 97 HIS B C 1
ATOM 2759 O O . HIS B 1 97 ? 4 -7.297 -12.414 1 98.81 97 HIS B O 1
ATOM 2765 N N . ALA B 1 98 ? 3.34 -5.402 -13.367 1 98.44 98 ALA B N 1
ATOM 2766 C CA . ALA B 1 98 ? 2.57 -4.914 -12.227 1 98.44 98 ALA B CA 1
ATOM 2767 C C . ALA B 1 98 ? 1.447 -3.984 -12.68 1 98.44 98 ALA B C 1
ATOM 2769 O O . ALA B 1 98 ? 1.474 -3.469 -13.797 1 98.44 98 ALA B O 1
ATOM 2770 N N . PRO B 1 99 ? 0.416 -3.824 -11.859 1 98.38 99 PRO B N 1
ATOM 2771 C CA . PRO B 1 99 ? -0.676 -2.936 -12.258 1 98.38 99 PRO B CA 1
ATOM 2772 C C . PRO B 1 99 ? -0.186 -1.554 -12.688 1 98.38 99 PRO B C 1
ATOM 2774 O O . PRO B 1 99 ? 0.689 -0.976 -12.039 1 98.38 99 PRO B O 1
ATOM 2777 N N . TRP B 1 100 ? -0.825 -0.998 -13.688 1 98.12 100 TRP B N 1
ATOM 2778 C CA . TRP B 1 100 ? -0.405 0.28 -14.258 1 98.12 100 TRP B CA 1
ATOM 2779 C C . TRP B 1 100 ? -0.516 1.396 -13.227 1 98.12 100 TRP B C 1
ATOM 2781 O O . TRP B 1 100 ? 0.312 2.311 -13.195 1 98.12 100 TRP B O 1
ATOM 2791 N N . ILE B 1 101 ? -1.41 1.32 -12.352 1 96.81 101 ILE B N 1
ATOM 2792 C CA . ILE B 1 101 ? -1.711 2.438 -11.469 1 96.81 101 ILE B CA 1
ATOM 2793 C C . ILE B 1 101 ? -0.606 2.58 -10.422 1 96.81 101 ILE B C 1
ATOM 2795 O O . ILE B 1 101 ? -0.501 3.613 -9.758 1 96.81 101 ILE B O 1
ATOM 2799 N N . TRP B 1 102 ? 0.203 1.582 -10.273 1 96.88 102 TRP B N 1
ATOM 2800 C CA . TRP B 1 102 ? 1.184 1.604 -9.195 1 96.88 102 TRP B CA 1
ATOM 2801 C C . TRP B 1 102 ? 2.562 1.995 -9.719 1 96.88 102 TRP B C 1
ATOM 2803 O O . TRP B 1 102 ? 3.523 2.078 -8.953 1 96.88 102 TRP B O 1
ATOM 2813 N N . GLU B 1 103 ? 2.701 2.252 -11.008 1 95.81 103 GLU B N 1
ATOM 2814 C CA . GLU B 1 103 ? 4.027 2.471 -11.57 1 95.81 103 GLU B CA 1
ATOM 2815 C C . GLU B 1 103 ? 4.754 3.605 -10.852 1 95.81 103 GLU B C 1
ATOM 2817 O O . GLU B 1 103 ? 5.887 3.438 -10.406 1 95.81 103 GLU B O 1
ATOM 2822 N N . GLY B 1 104 ? 4.027 4.73 -10.672 1 92.31 104 GLY B N 1
ATOM 2823 C CA . GLY B 1 104 ? 4.637 5.891 -10.039 1 92.31 104 GLY B CA 1
ATOM 2824 C C . GLY B 1 104 ? 4.961 5.664 -8.578 1 92.31 104 GLY B C 1
ATOM 2825 O O . GLY B 1 104 ? 5.715 6.434 -7.977 1 92.31 104 GLY B O 1
ATOM 2826 N N . PHE B 1 105 ? 4.426 4.672 -7.965 1 93.19 105 PHE B N 1
ATOM 2827 C CA . PHE B 1 105 ? 4.66 4.309 -6.574 1 93.19 105 PHE B CA 1
ATOM 2828 C C . PHE B 1 105 ? 5.797 3.299 -6.461 1 93.19 105 PHE B C 1
ATOM 2830 O O . PHE B 1 105 ? 6.699 3.461 -5.637 1 93.19 105 PHE B O 1
ATOM 2837 N N . ILE B 1 106 ? 5.77 2.309 -7.305 1 93.88 106 ILE B N 1
ATOM 2838 C CA . ILE B 1 106 ? 6.703 1.19 -7.25 1 93.88 106 ILE B CA 1
ATOM 2839 C C . ILE B 1 106 ? 8.102 1.667 -7.637 1 93.88 106 ILE B C 1
ATOM 2841 O O . ILE B 1 106 ? 9.102 1.174 -7.109 1 93.88 106 ILE B O 1
ATOM 2845 N N . ARG B 1 107 ? 8.195 2.701 -8.414 1 92.44 107 ARG B N 1
ATOM 2846 C CA . ARG B 1 107 ? 9.477 3.227 -8.859 1 92.44 107 ARG B CA 1
ATOM 2847 C C . ARG B 1 107 ? 10.25 3.836 -7.695 1 92.44 107 ARG B C 1
ATOM 2849 O O . ARG B 1 107 ? 11.461 4.051 -7.789 1 92.44 107 ARG B O 1
ATOM 2856 N N . HIS B 1 108 ? 9.617 4.066 -6.629 1 88.88 108 HIS B N 1
ATOM 2857 C CA . HIS B 1 108 ? 10.297 4.57 -5.441 1 88.88 108 HIS B CA 1
ATOM 2858 C C . HIS B 1 108 ? 11.219 3.512 -4.84 1 88.88 108 HIS B C 1
ATOM 2860 O O . HIS B 1 108 ? 12.078 3.826 -4.016 1 88.88 108 HIS B O 1
ATOM 2866 N N . PHE B 1 109 ? 11.047 2.24 -5.164 1 88.06 109 PHE B N 1
ATOM 2867 C CA . PHE B 1 109 ? 11.906 1.171 -4.668 1 88.06 109 PHE B CA 1
ATOM 2868 C C . PHE B 1 109 ? 13.172 1.061 -5.504 1 88.06 109 PHE B C 1
ATOM 2870 O O . PHE B 1 109 ? 14.039 0.223 -5.23 1 88.06 109 PHE B O 1
ATOM 2877 N N . GLY B 1 110 ? 13.336 1.858 -6.422 1 82.19 110 GLY B N 1
ATOM 2878 C CA . GLY B 1 110 ? 14.508 1.784 -7.273 1 82.19 110 GLY B CA 1
ATOM 2879 C C . GLY B 1 110 ? 14.32 0.89 -8.484 1 82.19 110 GLY B C 1
ATOM 2880 O O . GLY B 1 110 ? 13.984 -0.29 -8.344 1 82.19 110 GLY B O 1
ATOM 2881 N N . MET B 1 111 ? 14.234 1.386 -9.656 1 86.56 111 MET B N 1
ATOM 2882 C CA . MET B 1 111 ? 14.031 0.635 -10.891 1 86.56 111 MET B CA 1
ATOM 2883 C C . MET B 1 111 ? 14.766 1.296 -12.055 1 86.56 111 MET B C 1
ATOM 2885 O O . MET B 1 111 ? 14.133 1.789 -12.992 1 86.56 111 MET B O 1
ATOM 2889 N N . GLU B 1 112 ? 15.969 1.108 -12.055 1 87.62 112 GLU B N 1
ATOM 2890 C CA . GLU B 1 112 ? 16.797 1.739 -13.078 1 87.62 112 GLU B CA 1
ATOM 2891 C C . GLU B 1 112 ? 16.953 0.84 -14.305 1 87.62 112 GLU B C 1
ATOM 2893 O O . GLU B 1 112 ? 16.984 1.325 -15.438 1 87.62 112 GLU B O 1
ATOM 2898 N N . HIS B 1 113 ? 17 -0.437 -14.109 1 92.25 113 HIS B N 1
ATOM 2899 C CA . HIS B 1 113 ? 17.312 -1.367 -15.188 1 92.25 113 HIS B CA 1
ATOM 2900 C C . HIS B 1 113 ? 16.078 -2.191 -15.578 1 92.25 113 HIS B C 1
ATOM 2902 O O . HIS B 1 113 ? 15.844 -2.436 -16.766 1 92.25 113 HIS B O 1
ATOM 2908 N N . ILE B 1 114 ? 15.344 -2.594 -14.602 1 95.12 114 ILE B N 1
ATOM 2909 C CA . ILE B 1 114 ? 14.164 -3.42 -14.836 1 95.12 114 ILE B CA 1
ATOM 2910 C C . ILE B 1 114 ? 13.109 -2.605 -15.578 1 95.12 114 ILE B C 1
ATOM 2912 O O . ILE B 1 114 ? 12.812 -1.471 -15.195 1 95.12 114 ILE B O 1
ATOM 2916 N N . GLN B 1 115 ? 12.602 -3.137 -16.656 1 96.75 115 GLN B N 1
ATOM 2917 C CA . GLN B 1 115 ? 11.555 -2.477 -17.422 1 96.75 115 GLN B CA 1
ATOM 2918 C C . GLN B 1 115 ? 10.18 -2.721 -16.797 1 96.75 115 GLN B C 1
ATOM 2920 O O . GLN B 1 115 ? 9.805 -3.865 -16.547 1 96.75 115 GLN B O 1
ATOM 2925 N N . TYR B 1 116 ? 9.461 -1.646 -16.594 1 96.69 116 TYR B N 1
ATOM 2926 C CA . TYR B 1 116 ? 8.102 -1.765 -16.062 1 96.69 116 TYR B CA 1
ATOM 2927 C C . TYR B 1 116 ? 7.113 -2.105 -17.172 1 96.69 116 TYR B C 1
ATOM 2929 O O . TYR B 1 116 ? 6.98 -1.356 -18.141 1 96.69 116 TYR B O 1
ATOM 2937 N N . GLN B 1 117 ? 6.523 -3.223 -17.125 1 98.25 117 GLN B N 1
ATOM 2938 C CA . GLN B 1 117 ? 5.441 -3.623 -18.016 1 98.25 117 GLN B CA 1
ATOM 2939 C C . GLN B 1 117 ? 4.082 -3.463 -17.344 1 98.25 117 GLN B C 1
ATOM 2941 O O . GLN B 1 117 ? 3.605 -4.375 -16.672 1 98.25 117 GLN B O 1
ATOM 2946 N N . ALA B 1 118 ? 3.434 -2.336 -17.609 1 98.25 118 ALA B N 1
ATOM 2947 C CA . ALA B 1 118 ? 2.186 -1.973 -16.938 1 98.25 118 ALA B CA 1
ATOM 2948 C C . ALA B 1 118 ? 1.043 -2.883 -17.391 1 98.25 118 ALA B C 1
ATOM 2950 O O . ALA B 1 118 ? 0.786 -3.029 -18.578 1 98.25 118 ALA B O 1
ATOM 2951 N N . ILE B 1 119 ? 0.376 -3.492 -16.469 1 98.56 119 ILE B N 1
ATOM 2952 C CA . ILE B 1 119 ? -0.802 -4.301 -16.75 1 98.56 119 ILE B CA 1
ATOM 2953 C C . ILE B 1 119 ? -2.047 -3.416 -16.75 1 98.56 119 ILE B C 1
ATOM 2955 O O . ILE B 1 119 ? -2.342 -2.75 -15.758 1 98.56 119 ILE B O 1
ATOM 2959 N N . LYS B 1 120 ? -2.77 -3.475 -17.812 1 97.69 120 LYS B N 1
ATOM 2960 C CA . LYS B 1 120 ? -4.02 -2.727 -17.891 1 97.69 120 LYS B CA 1
ATOM 2961 C C . LYS B 1 120 ? -5.09 -3.338 -17 1 97.69 120 LYS B C 1
ATOM 2963 O O . LYS B 1 120 ? -4.988 -4.504 -16.609 1 97.69 120 LYS B O 1
ATOM 2968 N N . ASP B 1 121 ? -6.133 -2.596 -16.719 1 97.81 121 ASP B N 1
ATOM 2969 C CA . ASP B 1 121 ? -7.145 -2.988 -15.734 1 97.81 121 ASP B CA 1
ATOM 2970 C C . ASP B 1 121 ? -7.773 -4.328 -16.109 1 97.81 121 ASP B C 1
ATOM 2972 O O . ASP B 1 121 ? -8.133 -5.113 -15.219 1 97.81 121 ASP B O 1
ATOM 2976 N N . GLN B 1 122 ? -7.859 -4.559 -17.344 1 96.69 122 GLN B N 1
ATOM 2977 C CA . GLN B 1 122 ? -8.555 -5.762 -17.797 1 96.69 122 GLN B CA 1
ATOM 2978 C C . GLN B 1 122 ? -7.645 -6.988 -17.688 1 96.69 122 GLN B C 1
ATOM 2980 O O . GLN B 1 122 ? -8.102 -8.117 -17.859 1 96.69 122 GLN B O 1
ATOM 2985 N N . GLY B 1 123 ? -6.426 -6.793 -17.375 1 97.19 123 GLY B N 1
ATOM 2986 C CA . GLY B 1 123 ? -5.477 -7.891 -17.312 1 97.19 123 GLY B CA 1
ATOM 2987 C C . GLY B 1 123 ? -4.773 -8.148 -18.641 1 97.19 123 GLY B C 1
ATOM 2988 O O . GLY B 1 123 ? -4.473 -7.211 -19.375 1 97.19 123 GLY B O 1
ATOM 2989 N N . GLY B 1 124 ? -4.289 -9.297 -18.766 1 96.75 124 GLY B N 1
ATOM 2990 C CA . GLY B 1 124 ? -3.561 -9.688 -19.969 1 96.75 124 GLY B CA 1
ATOM 2991 C C . GLY B 1 124 ? -2.881 -11.039 -19.828 1 96.75 124 GLY B C 1
ATOM 2992 O O . GLY B 1 124 ? -3.254 -11.844 -18.984 1 96.75 124 GLY B O 1
ATOM 2993 N N . LYS B 1 125 ? -2.039 -11.281 -20.844 1 98.44 125 LYS B N 1
ATOM 2994 C CA . LYS B 1 125 ? -1.327 -12.555 -20.891 1 98.44 125 LYS B CA 1
ATOM 2995 C C . LYS B 1 125 ? 0.176 -12.336 -21.031 1 98.44 125 LYS B C 1
ATOM 2997 O O . LYS B 1 125 ? 0.614 -11.281 -21.484 1 98.44 125 LYS B O 1
ATOM 3002 N N . LEU B 1 126 ? 0.918 -13.219 -20.547 1 98.69 126 LEU B N 1
ATOM 3003 C CA . LEU B 1 126 ? 2.365 -13.305 -20.719 1 98.69 126 LEU B CA 1
ATOM 3004 C C . LEU B 1 126 ? 2.775 -14.688 -21.219 1 98.69 126 LEU B C 1
ATOM 3006 O O . LEU B 1 126 ? 2.309 -15.703 -20.703 1 98.69 126 LEU B O 1
ATOM 3010 N N . THR B 1 127 ? 3.543 -14.742 -22.25 1 98.69 127 THR B N 1
ATOM 3011 C CA . THR B 1 127 ? 4.012 -16.016 -22.797 1 98.69 127 THR B CA 1
ATOM 3012 C C . THR B 1 127 ? 5.512 -16.172 -22.578 1 98.69 127 THR B C 1
ATOM 3014 O O . THR B 1 127 ? 6.301 -15.297 -22.938 1 98.69 127 THR B O 1
ATOM 3017 N N . LEU B 1 128 ? 5.883 -17.25 -21.891 1 98.25 128 LEU B N 1
ATOM 3018 C CA . LEU B 1 128 ? 7.27 -17.641 -21.672 1 98.25 128 LEU B CA 1
ATOM 3019 C C . LEU B 1 128 ? 7.578 -18.953 -22.375 1 98.25 128 LEU B C 1
ATOM 3021 O O . LEU B 1 128 ? 7.109 -20.016 -21.969 1 98.25 128 LEU B O 1
ATOM 3025 N N . ASP B 1 129 ? 8.375 -18.938 -23.422 1 98.31 129 ASP B N 1
ATOM 3026 C CA . ASP B 1 129 ? 8.758 -20.141 -24.156 1 98.31 129 ASP B CA 1
ATOM 3027 C C . ASP B 1 129 ? 7.531 -20.969 -24.531 1 98.31 129 ASP B C 1
ATOM 3029 O O . ASP B 1 129 ? 7.504 -22.188 -24.328 1 98.31 129 ASP B O 1
ATOM 3033 N N . GLY B 1 130 ? 6.512 -20.281 -24.906 1 97.94 130 GLY B N 1
ATOM 3034 C CA . GLY B 1 130 ? 5.312 -20.953 -25.344 1 97.94 130 GLY B CA 1
ATOM 3035 C C . GLY B 1 130 ? 4.316 -21.219 -24.234 1 97.94 130 GLY B C 1
ATOM 3036 O O . GLY B 1 130 ? 3.174 -21.594 -24.484 1 97.94 130 GLY B O 1
ATOM 3037 N N . VAL B 1 131 ? 4.699 -21.078 -22.969 1 98.19 131 VAL B N 1
ATOM 3038 C CA . VAL B 1 131 ? 3.809 -21.219 -21.812 1 98.19 131 VAL B CA 1
ATOM 3039 C C . VAL B 1 131 ? 3.084 -19.906 -21.547 1 98.19 131 VAL B C 1
ATOM 3041 O O . VAL B 1 131 ? 3.721 -18.875 -21.312 1 98.19 131 VAL B O 1
ATOM 3044 N N . GLU B 1 132 ? 1.772 -19.953 -21.609 1 98.44 132 GLU B N 1
ATOM 3045 C CA . GLU B 1 132 ? 0.984 -18.75 -21.406 1 98.44 132 GLU B CA 1
ATOM 3046 C C . GLU B 1 132 ? 0.404 -18.688 -20 1 98.44 132 GLU B C 1
ATOM 3048 O O . GLU B 1 132 ? -0.195 -19.656 -19.531 1 98.44 132 GLU B O 1
ATOM 3053 N N . VAL B 1 133 ? 0.665 -17.594 -19.359 1 98.81 133 VAL B N 1
ATOM 3054 C CA . VAL B 1 133 ? -0.027 -17.297 -18.109 1 98.81 133 VAL B CA 1
ATOM 3055 C C . VAL B 1 133 ? -0.893 -16.062 -18.281 1 98.81 133 VAL B C 1
ATOM 3057 O O . VAL B 1 133 ? -0.691 -15.281 -19.203 1 98.81 133 VAL B O 1
ATOM 3060 N N . GLN B 1 134 ? -1.878 -15.93 -17.375 1 98.88 134 GLN B N 1
ATOM 3061 C CA . GLN B 1 134 ? -2.842 -14.836 -17.453 1 98.88 134 GLN B CA 1
ATOM 3062 C C . GLN B 1 134 ? -2.816 -13.977 -16.203 1 98.88 134 GLN B C 1
ATOM 3064 O O . GLN B 1 134 ? -2.707 -14.5 -15.086 1 98.88 134 GLN B O 1
ATOM 3069 N N . PHE B 1 135 ? -2.867 -12.703 -16.375 1 98.81 135 PHE B N 1
ATOM 3070 C CA . PHE B 1 135 ? -3.061 -11.766 -15.281 1 98.81 135 PHE B CA 1
ATOM 3071 C C . PHE B 1 135 ? -4.543 -11.562 -14.992 1 98.81 135 PHE B C 1
ATOM 3073 O O . PHE B 1 135 ? -5.27 -11.016 -15.82 1 98.81 135 PHE B O 1
ATOM 3080 N N . ILE B 1 136 ? -5.012 -11.961 -13.82 1 98.31 136 ILE B N 1
ATOM 3081 C CA . ILE B 1 136 ? -6.414 -11.945 -13.43 1 98.31 136 ILE B CA 1
ATOM 3082 C C . ILE B 1 136 ? -6.691 -10.75 -12.516 1 98.31 136 ILE B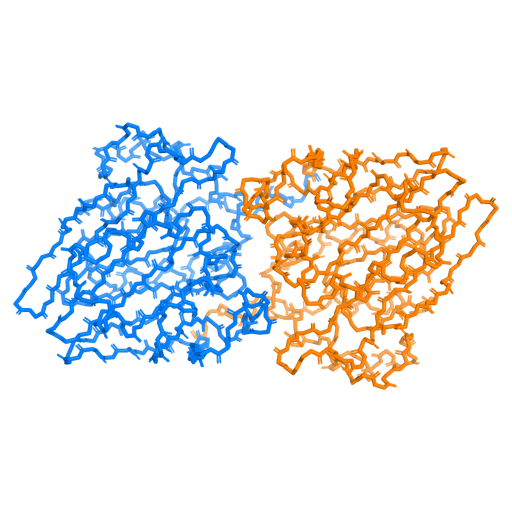 C 1
ATOM 3084 O O . ILE B 1 136 ? -6.086 -10.625 -11.445 1 98.31 136 ILE B O 1
ATOM 3088 N N . PRO B 1 137 ? -7.625 -9.906 -12.945 1 98.06 137 PRO B N 1
ATOM 3089 C CA . PRO B 1 137 ? -7.918 -8.758 -12.086 1 98.06 137 PRO B CA 1
ATOM 3090 C C . PRO B 1 137 ? -8.461 -9.156 -10.719 1 98.06 137 PRO B C 1
ATOM 3092 O O . PRO B 1 137 ? -9.297 -10.062 -10.617 1 98.06 137 PRO B O 1
ATOM 3095 N N . ALA B 1 138 ? -7.93 -8.523 -9.758 1 98.31 138 ALA B N 1
ATOM 3096 C CA . ALA B 1 138 ? -8.398 -8.617 -8.383 1 98.31 138 ALA B CA 1
ATOM 3097 C C . ALA B 1 138 ? -8.461 -7.242 -7.723 1 98.31 138 ALA B C 1
ATOM 3099 O O . ALA B 1 138 ? -8.148 -7.098 -6.539 1 98.31 138 ALA B O 1
ATOM 3100 N N . HIS B 1 139 ? -8.875 -6.246 -8.438 1 98.25 139 HIS B N 1
ATOM 3101 C CA . HIS B 1 139 ? -8.875 -4.871 -7.961 1 98.25 139 HIS B CA 1
ATOM 3102 C C . HIS B 1 139 ? -9.633 -4.746 -6.641 1 98.25 139 HIS B C 1
ATOM 3104 O O . HIS B 1 139 ? -10.68 -5.367 -6.465 1 98.25 139 HIS B O 1
ATOM 3110 N N . TYR B 1 140 ? -9.039 -3.938 -5.703 1 98.25 140 TYR B N 1
ATOM 3111 C CA . TYR B 1 140 ? -9.617 -3.541 -4.422 1 98.25 140 TYR B CA 1
ATOM 3112 C C . TYR B 1 140 ? -9.609 -4.707 -3.439 1 98.25 140 TYR B C 1
ATOM 3114 O O . TYR B 1 140 ? -10.25 -4.641 -2.385 1 98.25 140 TYR B O 1
ATOM 3122 N N . LEU B 1 141 ? -8.766 -5.824 -3.701 1 97.56 141 LEU B N 1
ATOM 3123 C CA . LEU B 1 141 ? -8.641 -6.965 -2.803 1 97.56 141 LEU B CA 1
ATOM 3124 C C . LEU B 1 141 ? -7.176 -7.277 -2.512 1 97.56 141 LEU B C 1
ATOM 3126 O O . LEU B 1 141 ? -6.625 -8.242 -3.039 1 97.56 141 LEU B O 1
ATOM 3130 N N . HIS B 1 142 ? -6.637 -6.434 -1.674 1 95.62 142 HIS B N 1
ATOM 3131 C CA . HIS B 1 142 ? -7.164 -5.266 -0.981 1 95.62 142 HIS B CA 1
ATOM 3132 C C . HIS B 1 142 ? -6.695 -3.975 -1.639 1 95.62 142 HIS B C 1
ATOM 3134 O O . HIS B 1 142 ? -7.195 -2.893 -1.323 1 95.62 142 HIS B O 1
ATOM 3140 N N . ALA B 1 143 ? -5.672 -4.059 -2.488 1 97.62 143 ALA B N 1
ATOM 3141 C CA . ALA B 1 143 ? -5.109 -2.871 -3.131 1 97.62 143 ALA B CA 1
ATOM 3142 C C . ALA B 1 143 ? -6 -2.389 -4.27 1 97.62 143 ALA B C 1
ATOM 3144 O O . ALA B 1 143 ? -6.648 -3.195 -4.941 1 97.62 143 ALA B O 1
ATOM 3145 N N . SER B 1 144 ? -5.969 -1.074 -4.578 1 98.06 144 SER B N 1
ATOM 3146 C CA . SER B 1 144 ? -6.805 -0.487 -5.621 1 98.06 144 SER B CA 1
ATOM 3147 C C . SER B 1 144 ? -6.539 -1.138 -6.973 1 98.06 144 SER B C 1
ATOM 3149 O O . SER B 1 144 ? -7.453 -1.289 -7.785 1 98.06 144 SER B O 1
ATOM 3151 N N . GLY B 1 145 ? -5.312 -1.376 -7.281 1 97.75 145 GLY B N 1
ATOM 3152 C CA . GLY B 1 145 ? -4.871 -2.195 -8.398 1 97.75 145 GLY B CA 1
ATOM 3153 C C . GLY B 1 145 ? -4.176 -3.471 -7.965 1 97.75 145 GLY B C 1
ATOM 3154 O O . GLY B 1 145 ? -3.131 -3.424 -7.312 1 97.75 145 GLY B O 1
ATOM 3155 N N . ASN B 1 146 ? -4.781 -4.559 -8.227 1 98.19 146 ASN B N 1
ATOM 3156 C CA . ASN B 1 146 ? -4.285 -5.867 -7.816 1 98.19 146 ASN B CA 1
ATOM 3157 C C . ASN B 1 146 ? -4.504 -6.914 -8.906 1 98.19 146 ASN B C 1
ATOM 3159 O O . ASN B 1 146 ? -5.531 -6.906 -9.586 1 98.19 146 ASN B O 1
ATOM 3163 N N . PHE B 1 147 ? -3.504 -7.777 -9.055 1 98.62 147 PHE B N 1
ATOM 3164 C CA . PHE B 1 147 ? -3.627 -8.852 -10.031 1 98.62 147 PHE B CA 1
ATOM 3165 C C . PHE B 1 147 ? -3.145 -10.172 -9.453 1 98.62 147 PHE B C 1
ATOM 3167 O O . PHE B 1 147 ? -2.365 -10.188 -8.492 1 98.62 147 PHE B O 1
ATOM 3174 N N . HIS B 1 148 ? -3.615 -11.219 -10.039 1 98.75 148 HIS B N 1
ATOM 3175 C CA . HIS B 1 148 ? -3.176 -12.594 -9.805 1 98.75 148 HIS B CA 1
ATOM 3176 C C . HIS B 1 148 ? -2.604 -13.211 -11.07 1 98.75 148 HIS B C 1
ATOM 3178 O O . HIS B 1 148 ? -2.766 -12.664 -12.164 1 98.75 148 HIS B O 1
ATOM 3184 N N . VAL B 1 149 ? -1.891 -14.258 -10.938 1 98.94 149 VAL B N 1
ATOM 3185 C CA . VAL B 1 149 ? -1.357 -14.984 -12.086 1 98.94 149 VAL B CA 1
ATOM 3186 C C . VAL B 1 149 ? -2.002 -16.375 -12.164 1 98.94 149 VAL B C 1
ATOM 3188 O O . VAL B 1 149 ? -1.973 -17.125 -11.188 1 98.94 149 VAL B O 1
ATOM 3191 N N . TYR B 1 150 ? -2.607 -16.641 -13.328 1 98.94 150 TYR B N 1
ATOM 3192 C CA . TYR B 1 150 ? -3.244 -17.922 -13.594 1 98.94 150 TYR B CA 1
ATOM 3193 C C . TYR B 1 150 ? -2.486 -18.703 -14.656 1 98.94 150 TYR B C 1
ATOM 3195 O O . TYR B 1 150 ? -2.176 -18.156 -15.727 1 98.94 150 TYR B O 1
ATOM 3203 N N . ASP B 1 151 ? -2.096 -19.875 -14.328 1 98.88 151 ASP B N 1
ATOM 3204 C CA . ASP B 1 151 ? -1.513 -20.859 -15.242 1 98.88 151 ASP B CA 1
ATOM 3205 C C . ASP B 1 151 ? -2.531 -21.922 -15.625 1 98.88 151 ASP B C 1
ATOM 3207 O O . ASP B 1 151 ? -2.771 -22.859 -14.859 1 98.88 151 ASP B O 1
ATOM 3211 N N . PRO B 1 152 ? -3.104 -21.766 -16.844 1 98.44 152 PRO B N 1
ATOM 3212 C CA . PRO B 1 152 ? -4.168 -22.703 -17.203 1 98.44 152 PRO B CA 1
ATOM 3213 C C . PRO B 1 152 ? -3.664 -24.141 -17.359 1 98.44 152 PRO B C 1
ATOM 3215 O O . PRO B 1 152 ? -4.406 -25.094 -17.125 1 98.44 152 PRO B O 1
ATOM 3218 N N . VAL B 1 153 ? -2.424 -24.328 -17.781 1 98.31 153 VAL B N 1
ATOM 3219 C CA . VAL B 1 153 ? -1.878 -25.656 -18 1 98.31 153 VAL B CA 1
ATOM 3220 C C . VAL B 1 153 ? -1.631 -26.344 -16.656 1 98.31 153 VAL B C 1
ATOM 3222 O O . VAL B 1 153 ? -2.066 -27.469 -16.422 1 98.31 153 VAL B O 1
ATOM 3225 N N . GLY B 1 154 ? -1.012 -25.641 -15.758 1 98.12 154 GLY B N 1
ATOM 3226 C CA . GLY B 1 154 ? -0.753 -26.188 -14.438 1 98.12 154 GLY B CA 1
ATOM 3227 C C . GLY B 1 154 ? -1.949 -26.094 -13.508 1 98.12 154 GLY B C 1
ATOM 3228 O O . GLY B 1 154 ? -1.971 -26.719 -12.445 1 98.12 154 GLY B O 1
ATOM 3229 N N . LYS B 1 155 ? -2.955 -25.312 -13.922 1 98.44 155 LYS B N 1
ATOM 3230 C CA . LYS B 1 155 ? -4.16 -25.062 -13.141 1 98.44 155 LYS B CA 1
ATOM 3231 C C . LYS B 1 155 ? -3.816 -24.484 -11.773 1 98.44 155 LYS B C 1
ATOM 3233 O O . LYS B 1 155 ? -4.309 -24.953 -10.75 1 98.44 155 LYS B O 1
ATOM 3238 N N . VAL B 1 156 ? -2.971 -23.484 -11.766 1 98.75 156 VAL B N 1
ATOM 3239 C CA . VAL B 1 156 ? -2.492 -22.781 -10.57 1 98.75 156 VAL B CA 1
ATOM 3240 C C . VAL B 1 156 ? -2.908 -21.312 -10.617 1 98.75 156 VAL B C 1
ATOM 3242 O O . VAL B 1 156 ? -2.787 -20.672 -11.664 1 98.75 156 VAL B O 1
ATOM 3245 N N . LEU B 1 157 ? -3.465 -20.844 -9.547 1 98.88 157 LEU B N 1
ATOM 3246 C CA . LEU B 1 157 ? -3.697 -19.422 -9.367 1 98.88 157 LEU B CA 1
ATOM 3247 C C . LEU B 1 157 ? -2.877 -18.875 -8.203 1 98.88 157 LEU B C 1
ATOM 3249 O O . LEU B 1 157 ? -3.1 -19.25 -7.051 1 98.88 157 LEU B O 1
ATOM 3253 N N . MET B 1 158 ? -1.838 -18.109 -8.469 1 98.88 158 MET B N 1
ATOM 3254 C CA . MET B 1 158 ? -1.254 -17.281 -7.426 1 98.88 158 MET B CA 1
ATOM 3255 C C . MET B 1 158 ? -2.191 -16.125 -7.055 1 98.88 158 MET B C 1
ATOM 3257 O O . MET B 1 158 ? -2.445 -15.242 -7.871 1 98.88 158 MET B O 1
ATOM 3261 N N . SER B 1 159 ? -2.703 -16.078 -5.852 1 98.75 159 SER B N 1
ATOM 3262 C CA . SER B 1 159 ? -3.885 -15.289 -5.535 1 98.75 159 SER B CA 1
ATOM 3263 C C . SER B 1 159 ? -3.535 -14.109 -4.633 1 98.75 159 SER B C 1
ATOM 3265 O O . SER B 1 159 ? -4.402 -13.578 -3.934 1 98.75 159 SER B O 1
ATOM 3267 N N . GLY B 1 160 ? -2.273 -13.766 -4.609 1 97.44 160 GLY B N 1
ATOM 3268 C CA . GLY B 1 160 ? -1.902 -12.633 -3.781 1 97.44 160 GLY B CA 1
ATOM 3269 C C . GLY B 1 160 ? -2.381 -12.758 -2.348 1 97.44 160 GLY B C 1
ATOM 3270 O O . GLY B 1 160 ? -2.137 -13.766 -1.691 1 97.44 160 GLY B O 1
ATOM 3271 N N . ASP B 1 161 ? -3.109 -11.75 -1.847 1 97.62 161 ASP B N 1
ATOM 3272 C CA . ASP B 1 161 ? -3.51 -11.703 -0.444 1 97.62 161 ASP B CA 1
ATOM 3273 C C . ASP B 1 161 ? -4.836 -12.43 -0.23 1 97.62 161 ASP B C 1
ATOM 3275 O O . ASP B 1 161 ? -5.293 -12.578 0.905 1 97.62 161 ASP B O 1
ATOM 3279 N N . ILE B 1 162 ? -5.48 -12.805 -1.314 1 98.56 162 ILE B N 1
ATOM 3280 C CA . ILE B 1 162 ? -6.699 -13.586 -1.141 1 98.56 162 ILE B CA 1
ATOM 3281 C C . ILE B 1 162 ? -6.348 -15.016 -0.73 1 98.56 162 ILE B C 1
ATOM 3283 O O . ILE B 1 162 ? -5.582 -15.695 -1.419 1 98.56 162 ILE B O 1
ATOM 3287 N N . GLY B 1 163 ? -6.875 -15.453 0.357 1 98.12 163 GLY B N 1
ATOM 3288 C CA . GLY B 1 163 ? -6.535 -16.75 0.945 1 98.12 163 GLY B CA 1
ATOM 3289 C C . GLY B 1 163 ? -5.453 -16.641 2.006 1 98.12 163 GLY B C 1
ATOM 3290 O O . GLY B 1 163 ? -5.043 -17.656 2.572 1 98.12 163 GLY B O 1
ATOM 3291 N N . ALA B 1 164 ? -5.035 -15.438 2.324 1 96.5 164 ALA B N 1
ATOM 3292 C CA . ALA B 1 164 ? -3.941 -15.203 3.268 1 96.5 164 ALA B CA 1
ATOM 3293 C C . ALA B 1 164 ? -4.34 -15.625 4.68 1 96.5 164 ALA B C 1
ATOM 3295 O O . ALA B 1 164 ? -5.484 -15.43 5.094 1 96.5 164 ALA B O 1
ATOM 3296 N N . ALA B 1 165 ? -3.385 -16.109 5.359 1 94.12 165 ALA B N 1
ATOM 3297 C CA . ALA B 1 165 ? -3.523 -16.5 6.762 1 94.12 165 ALA B CA 1
ATOM 3298 C C . ALA B 1 165 ? -2.211 -16.297 7.516 1 94.12 165 ALA B C 1
ATOM 3300 O O . ALA B 1 165 ? -1.13 -16.391 6.93 1 94.12 165 ALA B O 1
ATOM 3301 N N . LEU B 1 166 ? -2.355 -15.953 8.789 1 84.06 166 LEU B N 1
ATOM 3302 C CA . LEU B 1 166 ? -1.178 -15.945 9.648 1 84.06 166 LEU B CA 1
ATOM 3303 C C . LEU B 1 166 ? -0.91 -17.328 10.211 1 84.06 166 LEU B C 1
ATOM 3305 O O . LEU B 1 166 ? -1.792 -17.938 10.828 1 84.06 166 LEU B O 1
ATOM 3309 N N . GLU B 1 167 ? 0.202 -17.781 9.914 1 83.38 167 GLU B N 1
ATOM 3310 C CA . GLU B 1 167 ? 0.555 -19.141 10.328 1 83.38 167 GLU B CA 1
ATOM 3311 C C . GLU B 1 167 ? 1.853 -19.156 11.125 1 83.38 167 GLU B C 1
ATOM 3313 O O . GLU B 1 167 ? 2.678 -18.25 11 1 83.38 167 GLU B O 1
ATOM 3318 N N . ASP B 1 168 ? 1.878 -20.156 11.914 1 78.69 168 ASP B N 1
ATOM 3319 C CA . ASP B 1 168 ? 3.156 -20.422 12.57 1 78.69 168 ASP B CA 1
ATOM 3320 C C . ASP B 1 168 ? 4.199 -20.891 11.555 1 78.69 168 ASP B C 1
ATOM 3322 O O . ASP B 1 168 ? 3.855 -21.516 10.547 1 78.69 168 ASP B O 1
ATOM 3326 N N . THR B 1 169 ? 5.43 -20.641 11.867 1 76.38 169 THR B N 1
ATOM 3327 C CA . THR B 1 169 ? 6.523 -21.016 10.977 1 76.38 169 THR B CA 1
ATOM 3328 C C . THR B 1 169 ? 6.555 -22.516 10.75 1 76.38 169 THR B C 1
ATOM 3330 O O . THR B 1 169 ? 7.074 -22.984 9.734 1 76.38 169 THR B O 1
ATOM 3333 N N . ASN B 1 170 ? 5.938 -23.234 11.633 1 80.31 170 ASN B N 1
ATOM 3334 C CA . ASN B 1 170 ? 6.012 -24.688 11.547 1 80.31 170 ASN B CA 1
ATOM 3335 C C . ASN B 1 170 ? 4.781 -25.281 10.852 1 80.31 170 ASN B C 1
ATOM 3337 O O . ASN B 1 170 ? 4.668 -26.484 10.703 1 80.31 170 ASN B O 1
ATOM 3341 N N . ALA B 1 171 ? 3.936 -24.438 10.375 1 84.12 171 ALA B N 1
ATOM 3342 C CA . ALA B 1 171 ? 2.727 -24.922 9.711 1 84.12 171 ALA B CA 1
ATOM 3343 C C . ALA B 1 171 ? 3.061 -25.625 8.398 1 84.12 171 ALA B C 1
ATOM 3345 O O . ALA B 1 171 ? 4.051 -25.281 7.746 1 84.12 171 ALA B O 1
ATOM 3346 N N . GLY B 1 172 ? 2.314 -26.609 8.102 1 87.88 172 GLY B N 1
ATOM 3347 C CA . GLY B 1 172 ? 2.461 -27.25 6.809 1 87.88 172 GLY B CA 1
ATOM 3348 C C . GLY B 1 172 ? 2.191 -26.328 5.645 1 87.88 172 GLY B C 1
ATOM 3349 O O . GLY B 1 172 ? 1.694 -25.203 5.836 1 87.88 172 GLY B O 1
ATOM 3350 N N . LEU B 1 173 ? 2.51 -26.797 4.469 1 93.31 173 LEU B N 1
ATOM 3351 C CA . LEU B 1 173 ? 2.42 -25.984 3.266 1 93.31 173 LEU B CA 1
ATOM 3352 C C . LEU B 1 173 ? 0.981 -25.922 2.764 1 93.31 173 LEU B C 1
ATOM 3354 O O . LEU B 1 173 ? 0.561 -24.891 2.211 1 93.31 173 LEU B O 1
ATOM 3358 N N . PHE B 1 174 ? 0.233 -27 3.031 1 96.31 174 PHE B N 1
ATOM 3359 C CA . PHE B 1 174 ? -1.095 -27.109 2.438 1 96.31 174 PHE B CA 1
ATOM 3360 C C . PHE B 1 174 ? -2.174 -27.047 3.51 1 96.31 174 PHE B C 1
ATOM 3362 O O . PHE B 1 174 ? -1.974 -27.516 4.629 1 96.31 174 PHE B O 1
ATOM 3369 N N . VAL B 1 175 ? -3.264 -26.453 3.158 1 96.31 175 VAL B N 1
ATOM 3370 C CA . VAL B 1 175 ? -4.438 -26.5 4.023 1 96.31 175 VAL B CA 1
ATOM 3371 C C . VAL B 1 175 ? -4.957 -27.922 4.125 1 96.31 175 VAL B C 1
ATOM 3373 O O . VAL B 1 175 ? -5.141 -28.594 3.111 1 96.31 175 VAL B O 1
ATOM 3376 N N . ASP B 1 176 ? -5.172 -28.422 5.305 1 91.69 176 ASP B N 1
ATOM 3377 C CA . ASP B 1 176 ? -5.617 -29.797 5.5 1 91.69 176 ASP B CA 1
ATOM 3378 C C . ASP B 1 176 ? -6.98 -29.844 6.188 1 91.69 176 ASP B C 1
ATOM 3380 O O . ASP B 1 176 ? -7.691 -30.844 6.102 1 91.69 176 ASP B O 1
ATOM 3384 N N . ASP B 1 177 ? -7.281 -28.859 6.898 1 92.12 177 ASP B N 1
ATOM 3385 C CA . ASP B 1 177 ? -8.57 -28.688 7.559 1 92.12 177 ASP B CA 1
ATOM 3386 C C . ASP B 1 177 ? -9.109 -27.281 7.328 1 92.12 177 ASP B C 1
ATOM 3388 O O . ASP B 1 177 ? -8.805 -26.359 8.094 1 92.12 177 ASP B O 1
ATOM 3392 N N . PHE B 1 178 ? -9.977 -27.156 6.352 1 95.38 178 PHE B N 1
ATOM 3393 C CA . PHE B 1 178 ? -10.453 -25.828 5.949 1 95.38 178 PHE B CA 1
ATOM 3394 C C . PHE B 1 178 ? -11.219 -25.156 7.082 1 95.38 178 PHE B C 1
ATOM 3396 O O . PHE B 1 178 ? -11.039 -23.969 7.336 1 95.38 178 PHE B O 1
ATOM 3403 N N . GLY B 1 179 ? -12.117 -25.906 7.746 1 94.31 179 GLY B N 1
ATOM 3404 C CA . GLY B 1 179 ? -12.883 -25.344 8.852 1 94.31 179 GLY B CA 1
ATOM 3405 C C . GLY B 1 179 ? -12.008 -24.641 9.883 1 94.31 179 GLY B C 1
ATOM 3406 O O . GLY B 1 179 ? -12.289 -23.5 10.25 1 94.31 179 GLY B O 1
ATOM 3407 N N . ARG B 1 180 ? -11 -25.359 10.297 1 93.75 180 ARG B N 1
ATOM 3408 C CA . ARG B 1 180 ? -10.086 -24.781 11.281 1 93.75 180 ARG B CA 1
ATOM 3409 C C . ARG B 1 180 ? -9.289 -23.625 10.672 1 93.75 180 ARG B C 1
ATOM 3411 O O . ARG B 1 180 ? -8.977 -22.656 11.352 1 93.75 180 ARG B O 1
ATOM 3418 N N . HIS B 1 181 ? -8.938 -23.75 9.422 1 95.81 181 HIS B N 1
ATOM 3419 C CA . HIS B 1 181 ? -8.109 -22.766 8.734 1 95.81 181 HIS B CA 1
ATOM 3420 C C . HIS B 1 181 ? -8.844 -21.438 8.57 1 95.81 181 HIS B C 1
ATOM 3422 O O . HIS B 1 181 ? -8.219 -20.375 8.531 1 95.81 181 HIS B O 1
ATOM 3428 N N . THR B 1 182 ? -10.234 -21.438 8.539 1 96.5 182 THR B N 1
ATOM 3429 C CA . THR B 1 182 ? -11.016 -20.219 8.328 1 96.5 182 THR B CA 1
ATOM 3430 C C . THR B 1 182 ? -10.742 -19.219 9.445 1 96.5 182 THR B C 1
ATOM 3432 O O . THR B 1 182 ? -10.75 -18 9.203 1 96.5 182 THR B O 1
ATOM 3435 N N . GLU B 1 183 ? -10.492 -19.656 10.633 1 94.94 183 GLU B N 1
ATOM 3436 C CA . GLU B 1 183 ? -10.266 -18.781 11.773 1 94.94 183 GLU B CA 1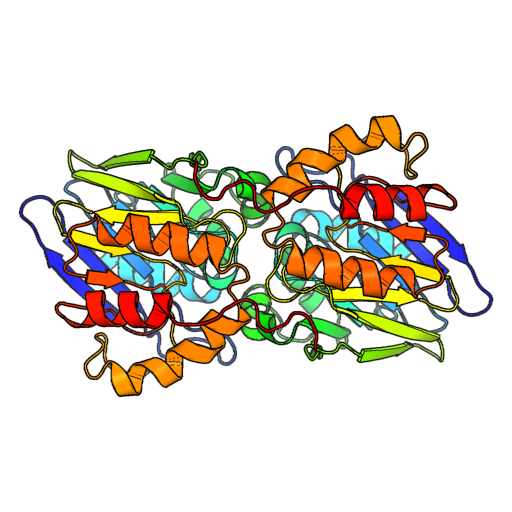
ATOM 3437 C C . GLU B 1 183 ? -8.992 -17.969 11.602 1 94.94 183 GLU B C 1
ATOM 3439 O O . GLU B 1 183 ? -8.898 -16.844 12.102 1 94.94 183 GLU B O 1
ATOM 3444 N N . LYS B 1 184 ? -8.07 -18.484 10.852 1 94.81 184 LYS B N 1
ATOM 3445 C CA . LYS B 1 184 ? -6.793 -17.812 10.617 1 94.81 184 LYS B CA 1
ATOM 3446 C C . LYS B 1 184 ? -6.898 -16.812 9.461 1 94.81 184 LYS B C 1
ATOM 3448 O O . LYS B 1 184 ? -6.012 -15.984 9.273 1 94.81 184 LYS B O 1
ATOM 3453 N N . MET B 1 185 ? -8.023 -16.906 8.742 1 96.94 185 MET B N 1
ATOM 3454 C CA . MET B 1 185 ? -8.18 -16.094 7.531 1 96.94 185 MET B CA 1
ATOM 3455 C C . MET B 1 185 ? -9.18 -14.969 7.754 1 96.94 185 MET B C 1
ATOM 3457 O O . MET B 1 185 ? -9.07 -13.906 7.141 1 96.94 185 MET B O 1
ATOM 3461 N N . ARG B 1 186 ? -10.078 -15.18 8.656 1 97.44 186 ARG B N 1
ATOM 3462 C CA . ARG B 1 186 ? -11.32 -14.406 8.727 1 97.44 186 ARG B CA 1
ATOM 3463 C C . ARG B 1 186 ? -11.023 -12.93 8.945 1 97.44 186 ARG B C 1
ATOM 3465 O O . ARG B 1 186 ? -11.422 -12.086 8.141 1 97.44 186 ARG B O 1
ATOM 3472 N N . PHE B 1 187 ? -10.367 -12.625 9.984 1 96.75 187 PHE B N 1
ATOM 3473 C CA . PHE B 1 187 ? -10.18 -11.227 10.359 1 96.75 187 PHE B CA 1
ATOM 3474 C C . PHE B 1 187 ? -9.414 -10.477 9.281 1 96.75 187 PHE B C 1
ATOM 3476 O O . PHE B 1 187 ? -9.758 -9.344 8.945 1 96.75 187 PHE B O 1
ATOM 3483 N N . PHE B 1 188 ? -8.367 -11.094 8.703 1 95.94 188 PHE B N 1
ATOM 3484 C CA . PHE B 1 188 ? -7.582 -10.445 7.664 1 95.94 188 PHE B CA 1
ATOM 3485 C C . PHE B 1 188 ? -8.461 -10.055 6.484 1 95.94 188 PHE B C 1
ATOM 3487 O O . PHE B 1 188 ? -8.445 -8.906 6.043 1 95.94 188 PHE B O 1
ATOM 3494 N N . HIS B 1 189 ? -9.242 -10.977 6.008 1 98.19 189 HIS B N 1
ATOM 3495 C CA . HIS B 1 189 ? -10.07 -10.703 4.84 1 98.19 189 HIS B CA 1
ATOM 3496 C C . HIS B 1 189 ? -11.141 -9.656 5.152 1 98.19 189 HIS B C 1
ATOM 3498 O O . HIS B 1 189 ? -11.391 -8.758 4.348 1 98.19 189 HIS B O 1
ATOM 3504 N N . GLN B 1 190 ? -11.68 -9.727 6.348 1 97.94 190 GLN B N 1
ATOM 3505 C CA . GLN B 1 190 ? -12.719 -8.781 6.742 1 97.94 190 GLN B CA 1
ATOM 3506 C C . GLN B 1 190 ? -12.156 -7.367 6.879 1 97.94 190 GLN B C 1
ATOM 3508 O O . GLN B 1 190 ? -12.812 -6.395 6.504 1 97.94 190 GLN B O 1
ATOM 3513 N N . ARG B 1 191 ? -10.969 -7.293 7.383 1 97.69 191 ARG B N 1
ATOM 3514 C CA . ARG B 1 191 ? -10.422 -5.996 7.766 1 97.69 191 ARG B CA 1
ATOM 3515 C C . ARG B 1 191 ? -9.641 -5.363 6.617 1 97.69 191 ARG B C 1
ATOM 3517 O O . ARG B 1 191 ? -9.664 -4.145 6.438 1 97.69 191 ARG B O 1
ATOM 3524 N N . TRP B 1 192 ? -8.969 -6.148 5.785 1 97.69 192 TRP B N 1
ATOM 3525 C CA . TRP B 1 192 ? -8.078 -5.59 4.77 1 97.69 192 TRP B CA 1
ATOM 3526 C C . TRP B 1 192 ? -8.82 -5.379 3.455 1 97.69 192 TRP B C 1
ATOM 3528 O O . TRP B 1 192 ? -8.367 -4.625 2.592 1 97.69 192 TRP B O 1
ATOM 3538 N N . MET B 1 193 ? -9.922 -6.066 3.24 1 97.94 193 MET B N 1
ATOM 3539 C CA . MET B 1 193 ? -10.633 -5.965 1.967 1 97.94 193 MET B CA 1
ATOM 3540 C C . MET B 1 193 ? -11.898 -5.125 2.111 1 97.94 193 MET B C 1
ATOM 3542 O O . MET B 1 193 ? -12.781 -5.461 2.898 1 97.94 193 MET B O 1
ATOM 3546 N N . PRO B 1 194 ? -12.078 -4.113 1.31 1 97.44 194 PRO B N 1
ATOM 3547 C CA . PRO B 1 194 ? -13.047 -3.047 1.589 1 97.44 194 PRO B CA 1
ATOM 3548 C C . PRO B 1 194 ? -14.414 -3.309 0.961 1 97.44 194 PRO B C 1
ATOM 3550 O O . PRO B 1 194 ? -15.398 -2.668 1.333 1 97.44 194 PRO B O 1
ATOM 3553 N N . SER B 1 195 ? -14.508 -4.125 -0.043 1 96.31 195 SER B N 1
ATOM 3554 C CA . SER B 1 195 ? -15.648 -4.039 -0.947 1 96.31 195 SER B CA 1
ATOM 3555 C C . SER B 1 195 ? -16.234 -5.418 -1.221 1 96.31 195 SER B C 1
ATOM 3557 O O . SER B 1 195 ? -15.609 -6.254 -1.869 1 96.31 195 SER B O 1
ATOM 3559 N N . ASN B 1 196 ? -17.469 -5.586 -0.813 1 96.94 196 ASN B N 1
ATOM 3560 C CA . ASN B 1 196 ? -18.188 -6.816 -1.144 1 96.94 196 ASN B CA 1
ATOM 3561 C C . ASN B 1 196 ? -18.422 -6.938 -2.646 1 96.94 196 ASN B C 1
ATOM 3563 O O . ASN B 1 196 ? -18.375 -8.039 -3.197 1 96.94 196 ASN B O 1
ATOM 3567 N N . ARG B 1 197 ? -18.641 -5.793 -3.26 1 96.56 197 ARG B N 1
ATOM 3568 C CA . ARG B 1 197 ? -18.828 -5.801 -4.707 1 96.56 197 ARG B CA 1
ATOM 3569 C C . ARG B 1 197 ? -17.578 -6.34 -5.414 1 96.56 197 ARG B C 1
ATOM 3571 O O . ARG B 1 197 ? -17.688 -7.191 -6.301 1 96.56 197 ARG B O 1
ATOM 3578 N N . ALA B 1 198 ? -16.438 -5.867 -5.023 1 97.56 198 ALA B N 1
ATOM 3579 C CA . ALA B 1 198 ? -15.188 -6.34 -5.605 1 97.56 198 ALA B CA 1
ATOM 3580 C C . ALA B 1 198 ? -14.969 -7.82 -5.316 1 97.56 198 ALA B C 1
ATOM 3582 O O . ALA B 1 198 ? -14.555 -8.578 -6.199 1 97.56 198 ALA B O 1
ATOM 3583 N N . LYS B 1 199 ? -15.266 -8.211 -4.082 1 98.12 199 LYS B N 1
ATOM 3584 C CA . LYS B 1 199 ? -15.133 -9.602 -3.658 1 98.12 199 LYS B CA 1
ATOM 3585 C C . LYS B 1 199 ? -15.984 -10.523 -4.523 1 98.12 199 LYS B C 1
ATOM 3587 O O . LYS B 1 199 ? -15.484 -11.531 -5.039 1 98.12 199 LYS B O 1
ATOM 3592 N N . GLN B 1 200 ? -17.219 -10.125 -4.727 1 98.06 200 GLN B N 1
ATOM 3593 C CA . GLN B 1 200 ? -18.125 -10.945 -5.508 1 98.06 200 GLN B CA 1
ATOM 3594 C C . GLN B 1 200 ? -17.688 -11.023 -6.965 1 98.06 200 GLN B C 1
ATOM 3596 O O . GLN B 1 200 ? -17.781 -12.086 -7.59 1 98.06 200 GLN B O 1
ATOM 3601 N N . ASP B 1 201 ? -17.266 -9.914 -7.484 1 97.81 201 ASP B N 1
ATOM 3602 C CA . ASP B 1 201 ? -16.766 -9.875 -8.859 1 97.81 201 ASP B CA 1
ATOM 3603 C C . ASP B 1 201 ? -15.586 -10.82 -9.047 1 97.81 201 ASP B C 1
ATOM 3605 O O . ASP B 1 201 ? -15.531 -11.57 -10.023 1 97.81 201 ASP B O 1
ATOM 3609 N N . TRP B 1 202 ? -14.672 -10.805 -8.164 1 98.06 202 TRP B N 1
ATOM 3610 C CA . TRP B 1 202 ? -13.5 -11.672 -8.203 1 98.06 202 TRP B CA 1
ATOM 3611 C C . TRP B 1 202 ? -13.914 -13.141 -8.109 1 98.06 202 TRP B C 1
ATOM 3613 O O . TRP B 1 202 ? -13.406 -13.984 -8.859 1 98.06 202 TRP B O 1
ATOM 3623 N N . ILE B 1 203 ? -14.797 -13.461 -7.195 1 98.44 203 ILE B N 1
ATOM 3624 C CA . ILE B 1 203 ? -15.234 -14.836 -6.977 1 98.44 203 ILE B CA 1
ATOM 3625 C C . ILE B 1 203 ? -15.875 -15.383 -8.25 1 98.44 203 ILE B C 1
ATOM 3627 O O . ILE B 1 203 ? -15.594 -16.516 -8.656 1 98.44 203 ILE B O 1
ATOM 3631 N N . ALA B 1 204 ? -16.734 -14.562 -8.844 1 97.88 204 ALA B N 1
ATOM 3632 C CA . ALA B 1 204 ? -17.375 -14.984 -10.086 1 97.88 204 ALA B CA 1
ATOM 3633 C C . ALA B 1 204 ? -16.328 -15.305 -11.156 1 97.88 204 ALA B C 1
ATOM 3635 O O . ALA B 1 204 ? -16.453 -16.312 -11.867 1 97.88 204 ALA B O 1
ATOM 3636 N N . ARG B 1 205 ? -15.328 -14.5 -11.25 1 97.06 205 ARG B N 1
ATOM 3637 C CA . ARG B 1 205 ? -14.266 -14.68 -12.234 1 97.06 205 ARG B CA 1
ATOM 3638 C C . ARG B 1 205 ? -13.453 -15.938 -11.945 1 97.06 205 ARG B C 1
ATOM 3640 O O . ARG B 1 205 ? -13.172 -16.719 -12.852 1 97.06 205 ARG B O 1
ATOM 3647 N N . VAL B 1 206 ? -13.117 -16.172 -10.719 1 98.19 206 VAL B N 1
ATOM 3648 C CA . VAL B 1 206 ? -12.234 -17.266 -10.336 1 98.19 206 VAL B CA 1
ATOM 3649 C C . VAL B 1 206 ? -12.977 -18.609 -10.453 1 98.19 206 VAL B C 1
ATOM 3651 O O . VAL B 1 206 ? -12.383 -19.625 -10.797 1 98.19 206 VAL B O 1
ATOM 3654 N N . ARG B 1 207 ? -14.242 -18.594 -10.25 1 98.12 207 ARG B N 1
ATOM 3655 C CA . ARG B 1 207 ? -15.039 -19.797 -10.352 1 98.12 207 ARG B CA 1
ATOM 3656 C C . ARG B 1 207 ? -15.055 -20.328 -11.789 1 98.12 207 ARG B C 1
ATOM 3658 O O . ARG B 1 207 ? -15.367 -21.5 -12.016 1 98.12 207 ARG B O 1
ATOM 3665 N N . GLU B 1 208 ? -14.742 -19.5 -12.758 1 97.81 208 GLU B N 1
ATOM 3666 C CA . GLU B 1 208 ? -14.711 -19.922 -14.164 1 97.81 208 GLU B CA 1
ATOM 3667 C C . GLU B 1 208 ? -13.391 -20.594 -14.516 1 97.81 208 GLU B C 1
ATOM 3669 O O . GLU B 1 208 ? -13.242 -21.156 -15.594 1 97.81 208 GLU B O 1
ATOM 3674 N N . LEU B 1 209 ? -12.445 -20.547 -13.633 1 98.19 209 LEU B N 1
ATOM 3675 C CA . LEU B 1 209 ? -11.117 -21.094 -13.891 1 98.19 209 LEU B CA 1
ATOM 3676 C C . LEU B 1 209 ? -11.039 -22.547 -13.43 1 98.19 209 LEU B C 1
ATOM 3678 O O . LEU B 1 209 ? -11.672 -22.938 -12.445 1 98.19 209 LEU B O 1
ATOM 3682 N N . GLU B 1 210 ? -10.297 -23.344 -14.172 1 98.19 210 GLU B N 1
ATOM 3683 C CA . GLU B 1 210 ? -9.922 -24.672 -13.695 1 98.19 210 GLU B CA 1
ATOM 3684 C C . GLU B 1 210 ? -8.711 -24.609 -12.766 1 98.19 210 GLU B C 1
ATOM 3686 O O . GLU B 1 210 ? -7.613 -24.234 -13.195 1 98.19 210 GLU B O 1
ATOM 3691 N N . LEU B 1 211 ? -8.914 -25.031 -11.469 1 98.31 211 LEU B N 1
ATOM 3692 C CA . LEU B 1 211 ? -7.852 -24.844 -10.492 1 98.31 211 LEU B CA 1
ATOM 3693 C C . LEU B 1 211 ? -7.555 -26.156 -9.758 1 98.31 211 LEU B C 1
ATOM 3695 O O . LEU B 1 211 ? -8.477 -26.828 -9.305 1 98.31 211 LEU B O 1
ATOM 3699 N N . ASP B 1 212 ? -6.301 -26.453 -9.672 1 98.25 212 ASP B N 1
ATOM 3700 C CA . ASP B 1 212 ? -5.824 -27.5 -8.781 1 98.25 212 ASP B CA 1
ATOM 3701 C C . ASP B 1 212 ? -5.109 -26.906 -7.57 1 98.25 212 ASP B C 1
ATOM 3703 O O . ASP B 1 212 ? -5.055 -27.531 -6.508 1 98.25 212 ASP B O 1
ATOM 3707 N N . TYR B 1 213 ? -4.539 -25.672 -7.707 1 98.5 213 TYR B N 1
ATOM 3708 C CA . TYR B 1 213 ? -3.818 -24.984 -6.641 1 98.5 213 TYR B CA 1
ATOM 3709 C C . TYR B 1 213 ? -4.254 -23.531 -6.531 1 98.5 213 TYR B C 1
ATOM 3711 O O . TYR B 1 213 ? -4.387 -22.844 -7.547 1 98.5 213 TYR B O 1
ATOM 3719 N N . LEU B 1 214 ? -4.613 -23.094 -5.379 1 98.75 214 LEU B N 1
ATOM 3720 C CA . LEU B 1 214 ? -4.711 -21.688 -5.016 1 98.75 214 LEU B CA 1
ATOM 3721 C C . LEU B 1 214 ? -3.57 -21.297 -4.082 1 98.75 214 LEU B C 1
ATOM 3723 O O . LEU B 1 214 ? -3.463 -21.812 -2.967 1 98.75 214 LEU B O 1
ATOM 3727 N N . CYS B 1 215 ? -2.717 -20.406 -4.512 1 98.62 215 CYS B N 1
ATOM 3728 C CA . CYS B 1 215 ? -1.428 -20.125 -3.893 1 98.62 215 CYS B CA 1
ATOM 3729 C C . CYS B 1 215 ? -1.373 -18.703 -3.361 1 98.62 215 CYS B C 1
ATOM 3731 O O . CYS B 1 215 ? -0.922 -17.781 -4.059 1 98.62 215 CYS B O 1
ATOM 3733 N N . PRO B 1 216 ? -1.773 -18.5 -2.096 1 98.12 216 PRO B N 1
ATOM 3734 C CA . PRO B 1 216 ? -1.765 -17.141 -1.53 1 98.12 216 PRO B CA 1
ATOM 3735 C C . PRO B 1 216 ? -0.36 -16.656 -1.174 1 98.12 216 PRO B C 1
ATOM 3737 O O . PRO B 1 216 ? 0.568 -17.469 -1.082 1 98.12 216 PRO B O 1
ATOM 3740 N N . GLN B 1 217 ? -0.284 -15.383 -1.035 1 96.25 217 GLN B N 1
ATOM 3741 C CA . GLN B 1 217 ? 0.974 -14.727 -0.684 1 96.25 217 GLN B CA 1
ATOM 3742 C C . GLN B 1 217 ? 1.334 -14.984 0.778 1 96.25 217 GLN B C 1
ATOM 3744 O O . GLN B 1 217 ? 2.492 -14.836 1.172 1 96.25 217 GLN B O 1
ATOM 3749 N N . HIS B 1 218 ? 0.393 -15.273 1.572 1 94.62 218 HIS B N 1
ATOM 3750 C CA . HIS B 1 218 ? 0.58 -15.586 2.984 1 94.62 218 HIS B CA 1
ATOM 3751 C C . HIS B 1 218 ? -0.158 -16.859 3.367 1 94.62 218 HIS B C 1
ATOM 3753 O O . HIS B 1 218 ? -1.251 -17.125 2.861 1 94.62 218 HIS B O 1
ATOM 3759 N N . GLY B 1 219 ? 0.508 -17.578 4.273 1 94 219 GLY B N 1
ATOM 3760 C CA . GLY B 1 219 ? -0.164 -18.75 4.816 1 94 219 GLY B CA 1
ATOM 3761 C C . GLY B 1 219 ? 0.048 -20 3.98 1 94 219 GLY B C 1
ATOM 3762 O O . GLY B 1 219 ? 1.181 -20.328 3.629 1 94 219 GLY B O 1
ATOM 3763 N N . ARG B 1 220 ? -1.094 -20.781 3.812 1 96.19 220 ARG B N 1
ATOM 3764 C CA . ARG B 1 220 ? -0.982 -22.125 3.238 1 96.19 220 ARG B CA 1
ATOM 3765 C C . ARG B 1 220 ? -1.666 -22.203 1.878 1 96.19 220 ARG B C 1
ATOM 3767 O O . ARG B 1 220 ? -2.578 -21.422 1.595 1 96.19 220 ARG B O 1
ATOM 3774 N N . ILE B 1 221 ? -1.251 -23.156 1.114 1 97.88 221 ILE B N 1
ATOM 3775 C CA . ILE B 1 221 ? -1.748 -23.375 -0.24 1 97.88 221 ILE B CA 1
ATOM 3776 C C . ILE B 1 221 ? -2.996 -24.25 -0.197 1 97.88 221 ILE B C 1
ATOM 3778 O O . ILE B 1 221 ? -3.053 -25.234 0.559 1 97.88 221 ILE B O 1
ATOM 3782 N N . PHE B 1 222 ? -4.02 -23.875 -0.986 1 98.44 222 PHE B N 1
ATOM 3783 C CA . PHE B 1 222 ? -5.23 -24.672 -1.12 1 98.44 222 PHE B CA 1
ATOM 3784 C C . PHE B 1 222 ? -5.113 -25.641 -2.291 1 98.44 222 PHE B C 1
ATOM 3786 O O . PHE B 1 222 ? -4.586 -25.297 -3.346 1 98.44 222 PHE B O 1
ATOM 3793 N N . ARG B 1 223 ? -5.684 -26.891 -2.111 1 96.94 223 ARG B N 1
ATOM 3794 C CA . ARG B 1 223 ? -5.742 -27.891 -3.172 1 96.94 223 ARG B CA 1
ATOM 3795 C C . ARG B 1 223 ? -7.074 -28.625 -3.15 1 96.94 223 ARG B C 1
ATOM 3797 O O . ARG B 1 223 ? -7.746 -28.672 -2.121 1 96.94 223 ARG B O 1
ATOM 3804 N N . GLY B 1 224 ? -7.41 -29.094 -4.344 1 91.94 224 GLY B N 1
ATOM 3805 C CA . GLY B 1 224 ? -8.57 -29.969 -4.449 1 91.94 224 GLY B CA 1
ATOM 3806 C C . GLY B 1 224 ? -9.836 -29.344 -3.889 1 91.94 224 GLY B C 1
ATOM 3807 O O . GLY B 1 224 ? -10.188 -28.219 -4.246 1 91.94 224 GLY B O 1
ATOM 3808 N N . GLU B 1 225 ? -10.438 -30.016 -2.986 1 93.5 225 GLU B N 1
ATOM 3809 C CA . GLU B 1 225 ? -11.758 -29.625 -2.484 1 93.5 225 GLU B CA 1
ATOM 3810 C C . GLU B 1 225 ? -11.672 -28.359 -1.624 1 93.5 225 GLU B C 1
ATOM 3812 O O . GLU B 1 225 ? -12.68 -27.672 -1.423 1 93.5 225 GLU B O 1
ATOM 3817 N N . GLN B 1 226 ? -10.508 -28.062 -1.193 1 96.25 226 GLN B N 1
ATOM 3818 C CA . GLN B 1 226 ? -10.359 -26.891 -0.338 1 96.25 226 GLN B CA 1
ATOM 3819 C C . GLN B 1 226 ? -10.578 -25.609 -1.124 1 96.25 226 GLN B C 1
ATOM 3821 O O . GLN B 1 226 ? -10.898 -24.562 -0.544 1 96.25 226 GLN B O 1
ATOM 3826 N N . ILE B 1 227 ? -10.406 -25.672 -2.459 1 97.81 227 ILE B N 1
ATOM 3827 C CA . ILE B 1 227 ? -10.516 -24.469 -3.277 1 97.81 227 ILE B CA 1
ATOM 3828 C C . ILE B 1 227 ? -11.977 -24.031 -3.375 1 97.81 227 ILE B C 1
ATOM 3830 O O . ILE B 1 227 ? -12.328 -22.906 -3.008 1 97.81 227 ILE B O 1
ATOM 3834 N N . PRO B 1 228 ? -12.945 -24.938 -3.77 1 97.56 228 PRO B N 1
ATOM 3835 C CA . PRO B 1 228 ? -14.344 -24.5 -3.762 1 97.56 228 PRO B CA 1
ATOM 3836 C C . PRO B 1 228 ? -14.852 -24.172 -2.359 1 97.56 228 PRO B C 1
ATOM 3838 O O . PRO B 1 228 ? -15.703 -23.297 -2.195 1 97.56 228 PRO B O 1
ATOM 3841 N N . GLU B 1 229 ? -14.391 -24.828 -1.336 1 98.12 229 GLU B N 1
ATOM 3842 C CA . GLU B 1 229 ? -14.766 -24.5 0.037 1 98.12 229 GLU B CA 1
ATOM 3843 C C . GLU B 1 229 ? -14.359 -23.078 0.395 1 98.12 229 GLU B C 1
ATOM 3845 O O . GLU B 1 229 ? -15.141 -22.344 1.003 1 98.12 229 GLU B O 1
ATOM 3850 N N . PHE B 1 230 ? -13.148 -22.766 0.048 1 98.69 230 PHE B N 1
ATOM 3851 C CA . PHE B 1 230 ? -12.664 -21.406 0.295 1 98.69 230 PHE B CA 1
ATOM 3852 C C . PHE B 1 230 ? -13.523 -20.391 -0.443 1 98.69 230 PHE B C 1
ATOM 3854 O O . PHE B 1 230 ? -13.914 -19.359 0.129 1 98.69 230 PHE B O 1
ATOM 3861 N N . LEU B 1 231 ? -13.789 -20.609 -1.728 1 98.62 231 LEU B N 1
ATOM 3862 C CA . LEU B 1 231 ? -14.562 -19.672 -2.525 1 98.62 231 LEU B CA 1
ATOM 3863 C C . LEU B 1 231 ? -15.953 -19.469 -1.938 1 98.62 231 LEU B C 1
ATOM 3865 O O . LEU B 1 231 ? -16.453 -18.344 -1.87 1 98.62 231 LEU B O 1
ATOM 3869 N N . ASP B 1 232 ? -16.578 -20.547 -1.467 1 98.56 232 ASP B N 1
ATOM 3870 C CA . ASP B 1 232 ? -17.891 -20.453 -0.828 1 98.56 232 ASP B CA 1
ATOM 3871 C C . ASP B 1 232 ? -17.812 -19.641 0.46 1 98.56 232 ASP B C 1
ATOM 3873 O O . ASP B 1 232 ? -18.672 -18.781 0.71 1 98.56 232 ASP B O 1
ATOM 3877 N N . TRP B 1 233 ? -16.828 -19.938 1.241 1 98.62 233 TRP B N 1
ATOM 3878 C CA . TRP B 1 233 ? -16.625 -19.234 2.5 1 98.62 233 TRP B CA 1
ATOM 3879 C C . TRP B 1 233 ? -16.422 -17.734 2.26 1 98.62 233 TRP B C 1
ATOM 3881 O O . TRP B 1 233 ? -17.062 -16.906 2.914 1 98.62 233 TRP B O 1
ATOM 3891 N N . PHE B 1 234 ? -15.508 -17.469 1.334 1 98.69 234 PHE B N 1
ATOM 3892 C CA . PHE B 1 234 ? -15.188 -16.078 1.03 1 98.69 234 PHE B CA 1
ATOM 3893 C C . PHE B 1 234 ? -16.406 -15.344 0.487 1 98.69 234 PHE B C 1
ATOM 3895 O O . PHE B 1 234 ? -16.625 -14.172 0.814 1 98.69 234 PHE B O 1
ATOM 3902 N N . GLU B 1 235 ? -17.203 -16 -0.301 1 98.56 235 GLU B N 1
ATOM 3903 C CA . GLU B 1 235 ? -18.406 -15.422 -0.864 1 98.56 235 GLU B CA 1
ATOM 3904 C C . GLU B 1 235 ? -19.359 -14.961 0.237 1 98.56 235 GLU B C 1
ATOM 3906 O O . GLU B 1 235 ? -20 -13.914 0.112 1 98.56 235 GLU B O 1
ATOM 3911 N N . ARG B 1 236 ? -19.422 -15.625 1.314 1 98.25 236 ARG B N 1
ATOM 3912 C CA . ARG B 1 236 ? -20.359 -15.344 2.391 1 98.25 236 ARG B CA 1
ATOM 3913 C C . ARG B 1 236 ? -19.781 -14.336 3.381 1 98.25 236 ARG B C 1
ATOM 3915 O O . ARG B 1 236 ? -20.516 -13.758 4.184 1 98.25 236 ARG B O 1
ATOM 3922 N N . LEU B 1 237 ? -18.531 -14.219 3.381 1 98.31 237 LEU B N 1
ATOM 3923 C CA . LEU B 1 237 ? -17.844 -13.383 4.359 1 98.31 237 LEU B CA 1
ATOM 3924 C C . LEU B 1 237 ? -18.094 -11.898 4.086 1 98.31 237 LEU B C 1
ATOM 3926 O O . LEU B 1 237 ? -17.828 -11.414 2.986 1 98.31 237 LEU B O 1
ATOM 3930 N N . GLU B 1 238 ? -18.656 -11.18 5.051 1 97.75 238 GLU B N 1
ATOM 3931 C CA . GLU B 1 238 ? -18.766 -9.727 4.934 1 97.75 238 GLU B CA 1
ATOM 3932 C C . GLU B 1 238 ? -17.406 -9.062 5.148 1 97.75 238 GLU B C 1
ATOM 3934 O O . GLU B 1 238 ? -16.703 -9.367 6.117 1 97.75 238 GLU B O 1
ATOM 3939 N N . VAL B 1 239 ? -17.047 -8.211 4.195 1 97.62 239 VAL B N 1
ATOM 3940 C CA . VAL B 1 239 ? -15.766 -7.516 4.316 1 97.62 239 VAL B CA 1
ATOM 3941 C C . VAL B 1 239 ? -16 -6.02 4.488 1 97.62 239 VAL B C 1
ATOM 3943 O O . VAL B 1 239 ? -17.141 -5.555 4.43 1 97.62 239 VAL B O 1
ATOM 3946 N N . GLY B 1 240 ? -14.906 -5.203 4.656 1 96.88 240 GLY B N 1
ATOM 3947 C CA . GLY B 1 240 ? -15.023 -3.77 4.871 1 96.88 240 GLY B CA 1
ATOM 3948 C C . GLY B 1 240 ? -15.578 -3.418 6.242 1 96.88 240 GLY B C 1
ATOM 3949 O O . GLY B 1 240 ? -16.422 -2.531 6.367 1 96.88 240 GLY B O 1
ATOM 3950 N N . VAL B 1 241 ? -15.055 -4.027 7.262 1 96 241 VAL B N 1
ATOM 3951 C CA . VAL B 1 241 ? -15.734 -4.012 8.547 1 96 241 VAL B CA 1
ATOM 3952 C C . VAL B 1 241 ? -15.258 -2.818 9.375 1 96 241 VAL B C 1
ATOM 3954 O O . VAL B 1 241 ? -15.742 -2.588 10.484 1 96 241 VAL B O 1
ATOM 3957 N N . ALA B 1 242 ? -14.336 -2.104 8.906 1 94.69 242 ALA B N 1
ATOM 3958 C CA . ALA B 1 242 ? -13.781 -1.01 9.703 1 94.69 242 ALA B CA 1
ATOM 3959 C C . ALA B 1 242 ? -14.57 0.278 9.484 1 94.69 242 ALA B C 1
ATOM 3961 O O . ALA B 1 242 ? -14.227 1.326 10.039 1 94.69 242 ALA B O 1
ATOM 3962 N N . VAL B 1 243 ? -15.555 0.245 8.664 1 91.62 243 VAL B N 1
ATOM 3963 C CA . VAL B 1 243 ? -16.391 1.415 8.438 1 91.62 243 VAL B CA 1
ATOM 3964 C C . VAL B 1 243 ? -17.5 1.464 9.492 1 91.62 243 VAL B C 1
ATOM 3966 O O . VAL B 1 243 ? -18.109 0.439 9.805 1 91.62 243 VAL B O 1
ATOM 3969 N N . GLY B 1 244 ? -17.875 2.67 10 1 77.38 244 GLY B N 1
ATOM 3970 C CA . GLY B 1 244 ? -18.969 2.871 10.922 1 77.38 244 GLY B CA 1
ATOM 3971 C C . GLY B 1 244 ? -18.578 2.678 12.375 1 77.38 244 GLY B C 1
ATOM 3972 O O . GLY B 1 244 ? -19.438 2.643 13.258 1 77.38 244 GLY B O 1
ATOM 3973 N N . ASN B 1 245 ? -17.281 2.297 12.711 1 60.06 245 ASN B N 1
ATOM 3974 C CA . ASN B 1 245 ? -16.891 2.113 14.102 1 60.06 245 ASN B CA 1
ATOM 3975 C C . ASN B 1 245 ? -16.484 3.436 14.75 1 60.06 245 ASN B C 1
ATOM 3977 O O . ASN B 1 245 ? -15.992 4.34 14.07 1 60.06 245 ASN B O 1
#

Secondary structure (DSSP, 8-state):
-EEEEEEE-SS-EEEEEE--TTPPTTSPP--EEEEE-SS-EEEES---GGGHHHHHHHHHHHS-GGGEEEEE-SS--HHHHTTHHHHHHH-SS-EEEEEGGGHHHHGGG--SSSEEEEEPTT-EEEEETTEEEEEEE-TTSSSSS-EEEEETTTTEEE-TTTT-----TT--SB-S-HHHHHHHHHHHHHHH---HHHHHHHHHHHTTS--SEEE-SSS-BEETTHHHHHHHHHHH----TTTT-/-EEEEEEE-SS-EEEEEE--TTPPTTSPP--EEEEE-SS-EEEES---GGGHHHHHHHHHHHS-GGGEEEEE-SS--HHHHTTHHHHHHH-SS-EEEEEGGGHHHHGGG--SSSEEEEEPTT-EEEEETTEEEEEEE-TTSSSSS-EEEEETTTTEEE-TTTT-----TT--SB-S-HHHHHHHHHHHHHHH---HHHHHHHHHHHTTS--SEEE-SSS-BEETTHHHHHHHHHHH----TTTT-

Foldseek 3Di:
DDKDWPDDDPFKTKMKDWLDVPDDPPDATWIWMKIAGPQAMEIELQFALVCNVVSVVVVCVPDPPQRHAEYEYFDQDRGRPLNVQVNQVVYQHHEYEYAQVCVVPNCVSPHDRHHYDHAYQCWAWDADPNFIKTWAFLAPQPHNGGTWIARQVQQEIADEAQVAFGDDSPDDQADDDLVVRCVRNQVCSQERRADLVSLVVRLVVCVVGRHQWYHYGHDHIYGDPSVVVSSVVSNPRHHNPPPPD/DDKDWPDDDPFKTKMKDWLDVPDDPPDATWIWMKIAGPQAMEIELQFALVCLVVSVVVVCVPDPPQRHAEYEYFDQDRGRPLNVQVNQVVYQHHEYEYAQVCPVPNCVSPHDRHHYDHAYQCWAWDADPNFIKTWAFLAPQPHNGGTWIARQVQQEIADEAQLAFGDDSPDDQADDDLVVRCVRNQVCSQERRADLVSLVVRLVVCVPGRHQWYHYGHDHIYGDPSVVVSSVVSNPRHHNPPPPD

Organism: NCBI:txid38313

pLDDT: mean 95.19, std 5.51, range [59.69, 98.94]